Protein AF-A0A3D5HCH1-F1 (afdb_monomer)

Mean predicted aligned error: 22.31 Å

Structure (mmCIF, N/CA/C/O backbone):
data_AF-A0A3D5HCH1-F1
#
_entry.id   AF-A0A3D5HCH1-F1
#
loop_
_atom_site.group_PDB
_atom_site.id
_atom_site.type_symbol
_atom_site.label_atom_id
_atom_site.label_alt_id
_atom_site.label_comp_id
_atom_site.label_asym_id
_atom_site.label_entity_id
_atom_site.label_seq_id
_atom_site.pdbx_PDB_ins_code
_atom_site.Cartn_x
_atom_site.Cartn_y
_atom_site.Cartn_z
_atom_site.occupancy
_atom_site.B_iso_or_equiv
_atom_site.auth_seq_id
_atom_site.auth_comp_id
_atom_site.auth_asym_id
_atom_site.auth_atom_id
_atom_site.pdbx_PDB_model_num
ATOM 1 N N . MET A 1 1 ? -1.938 2.591 -3.530 1.00 42.62 1 MET A N 1
ATOM 2 C CA . MET A 1 1 ? -1.662 1.210 -3.977 1.00 42.62 1 MET A CA 1
ATOM 3 C C . MET A 1 1 ? -1.208 1.195 -5.444 1.00 42.62 1 MET A C 1
ATOM 5 O O . MET A 1 1 ? -2.037 0.962 -6.312 1.00 42.62 1 MET A O 1
ATOM 9 N N . PRO A 1 2 ? 0.068 1.498 -5.747 1.00 55.00 2 PRO A N 1
ATOM 10 C CA . PRO A 1 2 ? 0.652 1.337 -7.086 1.00 55.00 2 PRO A CA 1
ATOM 11 C C . PRO A 1 2 ? 1.410 0.005 -7.302 1.00 55.00 2 PRO A C 1
ATOM 13 O O . PRO A 1 2 ? 1.845 -0.263 -8.416 1.00 55.00 2 PRO A O 1
ATOM 16 N N . GLU A 1 3 ? 1.549 -0.851 -6.283 1.00 53.69 3 GLU A N 1
ATOM 17 C CA . GLU A 1 3 ? 2.357 -2.089 -6.360 1.00 53.69 3 GLU A CA 1
ATOM 18 C C . GLU A 1 3 ? 1.729 -3.208 -7.214 1.00 53.69 3 GLU A C 1
ATOM 20 O O . GLU A 1 3 ? 2.442 -4.032 -7.782 1.00 53.69 3 GLU A O 1
ATOM 25 N N . LEU A 1 4 ? 0.402 -3.214 -7.399 1.00 49.59 4 LEU A N 1
ATOM 26 C CA . LEU A 1 4 ? -0.282 -4.211 -8.241 1.00 49.59 4 LEU A CA 1
ATOM 27 C C . LEU A 1 4 ? 0.013 -4.050 -9.748 1.00 49.59 4 LEU A C 1
ATOM 29 O O . LEU A 1 4 ? -0.206 -4.984 -10.516 1.00 49.59 4 LEU A O 1
ATOM 33 N N . ASP A 1 5 ? 0.557 -2.908 -10.175 1.00 74.06 5 ASP A N 1
ATOM 34 C CA . ASP A 1 5 ? 0.894 -2.638 -11.581 1.00 74.06 5 ASP A CA 1
ATOM 35 C C . ASP A 1 5 ? 2.325 -3.091 -11.944 1.00 74.06 5 ASP A C 1
ATOM 37 O O . ASP A 1 5 ? 2.695 -3.186 -13.116 1.00 74.06 5 ASP A O 1
ATOM 41 N N . GLU A 1 6 ? 3.152 -3.425 -10.947 1.00 81.88 6 GLU A N 1
ATOM 42 C CA . GLU A 1 6 ? 4.547 -3.811 -11.174 1.00 81.88 6 GLU A CA 1
ATOM 43 C C . GLU A 1 6 ? 4.664 -5.219 -11.770 1.00 81.88 6 GLU A C 1
ATOM 45 O O . GLU A 1 6 ? 5.440 -5.433 -12.703 1.00 81.88 6 GLU A O 1
ATOM 50 N N . ALA A 1 7 ? 3.815 -6.151 -11.326 1.00 87.12 7 ALA A N 1
ATOM 51 C CA . ALA A 1 7 ? 3.733 -7.500 -11.885 1.00 87.12 7 ALA A CA 1
ATOM 52 C C . ALA A 1 7 ? 3.273 -7.483 -13.355 1.00 87.12 7 ALA A C 1
ATOM 54 O O . ALA A 1 7 ? 3.883 -8.134 -14.206 1.00 87.12 7 ALA A O 1
ATOM 55 N N . ALA A 1 8 ? 2.259 -6.672 -13.679 1.00 88.25 8 ALA A N 1
ATOM 56 C CA . ALA A 1 8 ? 1.768 -6.504 -15.046 1.00 88.25 8 ALA A CA 1
ATOM 57 C C . ALA A 1 8 ? 2.825 -5.853 -15.958 1.00 88.25 8 ALA A C 1
ATOM 59 O O . ALA A 1 8 ? 3.037 -6.299 -17.089 1.00 88.25 8 ALA A O 1
ATOM 60 N N . ARG A 1 9 ? 3.558 -4.845 -15.462 1.00 86.81 9 ARG A N 1
ATOM 61 C CA . ARG A 1 9 ? 4.705 -4.259 -16.181 1.00 86.81 9 ARG A CA 1
ATOM 62 C C . ARG A 1 9 ? 5.833 -5.264 -16.382 1.00 86.81 9 ARG A C 1
ATOM 64 O O . ARG A 1 9 ? 6.455 -5.281 -17.443 1.00 86.81 9 ARG A O 1
ATOM 71 N N . GLN A 1 10 ? 6.099 -6.114 -15.395 1.00 93.00 10 GLN A N 1
ATOM 72 C CA . GLN A 1 10 ? 7.130 -7.140 -15.500 1.00 93.00 10 GLN A CA 1
ATOM 73 C C . GLN A 1 10 ? 6.753 -8.214 -16.530 1.00 93.00 10 GLN A C 1
ATOM 75 O O . GLN A 1 10 ? 7.615 -8.663 -17.287 1.00 93.00 10 GLN A O 1
ATOM 80 N N . GLU A 1 11 ? 5.476 -8.585 -16.625 1.00 93.94 11 GLU A N 1
ATOM 81 C CA . GLU A 1 11 ? 4.980 -9.511 -17.647 1.00 93.94 11 GLU A CA 1
ATOM 82 C C . GLU A 1 11 ? 5.046 -8.902 -19.058 1.00 93.94 11 GLU A C 1
ATOM 84 O O . GLU A 1 11 ? 5.513 -9.552 -19.996 1.00 93.94 11 GLU A O 1
ATOM 89 N N . ARG A 1 12 ? 4.680 -7.623 -19.204 1.00 94.12 12 ARG A N 1
ATOM 90 C CA . ARG A 1 12 ? 4.823 -6.864 -20.459 1.00 94.12 12 ARG A CA 1
ATOM 91 C C . ARG A 1 12 ? 6.277 -6.778 -20.925 1.00 94.12 12 ARG A C 1
ATOM 93 O O . ARG A 1 12 ? 6.565 -7.058 -22.087 1.00 94.12 12 ARG A O 1
ATOM 100 N N . ARG A 1 13 ? 7.212 -6.514 -20.006 1.00 94.94 13 ARG A N 1
ATOM 101 C CA . ARG A 1 13 ? 8.660 -6.528 -20.281 1.00 94.94 13 ARG A CA 1
ATOM 102 C C . ARG A 1 13 ? 9.161 -7.898 -20.732 1.00 94.94 13 ARG A C 1
ATOM 104 O O . ARG A 1 13 ? 9.978 -7.973 -21.649 1.00 94.94 13 ARG A O 1
ATOM 111 N N . LYS A 1 14 ? 8.670 -8.983 -20.120 1.00 96.31 14 LYS A N 1
ATOM 112 C CA . LYS A 1 14 ? 9.011 -10.356 -20.534 1.00 96.31 14 LYS A CA 1
ATOM 113 C C . LYS A 1 14 ? 8.524 -10.641 -21.957 1.00 96.31 14 LYS A C 1
ATOM 115 O O . LYS A 1 14 ? 9.333 -11.063 -22.779 1.00 96.31 14 LYS A O 1
ATOM 120 N N . LYS A 1 15 ? 7.262 -10.319 -22.270 1.00 96.38 15 LYS A N 1
ATOM 121 C CA . LYS A 1 15 ? 6.689 -10.474 -23.622 1.00 96.38 15 LYS A CA 1
ATOM 122 C C . LYS A 1 15 ? 7.448 -9.649 -24.666 1.00 96.38 15 LYS A C 1
ATOM 124 O O . LYS A 1 15 ? 7.838 -10.183 -25.700 1.00 96.38 15 LYS A O 1
ATOM 129 N N . ALA A 1 16 ? 7.754 -8.384 -24.369 1.00 96.56 16 ALA A N 1
ATOM 130 C CA . ALA A 1 16 ? 8.579 -7.546 -25.241 1.00 96.56 16 ALA A CA 1
ATOM 131 C C . ALA A 1 16 ? 9.975 -8.157 -25.478 1.00 96.56 16 ALA A C 1
ATOM 133 O O . ALA A 1 16 ? 10.476 -8.163 -26.602 1.00 96.56 16 ALA A O 1
ATOM 134 N N . GLY A 1 17 ? 10.592 -8.733 -24.441 1.00 95.44 17 GLY A N 1
ATOM 135 C CA . GLY A 1 17 ? 11.878 -9.423 -24.549 1.00 95.44 17 GLY A CA 1
ATOM 136 C C . GLY A 1 17 ? 11.848 -10.669 -25.445 1.00 95.44 17 GLY A C 1
ATOM 137 O O . GLY A 1 17 ? 12.819 -10.931 -26.156 1.00 95.44 17 GLY A O 1
ATOM 138 N N . GLU A 1 18 ? 10.753 -11.429 -25.450 1.00 97.25 18 GLU A N 1
ATOM 139 C CA . GLU A 1 18 ? 10.583 -12.591 -26.333 1.00 97.25 18 GLU A CA 1
ATOM 140 C C . GLU A 1 18 ? 10.466 -12.180 -27.802 1.00 97.25 18 GLU A C 1
ATOM 142 O O . GLU A 1 18 ? 11.170 -12.736 -28.651 1.00 97.25 18 GLU A O 1
ATOM 147 N N . TYR A 1 19 ? 9.669 -11.149 -28.094 1.00 97.75 19 TYR A N 1
ATOM 148 C CA . TYR A 1 19 ? 9.550 -10.605 -29.447 1.00 97.75 19 TYR A CA 1
ATOM 149 C C . TYR A 1 19 ? 10.892 -10.096 -29.989 1.00 97.75 19 TYR A C 1
ATOM 151 O O . TYR A 1 19 ? 11.221 -10.365 -31.144 1.00 97.75 19 TYR A O 1
ATOM 159 N N . LEU A 1 20 ? 11.725 -9.457 -29.159 1.00 97.31 20 LEU A N 1
ATOM 160 C CA . LEU A 1 20 ? 13.062 -9.012 -29.574 1.00 97.31 20 LEU A CA 1
ATOM 161 C C . LEU A 1 20 ? 14.029 -10.170 -29.858 1.00 97.31 20 LEU A C 1
ATOM 163 O O . LEU A 1 20 ? 14.828 -10.080 -30.789 1.00 97.31 20 LEU A O 1
ATOM 167 N N . LYS A 1 21 ? 13.945 -11.282 -29.116 1.00 97.69 21 LYS A N 1
ATOM 168 C CA . LYS A 1 21 ? 14.738 -12.491 -29.416 1.00 97.69 21 LYS A CA 1
ATOM 169 C C . LYS A 1 21 ? 14.328 -13.113 -30.751 1.00 97.69 21 LYS A C 1
ATOM 171 O O . LYS A 1 21 ? 15.188 -13.534 -31.524 1.00 97.69 21 LYS A O 1
ATOM 176 N N . MET A 1 22 ? 13.025 -13.159 -31.035 1.00 96.25 22 MET A N 1
ATOM 177 C CA . MET A 1 22 ? 12.523 -13.629 -32.329 1.00 96.25 22 MET A CA 1
ATOM 178 C C . MET A 1 22 ? 12.926 -12.677 -33.463 1.00 96.25 22 MET A C 1
ATOM 180 O O . MET A 1 22 ? 13.333 -13.142 -34.526 1.00 96.25 22 MET A O 1
ATOM 184 N N . ALA A 1 23 ? 12.890 -11.363 -33.225 1.00 96.94 23 ALA A N 1
ATOM 185 C CA . ALA A 1 23 ? 13.337 -10.360 -34.186 1.00 96.94 23 ALA A CA 1
ATOM 186 C C . ALA A 1 23 ? 14.833 -10.492 -34.516 1.00 96.94 23 ALA A C 1
ATOM 188 O O . ALA A 1 23 ? 15.191 -10.446 -35.688 1.00 96.94 23 ALA A O 1
ATOM 189 N N . ASP A 1 24 ? 15.703 -10.728 -33.525 1.00 97.12 24 ASP A N 1
ATOM 190 C CA . ASP A 1 24 ? 17.133 -11.010 -33.749 1.00 97.12 24 ASP A CA 1
ATOM 191 C C . ASP A 1 24 ? 17.333 -12.281 -34.588 1.00 97.12 24 ASP A C 1
ATOM 193 O O . ASP A 1 24 ? 18.155 -12.307 -35.505 1.00 97.12 24 ASP A O 1
ATOM 197 N N . LYS A 1 25 ? 16.534 -13.330 -34.340 1.00 97.12 25 LYS A N 1
ATOM 198 C CA . LYS A 1 25 ? 16.565 -14.554 -35.153 1.00 97.12 25 LYS A CA 1
ATOM 199 C C . LYS A 1 25 ? 16.196 -14.263 -36.613 1.00 97.12 25 LYS A C 1
ATOM 201 O O . LYS A 1 25 ? 16.935 -14.678 -37.501 1.00 97.12 25 LYS A O 1
ATOM 206 N N . MET A 1 26 ? 15.117 -13.516 -36.863 1.00 95.44 26 MET A N 1
ATOM 207 C CA . MET A 1 26 ? 14.707 -13.129 -38.223 1.00 95.44 26 MET A CA 1
ATOM 208 C C . MET A 1 26 ? 15.733 -12.211 -38.901 1.00 95.44 26 MET A C 1
ATOM 210 O O . MET A 1 26 ? 16.077 -12.414 -40.065 1.00 95.44 26 MET A O 1
ATOM 214 N N . PHE A 1 27 ? 16.308 -11.270 -38.150 1.00 96.38 27 PHE A N 1
ATOM 215 C CA . PHE A 1 27 ? 17.349 -10.364 -38.633 1.00 96.38 27 PHE A CA 1
ATOM 216 C C . PHE A 1 27 ? 18.607 -11.119 -39.084 1.00 96.38 27 PHE A C 1
ATOM 218 O O . PHE A 1 27 ? 19.173 -10.804 -40.127 1.00 96.38 27 PHE A O 1
ATOM 225 N N . ARG A 1 28 ? 19.028 -12.158 -38.346 1.00 95.69 28 ARG A N 1
ATOM 226 C CA . ARG A 1 28 ? 20.172 -13.012 -38.726 1.00 95.69 28 ARG A CA 1
ATOM 227 C C . ARG A 1 28 ? 19.913 -13.855 -39.970 1.00 95.69 28 ARG A C 1
ATOM 229 O O . ARG A 1 28 ? 20.854 -14.139 -40.702 1.00 95.69 28 ARG A O 1
ATOM 236 N N . VAL A 1 29 ? 18.663 -14.253 -40.200 1.00 92.31 29 VAL A N 1
ATOM 237 C CA . VAL A 1 29 ? 18.246 -15.009 -41.395 1.00 92.31 29 VAL A CA 1
ATOM 238 C C . VAL A 1 29 ? 18.102 -14.089 -42.623 1.00 92.31 29 VAL A C 1
ATOM 240 O O . VAL A 1 29 ? 17.985 -14.572 -43.744 1.00 92.31 29 VAL A O 1
ATOM 243 N N . GLY A 1 30 ? 18.175 -12.764 -42.441 1.00 93.81 30 GLY A N 1
ATOM 244 C CA . GLY A 1 30 ? 18.028 -11.772 -43.513 1.00 93.81 30 GLY A CA 1
ATOM 245 C C . GLY A 1 30 ? 16.573 -11.411 -43.832 1.00 93.81 30 GLY A C 1
ATOM 246 O O . GLY A 1 30 ? 16.322 -10.654 -44.773 1.00 93.81 30 GLY A O 1
ATOM 247 N N . ASP A 1 31 ? 15.612 -11.908 -43.043 1.00 96.00 31 ASP A N 1
ATOM 248 C CA . ASP A 1 31 ? 14.209 -11.493 -43.111 1.00 96.00 31 ASP A CA 1
ATOM 249 C C . ASP A 1 31 ? 14.001 -10.218 -42.282 1.00 96.00 31 ASP A C 1
ATOM 251 O O . ASP A 1 31 ? 13.497 -10.222 -41.153 1.00 96.00 31 ASP A O 1
ATOM 255 N N . PHE A 1 32 ? 14.452 -9.099 -42.845 1.00 96.31 32 PHE A N 1
ATOM 256 C CA . PHE A 1 32 ? 14.368 -7.797 -42.191 1.00 96.31 32 PHE A CA 1
ATOM 257 C C . PHE A 1 32 ? 12.917 -7.315 -42.017 1.00 96.31 32 PHE A C 1
ATOM 259 O O . PHE A 1 32 ? 12.621 -6.627 -41.043 1.00 96.31 32 PHE A O 1
ATOM 266 N N . GLU A 1 33 ? 11.988 -7.731 -42.884 1.00 94.38 33 GLU A N 1
ATOM 267 C CA . GLU A 1 33 ? 10.562 -7.397 -42.762 1.00 94.38 33 GLU A CA 1
ATOM 268 C C . GLU A 1 33 ? 9.889 -8.171 -41.620 1.00 94.38 33 GLU A C 1
ATOM 270 O O . GLU A 1 33 ? 9.135 -7.597 -40.826 1.00 94.38 33 GLU A O 1
ATOM 275 N N . GLY A 1 34 ? 10.187 -9.469 -41.495 1.00 94.88 34 GLY A N 1
ATOM 276 C CA . GLY A 1 34 ? 9.781 -10.286 -40.351 1.00 94.88 34 GLY A CA 1
ATOM 277 C C . GLY A 1 34 ? 10.330 -9.741 -39.033 1.00 94.88 34 GLY A C 1
ATOM 278 O O . GLY A 1 34 ? 9.578 -9.596 -38.065 1.00 94.88 34 GLY A O 1
ATOM 279 N N . ALA A 1 35 ? 11.608 -9.351 -39.014 1.00 96.56 35 ALA A N 1
ATOM 280 C CA . ALA A 1 35 ? 12.227 -8.705 -37.860 1.00 96.56 35 ALA A CA 1
ATOM 281 C C . ALA A 1 35 ? 11.538 -7.374 -37.503 1.00 96.56 35 ALA A C 1
ATOM 283 O O . ALA A 1 35 ? 11.227 -7.151 -36.335 1.00 96.56 35 ALA A O 1
ATOM 284 N N . ALA A 1 36 ? 11.224 -6.524 -38.488 1.00 96.62 36 ALA A N 1
ATOM 285 C CA . ALA A 1 36 ? 10.563 -5.236 -38.261 1.00 96.62 36 ALA A CA 1
ATOM 286 C C . ALA A 1 36 ? 9.165 -5.389 -37.634 1.00 96.62 36 ALA A C 1
ATOM 288 O O . ALA A 1 36 ? 8.810 -4.634 -36.726 1.00 96.62 36 ALA A O 1
ATOM 289 N N . ARG A 1 37 ? 8.375 -6.384 -38.068 1.00 97.44 37 ARG A N 1
ATOM 290 C CA . ARG A 1 37 ? 7.052 -6.680 -37.479 1.00 97.44 37 ARG A CA 1
ATOM 291 C C . ARG A 1 37 ? 7.153 -7.098 -36.012 1.00 97.44 37 ARG A C 1
ATOM 293 O O . ARG A 1 37 ? 6.384 -6.617 -35.185 1.00 97.44 37 ARG A O 1
ATOM 300 N N . LEU A 1 38 ? 8.120 -7.954 -35.683 1.00 96.94 38 LEU A N 1
ATOM 301 C CA . LEU A 1 38 ? 8.340 -8.425 -34.313 1.00 96.94 38 LEU A CA 1
ATOM 302 C C . LEU A 1 38 ? 8.853 -7.312 -33.389 1.00 96.94 38 LEU A C 1
ATOM 304 O O . LEU A 1 38 ? 8.449 -7.251 -32.231 1.00 96.94 38 LEU A O 1
ATOM 308 N N . VAL A 1 39 ? 9.679 -6.390 -33.894 1.00 97.00 39 VAL A N 1
ATOM 309 C CA . VAL A 1 39 ? 10.101 -5.208 -33.124 1.00 97.00 39 VAL A CA 1
ATOM 310 C C . VAL A 1 39 ? 8.913 -4.294 -32.805 1.00 97.00 39 VAL A C 1
ATOM 312 O O . VAL A 1 39 ? 8.806 -3.833 -31.671 1.00 97.00 39 VAL A O 1
ATOM 315 N N . ARG A 1 40 ? 7.969 -4.095 -33.737 1.00 96.69 40 ARG A N 1
ATOM 316 C CA . ARG A 1 40 ? 6.739 -3.329 -33.454 1.00 96.69 40 ARG A CA 1
ATOM 317 C C . ARG A 1 40 ? 5.871 -3.993 -32.386 1.00 96.69 40 ARG A C 1
ATOM 319 O O . ARG A 1 40 ? 5.457 -3.312 -31.458 1.00 96.69 40 ARG A O 1
ATOM 326 N N . LEU A 1 41 ? 5.683 -5.314 -32.447 1.00 96.81 41 LEU A N 1
ATOM 327 C CA . LEU A 1 41 ? 4.972 -6.064 -31.398 1.00 96.81 41 LEU A CA 1
ATOM 328 C C . LEU A 1 41 ? 5.664 -5.947 -30.027 1.00 96.81 41 LEU A C 1
ATOM 330 O O . LEU A 1 41 ? 4.999 -5.870 -28.994 1.00 96.81 41 LEU A O 1
ATOM 334 N N . ALA A 1 42 ? 7.000 -5.883 -30.001 1.00 97.06 42 ALA A N 1
ATOM 335 C CA . ALA A 1 42 ? 7.748 -5.622 -28.772 1.00 97.06 42 ALA A CA 1
ATOM 336 C C . ALA A 1 42 ? 7.488 -4.212 -28.210 1.00 97.06 42 ALA A C 1
ATOM 338 O O . ALA A 1 42 ? 7.375 -4.062 -26.994 1.00 97.06 42 ALA A O 1
ATOM 339 N N . MET A 1 43 ? 7.369 -3.201 -29.077 1.00 95.81 43 MET A N 1
ATOM 340 C CA . MET A 1 43 ? 7.036 -1.821 -28.693 1.00 95.81 43 MET A CA 1
ATOM 341 C C . MET A 1 43 ? 5.568 -1.662 -28.281 1.00 95.81 43 MET A C 1
ATOM 343 O O . MET A 1 43 ? 5.275 -0.875 -27.392 1.00 95.81 43 MET A O 1
ATOM 347 N N . GLU A 1 44 ? 4.640 -2.422 -28.864 1.00 96.12 44 GLU A N 1
ATOM 348 C CA . GLU A 1 44 ? 3.241 -2.459 -28.409 1.00 96.12 44 GLU A CA 1
ATOM 349 C C . GLU A 1 44 ? 3.123 -3.075 -27.007 1.00 96.12 44 GLU A C 1
ATOM 351 O O . GLU A 1 44 ? 2.347 -2.601 -26.177 1.00 96.12 44 GLU A O 1
ATOM 356 N N . ALA A 1 45 ? 3.925 -4.106 -26.714 1.00 95.44 45 ALA A N 1
ATOM 357 C CA . ALA A 1 45 ? 3.963 -4.736 -25.397 1.00 95.44 45 ALA A CA 1
ATOM 358 C C . ALA A 1 45 ? 4.606 -3.836 -24.322 1.00 95.44 45 ALA A C 1
ATOM 360 O O . ALA A 1 45 ? 4.090 -3.762 -23.205 1.00 95.44 45 ALA A O 1
ATOM 361 N N . ASP A 1 46 ? 5.712 -3.153 -24.642 1.00 95.81 46 ASP A N 1
ATOM 362 C CA . ASP A 1 46 ? 6.351 -2.157 -23.772 1.00 95.81 46 ASP A CA 1
ATOM 363 C C . ASP A 1 46 ? 6.885 -0.962 -24.594 1.00 95.81 46 ASP A C 1
ATOM 365 O O . ASP A 1 46 ? 8.019 -1.008 -25.089 1.00 95.81 46 ASP A O 1
ATOM 369 N N . PRO A 1 47 ? 6.104 0.133 -24.709 1.00 95.25 47 PRO A N 1
ATOM 370 C CA . PRO A 1 47 ? 6.457 1.296 -25.532 1.00 95.25 47 PRO A CA 1
ATOM 371 C C . PRO A 1 47 ? 7.741 2.004 -25.105 1.00 95.25 47 PRO A C 1
ATOM 373 O O . PRO A 1 47 ? 8.361 2.703 -25.902 1.00 95.25 47 PRO A O 1
ATOM 376 N N . HIS A 1 48 ? 8.147 1.829 -23.846 1.00 93.81 48 HIS A N 1
ATOM 377 C CA . HIS A 1 48 ? 9.322 2.481 -23.275 1.00 93.81 48 HIS A CA 1
ATOM 378 C C . HIS A 1 48 ? 10.540 1.552 -23.231 1.00 93.81 48 HIS A C 1
ATOM 380 O O . HIS A 1 48 ? 11.535 1.882 -22.585 1.00 93.81 48 HIS A O 1
ATOM 386 N N . ASN A 1 49 ? 10.491 0.394 -23.897 1.00 95.75 49 ASN A N 1
ATOM 387 C CA . ASN A 1 49 ? 11.611 -0.533 -23.931 1.00 95.75 49 ASN A CA 1
ATOM 388 C C . ASN A 1 49 ? 12.755 0.021 -24.812 1.00 95.75 49 ASN A C 1
ATOM 390 O O . ASN A 1 49 ? 12.636 0.026 -26.043 1.00 95.75 49 ASN A O 1
ATOM 394 N N . PRO A 1 50 ? 13.903 0.426 -24.229 1.00 93.75 50 PRO A N 1
ATOM 395 C CA . PRO A 1 50 ? 14.996 1.040 -24.984 1.00 93.75 50 PRO A CA 1
ATOM 396 C C . PRO A 1 50 ? 15.631 0.073 -25.993 1.00 93.75 50 PRO A C 1
ATOM 398 O O . PRO A 1 50 ? 16.204 0.505 -26.993 1.00 93.75 50 PRO A O 1
ATOM 401 N N . TYR A 1 51 ? 15.516 -1.239 -25.762 1.00 95.56 51 TYR A N 1
ATOM 402 C CA .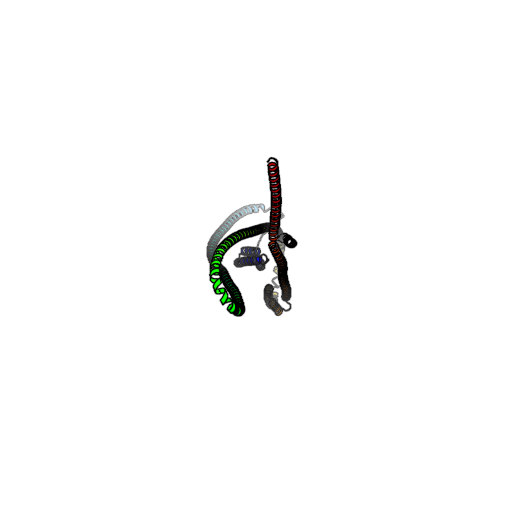 TYR A 1 51 ? 16.056 -2.252 -26.664 1.00 95.56 51 TYR A CA 1
ATOM 403 C C . TYR A 1 51 ? 15.231 -2.393 -27.937 1.00 95.56 51 TYR A C 1
ATOM 405 O O . TYR A 1 51 ? 15.807 -2.659 -28.988 1.00 95.56 51 TYR A O 1
ATOM 413 N N . ALA A 1 52 ? 13.913 -2.200 -27.858 1.00 97.06 52 ALA A N 1
ATOM 414 C CA . ALA A 1 52 ? 13.044 -2.282 -29.024 1.00 97.06 52 ALA A CA 1
ATOM 415 C C . ALA A 1 52 ? 13.282 -1.107 -29.978 1.00 97.06 52 ALA A C 1
ATOM 417 O O . ALA A 1 52 ? 13.475 -1.327 -31.170 1.00 97.06 52 ALA A O 1
ATOM 418 N N . ILE A 1 53 ? 13.414 0.105 -29.430 1.00 96.38 53 ILE A N 1
ATOM 419 C CA . ILE A 1 53 ? 13.745 1.323 -30.188 1.00 96.38 53 ILE A CA 1
ATOM 420 C C . ILE A 1 53 ? 15.099 1.165 -30.901 1.00 96.38 53 ILE A C 1
ATOM 422 O O . ILE A 1 53 ? 15.205 1.378 -32.106 1.00 96.38 53 ILE A O 1
ATOM 426 N N . ALA A 1 54 ? 16.132 0.703 -30.187 1.00 96.06 54 ALA A N 1
ATOM 427 C CA . ALA A 1 54 ? 17.451 0.480 -30.783 1.00 96.06 54 ALA A CA 1
ATOM 428 C C . ALA A 1 54 ? 17.448 -0.630 -31.857 1.00 96.06 54 ALA A C 1
ATOM 430 O O . ALA A 1 54 ? 18.197 -0.560 -32.835 1.00 96.06 54 ALA A O 1
ATOM 431 N N . TYR A 1 55 ? 16.625 -1.672 -31.687 1.00 95.81 55 TYR A N 1
ATOM 432 C CA . TYR A 1 55 ? 16.474 -2.725 -32.694 1.00 95.81 55 TYR A CA 1
ATOM 433 C C . TYR A 1 55 ? 15.748 -2.232 -33.942 1.00 95.81 55 TYR A C 1
ATOM 435 O O . TYR A 1 55 ? 16.112 -2.638 -35.043 1.00 95.81 55 TYR A O 1
ATOM 443 N N . GLU A 1 56 ? 14.762 -1.350 -33.789 1.00 97.19 56 GLU A N 1
ATOM 444 C CA . GLU A 1 56 ? 14.032 -0.766 -34.911 1.00 97.19 56 GLU A CA 1
ATOM 445 C C . GLU A 1 56 ? 14.980 -0.009 -35.847 1.00 97.19 56 GLU A C 1
ATOM 447 O O . GLU A 1 56 ? 14.976 -0.249 -37.055 1.00 97.19 56 GLU A O 1
ATOM 452 N N . GLU A 1 57 ? 15.860 0.829 -35.292 1.00 94.94 57 GLU A N 1
ATOM 453 C CA . GLU A 1 57 ? 16.879 1.558 -36.058 1.00 94.94 57 GLU A CA 1
ATOM 454 C C . GLU A 1 57 ? 17.835 0.608 -36.790 1.00 94.94 57 GLU A C 1
ATOM 456 O O . GLU A 1 57 ? 18.174 0.825 -37.955 1.00 94.94 57 GLU A O 1
ATOM 461 N N . ARG A 1 58 ? 18.235 -0.491 -36.139 1.00 96.19 58 ARG A N 1
ATOM 462 C CA . ARG A 1 58 ? 19.138 -1.489 -36.728 1.00 96.19 58 ARG A CA 1
ATOM 463 C C . ARG A 1 58 ? 18.491 -2.257 -37.882 1.00 96.19 58 ARG A C 1
ATOM 465 O O . ARG A 1 58 ? 19.154 -2.499 -38.891 1.00 96.19 58 ARG A O 1
ATOM 472 N N . VAL A 1 59 ? 17.222 -2.643 -37.735 1.00 96.06 59 VAL A N 1
ATOM 473 C CA . VAL A 1 59 ? 16.443 -3.310 -38.791 1.00 96.06 59 VAL A CA 1
ATOM 474 C C . VAL A 1 59 ? 16.212 -2.352 -39.958 1.00 96.06 59 VAL A C 1
ATOM 476 O O . VAL A 1 59 ? 16.462 -2.728 -41.101 1.00 96.06 59 VAL A O 1
ATOM 479 N N . ARG A 1 60 ? 15.838 -1.098 -39.674 1.00 96.06 60 ARG A N 1
ATOM 480 C CA . ARG A 1 60 ? 15.631 -0.047 -40.679 1.00 96.06 60 ARG A CA 1
ATOM 481 C C . ARG A 1 60 ? 16.898 0.215 -41.497 1.00 96.06 60 ARG A C 1
ATOM 483 O O . ARG A 1 60 ? 16.842 0.190 -42.721 1.00 96.06 60 ARG A O 1
ATOM 490 N N . TYR A 1 61 ? 18.049 0.346 -40.838 1.00 95.00 61 TYR A N 1
ATOM 491 C CA . TYR A 1 61 ? 19.339 0.521 -41.511 1.00 95.00 61 TYR A CA 1
ATOM 492 C C . TYR A 1 61 ? 19.729 -0.682 -42.384 1.00 95.00 61 TYR A C 1
ATOM 494 O O . TYR A 1 61 ? 20.306 -0.517 -43.457 1.00 95.00 61 TYR A O 1
ATOM 502 N N . ALA A 1 62 ? 19.423 -1.911 -41.952 1.00 93.00 62 ALA A N 1
ATOM 503 C CA . ALA A 1 62 ? 19.703 -3.106 -42.749 1.00 93.00 62 ALA A CA 1
ATOM 504 C C . ALA A 1 62 ? 18.798 -3.220 -43.987 1.00 93.00 62 ALA A C 1
ATOM 506 O O . ALA A 1 62 ? 19.274 -3.657 -45.035 1.00 93.00 62 ALA A O 1
ATOM 507 N N . MET A 1 63 ? 17.533 -2.794 -43.887 1.00 92.06 63 MET A N 1
ATOM 508 C CA . MET A 1 63 ? 16.634 -2.673 -45.042 1.00 92.06 63 MET A CA 1
ATOM 509 C C . MET A 1 63 ? 17.164 -1.634 -46.035 1.00 92.06 63 MET A C 1
ATOM 511 O O . MET A 1 63 ? 17.353 -1.950 -47.204 1.00 92.06 63 MET A O 1
ATOM 515 N N . GLU A 1 64 ? 17.543 -0.452 -45.548 1.00 89.12 64 GLU A N 1
ATOM 516 C CA . GLU A 1 64 ? 18.103 0.621 -46.379 1.00 89.12 64 GLU A CA 1
ATOM 517 C C . GLU A 1 64 ? 19.418 0.199 -47.063 1.00 89.12 64 GLU A C 1
ATOM 519 O O . GLU A 1 64 ? 19.632 0.464 -48.247 1.00 89.12 64 GLU A O 1
ATOM 524 N N . LYS A 1 65 ? 20.283 -0.555 -46.369 1.00 87.00 65 LYS A N 1
ATOM 525 C CA . LYS A 1 65 ? 21.500 -1.137 -46.964 1.00 87.00 65 LYS A CA 1
ATOM 526 C C . LYS A 1 65 ? 21.224 -2.219 -48.002 1.00 87.00 65 LYS A C 1
ATOM 528 O O . LYS A 1 65 ? 22.006 -2.371 -48.936 1.00 87.00 65 LYS A O 1
ATOM 533 N N . ARG A 1 66 ? 20.153 -2.996 -47.838 1.00 84.06 66 ARG A N 1
ATOM 534 C CA . ARG A 1 66 ? 19.749 -4.016 -48.814 1.00 84.06 66 ARG A CA 1
ATOM 535 C C . ARG A 1 66 ? 19.226 -3.366 -50.093 1.00 84.06 66 ARG A C 1
ATOM 537 O O . ARG A 1 66 ? 19.562 -3.836 -51.178 1.00 84.06 66 ARG A O 1
ATOM 544 N N . ASP A 1 67 ? 18.465 -2.287 -49.957 1.00 73.69 67 ASP A N 1
ATOM 545 C CA . ASP A 1 67 ? 17.881 -1.575 -51.094 1.00 73.69 67 ASP A CA 1
ATOM 546 C C . ASP A 1 67 ? 18.936 -0.747 -51.846 1.00 73.69 67 ASP A C 1
ATOM 548 O O . ASP A 1 67 ? 18.938 -0.711 -53.074 1.00 73.69 67 ASP A O 1
ATOM 552 N N . THR A 1 68 ? 19.917 -0.185 -51.132 1.00 66.88 68 THR A N 1
ATOM 553 C CA . THR A 1 68 ? 21.059 0.535 -51.736 1.00 66.88 68 THR A CA 1
ATOM 554 C C . THR A 1 68 ? 22.165 -0.393 -52.262 1.00 66.88 68 THR A C 1
ATOM 556 O O . THR A 1 68 ? 22.827 -0.069 -53.244 1.00 66.88 68 THR A O 1
ATOM 559 N N . GLY A 1 69 ? 22.339 -1.585 -51.679 1.00 51.88 69 GLY A N 1
ATOM 560 C CA . GLY A 1 69 ? 23.314 -2.600 -52.107 1.00 51.88 69 GLY A CA 1
ATOM 561 C C . GLY A 1 69 ? 22.940 -3.380 -53.375 1.00 51.88 69 GLY A C 1
ATOM 562 O O . GLY A 1 69 ? 23.754 -4.157 -53.870 1.00 51.88 69 GLY A O 1
ATOM 563 N N . LYS A 1 70 ? 21.734 -3.178 -53.920 1.00 44.31 70 LYS A N 1
ATOM 564 C CA . LYS A 1 70 ? 21.293 -3.749 -55.206 1.00 44.31 70 LYS A CA 1
ATOM 565 C C . LYS A 1 70 ? 21.546 -2.829 -56.406 1.00 44.31 70 LYS A C 1
ATOM 567 O O . LYS A 1 70 ? 21.167 -3.172 -57.523 1.00 44.31 70 LYS A O 1
ATOM 572 N N . ALA A 1 71 ? 22.218 -1.701 -56.184 1.00 42.94 71 ALA A N 1
ATOM 573 C CA . ALA A 1 71 ? 22.700 -0.805 -57.223 1.00 42.94 71 ALA A CA 1
ATOM 574 C C . ALA A 1 71 ? 24.227 -0.676 -57.132 1.00 42.94 71 ALA A C 1
ATOM 576 O O . ALA A 1 71 ? 24.771 0.225 -56.495 1.00 42.94 71 ALA A O 1
ATOM 577 N N . SER A 1 72 ? 24.942 -1.596 -57.775 1.00 36.66 72 SER A N 1
ATOM 578 C CA . SER A 1 72 ? 26.311 -1.339 -58.217 1.00 36.66 72 SER A CA 1
ATOM 579 C C . SER A 1 72 ? 26.657 -2.146 -59.468 1.00 36.66 72 SER A C 1
ATOM 581 O O . SER A 1 72 ? 26.004 -3.150 -59.745 1.00 36.66 72 SER A O 1
ATOM 583 N N . PRO A 1 73 ? 27.600 -1.631 -60.268 1.00 44.41 73 PRO A N 1
ATOM 584 C CA . PRO A 1 73 ? 27.539 -1.666 -61.720 1.00 44.41 73 PRO A CA 1
ATOM 585 C C . PRO A 1 73 ? 28.467 -2.738 -62.299 1.00 44.41 73 PRO A C 1
ATOM 587 O O . PRO A 1 73 ? 29.632 -2.822 -61.916 1.00 44.41 73 PRO A O 1
ATOM 590 N N . GLU A 1 74 ? 27.975 -3.512 -63.265 1.00 32.78 74 GLU A N 1
ATOM 591 C CA . GLU A 1 74 ? 28.829 -4.305 -64.155 1.00 32.78 74 GLU A CA 1
ATOM 592 C C . GLU A 1 74 ? 29.082 -3.494 -65.438 1.00 32.78 74 GLU A C 1
ATOM 594 O O . GLU A 1 74 ? 28.148 -3.107 -66.132 1.00 32.78 74 GLU A O 1
ATOM 599 N N . THR A 1 75 ? 30.283 -2.933 -65.600 1.00 33.91 75 THR A N 1
ATOM 600 C CA . THR A 1 75 ? 31.422 -3.501 -66.352 1.00 33.91 75 THR A CA 1
ATOM 601 C C . THR A 1 75 ? 31.268 -3.339 -67.868 1.00 33.91 75 THR A C 1
ATOM 603 O O . THR A 1 75 ? 30.821 -4.230 -68.580 1.00 33.91 75 THR A O 1
ATOM 606 N N . GLU A 1 76 ? 31.705 -2.180 -68.360 1.00 32.53 76 GLU A N 1
ATOM 607 C CA . GLU A 1 76 ? 31.925 -1.895 -69.776 1.00 32.53 76 GLU A CA 1
ATOM 608 C C . GLU A 1 76 ? 33.399 -2.196 -70.104 1.00 32.53 76 GLU A C 1
ATOM 610 O O . GLU A 1 76 ? 34.308 -1.660 -69.465 1.00 32.53 76 GLU A O 1
ATOM 615 N N . SER A 1 77 ? 33.653 -3.084 -71.071 1.00 30.94 77 SER A N 1
ATOM 616 C CA . SER A 1 77 ? 34.999 -3.410 -71.555 1.00 30.94 77 SER A CA 1
ATOM 617 C C . SER A 1 77 ? 35.024 -3.543 -73.086 1.00 30.94 77 SER A C 1
ATOM 619 O O . SER A 1 77 ? 34.327 -4.381 -73.644 1.00 30.94 77 SER A O 1
ATOM 621 N N . LEU A 1 78 ? 35.876 -2.705 -73.700 1.00 29.48 78 LEU A N 1
ATOM 622 C CA . LEU A 1 78 ? 36.660 -2.889 -74.941 1.00 29.48 78 LEU A CA 1
ATOM 623 C C . LEU A 1 78 ? 35.951 -2.912 -76.328 1.00 29.48 78 LEU A C 1
ATOM 625 O O . LEU A 1 78 ? 35.416 -3.932 -76.734 1.00 29.48 78 LEU A O 1
ATOM 629 N N . GLN A 1 79 ? 36.039 -1.764 -77.043 1.00 33.19 79 GLN A N 1
ATOM 630 C CA . GLN A 1 79 ? 36.615 -1.464 -78.400 1.00 33.19 79 GLN A CA 1
ATOM 631 C C . GLN A 1 79 ? 36.645 -2.541 -79.534 1.00 33.19 79 GLN A C 1
ATOM 633 O O . GLN A 1 79 ? 36.592 -3.722 -79.218 1.00 33.19 79 GLN A O 1
ATOM 638 N N . PRO A 1 80 ? 36.988 -2.242 -80.829 1.00 46.62 80 PRO A N 1
ATOM 639 C CA . PRO A 1 80 ? 36.953 -1.025 -81.697 1.00 46.62 80 PRO A CA 1
ATOM 640 C C . PRO A 1 80 ? 36.382 -1.289 -83.146 1.00 46.62 80 PRO A C 1
ATOM 642 O O . PRO A 1 80 ? 35.897 -2.381 -83.416 1.00 46.62 80 PRO A O 1
ATOM 645 N N . VAL A 1 81 ? 36.540 -0.328 -84.096 1.00 28.62 81 VAL A N 1
ATOM 646 C CA . VAL A 1 81 ? 36.940 -0.491 -85.543 1.00 28.62 81 VAL A CA 1
ATOM 647 C C . VAL A 1 81 ? 36.054 0.184 -86.647 1.00 28.62 81 VAL A C 1
ATOM 649 O O . VAL A 1 81 ? 34.962 -0.266 -86.956 1.00 28.62 81 VAL A O 1
ATOM 652 N N . GLN A 1 82 ? 36.657 1.208 -87.293 1.00 30.33 82 GLN A N 1
ATOM 653 C CA . GLN A 1 82 ? 36.685 1.634 -88.726 1.00 30.33 82 GLN A CA 1
ATOM 654 C C . GLN A 1 82 ? 35.492 2.260 -89.506 1.00 30.33 82 GLN A C 1
ATOM 656 O O . GLN A 1 82 ? 34.419 1.699 -89.678 1.00 30.33 82 GLN A O 1
ATOM 661 N N . SER A 1 83 ? 35.818 3.413 -90.108 1.00 30.39 83 SER A N 1
ATOM 662 C CA . SER A 1 83 ? 35.265 4.148 -91.272 1.00 30.39 83 SER A CA 1
ATOM 663 C C . SER A 1 83 ? 35.914 3.671 -92.609 1.00 30.39 83 SER A C 1
ATOM 665 O O . SER A 1 83 ? 36.823 2.842 -92.517 1.00 30.39 83 SER A O 1
ATOM 667 N N . PRO A 1 84 ? 35.704 4.268 -93.825 1.00 54.34 84 PRO A N 1
ATOM 668 C CA . PRO A 1 84 ? 34.601 5.017 -94.507 1.00 54.34 84 PRO A CA 1
ATOM 669 C C . PRO A 1 84 ? 34.474 4.520 -96.006 1.00 54.34 84 PRO A C 1
ATOM 671 O O . PRO A 1 84 ? 34.701 3.325 -96.186 1.00 54.34 84 PRO A O 1
ATOM 674 N N . PRO A 1 85 ? 34.287 5.292 -97.128 1.00 52.31 85 PRO A N 1
ATOM 675 C CA . PRO A 1 85 ? 33.682 6.614 -97.468 1.00 52.31 85 PRO A CA 1
ATOM 676 C C . PRO A 1 85 ? 32.758 6.597 -98.745 1.00 52.31 85 PRO A C 1
ATOM 678 O O . PRO A 1 85 ? 32.508 5.541 -99.313 1.00 52.31 85 PRO A O 1
ATOM 681 N N . VAL A 1 86 ? 32.311 7.777 -99.234 1.00 29.38 86 VAL A N 1
ATOM 682 C CA . VAL A 1 86 ? 32.359 8.280 -100.652 1.00 29.38 86 VAL A CA 1
ATOM 683 C C . VAL A 1 86 ? 31.133 9.158 -101.044 1.00 29.38 86 VAL A C 1
ATOM 685 O O . VAL A 1 86 ? 29.987 8.728 -100.982 1.00 29.38 86 VAL A O 1
ATOM 688 N N . ALA A 1 87 ? 31.408 10.410 -101.452 1.00 33.19 87 ALA A N 1
ATOM 689 C CA . ALA A 1 87 ? 30.517 11.426 -102.075 1.00 33.19 87 ALA A CA 1
ATOM 690 C C . ALA A 1 87 ? 30.540 11.310 -103.634 1.00 33.19 87 ALA A C 1
ATOM 692 O O . ALA A 1 87 ? 31.181 10.365 -104.088 1.00 33.19 87 ALA A O 1
ATOM 693 N N . PRO A 1 88 ? 30.034 12.226 -104.516 1.00 53.34 88 PRO A N 1
ATOM 694 C CA . PRO A 1 88 ? 29.217 13.465 -104.424 1.00 53.34 88 PRO A CA 1
ATOM 695 C C . PRO A 1 88 ? 28.060 13.497 -105.491 1.00 53.34 88 PRO A C 1
ATOM 697 O O . PRO A 1 88 ? 27.688 12.437 -105.990 1.00 53.34 88 PRO A O 1
ATOM 700 N N . PRO A 1 89 ? 27.471 14.658 -105.892 1.00 39.47 89 PRO A N 1
ATOM 701 C CA . PRO A 1 89 ? 27.781 15.141 -107.256 1.00 39.47 89 PRO A CA 1
ATOM 702 C C . PRO A 1 89 ? 27.788 16.676 -107.470 1.00 39.47 89 PRO A C 1
ATOM 704 O O . PRO A 1 89 ? 27.199 17.455 -106.723 1.00 39.47 89 PRO A O 1
ATOM 707 N N . GLN A 1 90 ? 28.475 17.085 -108.544 1.00 35.69 90 GLN A N 1
ATOM 708 C CA . GLN A 1 90 ? 28.671 18.458 -109.036 1.00 35.69 90 GLN A CA 1
ATOM 709 C C . GLN A 1 90 ? 27.652 18.848 -110.129 1.00 35.69 90 GLN A C 1
ATOM 711 O O . GLN A 1 90 ? 27.096 17.982 -110.802 1.00 35.69 90 GLN A O 1
ATOM 716 N N . VAL A 1 91 ? 27.482 20.157 -110.368 1.00 30.89 91 VAL A N 1
ATOM 717 C CA . VAL A 1 91 ? 26.739 20.733 -111.509 1.00 30.89 91 VAL A CA 1
ATOM 718 C C . VAL A 1 91 ? 27.687 21.578 -112.385 1.00 30.89 91 VAL A C 1
ATOM 720 O O . VAL A 1 91 ? 28.515 22.321 -111.867 1.00 30.89 91 VAL A O 1
ATOM 723 N N . ALA A 1 92 ? 27.544 21.394 -113.705 1.00 33.28 92 ALA A N 1
ATOM 724 C CA . ALA A 1 92 ? 28.283 21.894 -114.888 1.00 33.28 92 ALA A CA 1
ATOM 725 C C . ALA A 1 92 ? 28.105 23.433 -115.156 1.00 33.28 92 ALA A C 1
ATOM 727 O O . ALA A 1 92 ? 27.598 24.079 -114.238 1.00 33.28 92 ALA A O 1
ATOM 728 N N . PRO A 1 93 ? 28.368 24.072 -116.350 1.00 53.19 93 P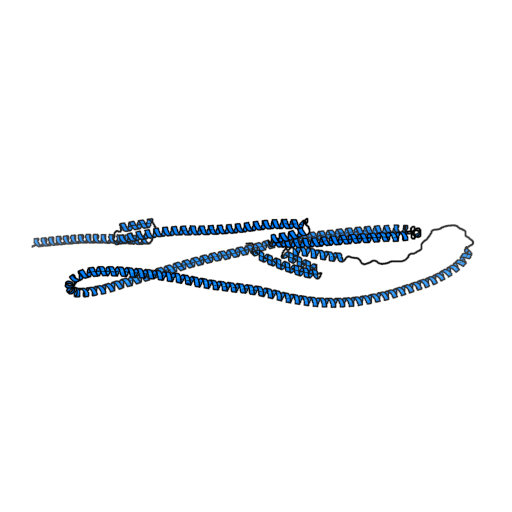RO A N 1
ATOM 729 C CA . PRO A 1 93 ? 28.723 23.550 -117.701 1.00 53.19 93 PRO A CA 1
ATOM 730 C C . PRO A 1 93 ? 29.585 24.449 -118.668 1.00 53.19 93 PRO A C 1
ATOM 732 O O . PRO A 1 93 ? 29.973 25.565 -118.338 1.00 53.19 93 PRO A O 1
ATOM 735 N N . ARG A 1 94 ? 29.700 23.969 -119.933 1.00 31.42 94 ARG A N 1
ATOM 736 C CA . ARG A 1 94 ? 29.950 24.650 -121.250 1.00 31.42 94 ARG A CA 1
ATOM 737 C C . ARG A 1 94 ? 31.426 24.842 -121.658 1.00 31.42 94 ARG A C 1
ATOM 739 O O . ARG A 1 94 ? 32.252 25.102 -120.802 1.00 31.42 94 ARG A O 1
ATOM 746 N N . THR A 1 95 ? 31.856 24.677 -122.915 1.00 37.16 95 THR A N 1
ATOM 747 C CA . THR A 1 95 ? 31.278 24.985 -124.250 1.00 37.16 95 THR A CA 1
ATOM 748 C C . THR A 1 95 ? 31.824 24.018 -125.336 1.00 37.16 95 THR A C 1
ATOM 750 O O . THR A 1 95 ? 32.944 23.533 -125.237 1.00 37.16 95 THR A O 1
ATOM 753 N N . GLU A 1 96 ? 30.974 23.511 -126.238 1.00 35.00 96 GLU A N 1
ATOM 754 C CA . GLU A 1 96 ? 30.875 23.838 -127.687 1.00 35.00 96 GLU A CA 1
ATOM 755 C C . GLU A 1 96 ? 32.098 23.522 -128.573 1.00 35.00 96 GLU A C 1
ATOM 757 O O . GLU A 1 96 ? 33.019 24.321 -128.682 1.00 35.00 96 GLU A O 1
ATOM 762 N N . ALA A 1 97 ? 32.031 22.401 -129.304 1.00 38.28 97 ALA A N 1
ATOM 763 C CA . ALA A 1 97 ? 32.508 22.292 -130.691 1.00 38.28 97 ALA A CA 1
ATOM 764 C C . ALA A 1 97 ? 31.966 20.994 -131.325 1.00 38.28 97 ALA A C 1
ATOM 766 O O . ALA A 1 97 ? 32.642 19.968 -131.413 1.00 38.28 97 ALA A O 1
ATOM 767 N N . ALA A 1 98 ? 30.696 21.049 -131.736 1.00 39.06 98 ALA A N 1
ATOM 768 C CA . ALA A 1 98 ? 30.140 20.216 -132.801 1.00 39.06 98 ALA A CA 1
ATOM 769 C C . ALA A 1 98 ? 31.023 20.390 -134.059 1.00 39.06 98 ALA A C 1
ATOM 771 O O . ALA A 1 98 ? 31.613 21.441 -134.257 1.00 39.06 98 ALA A O 1
ATOM 772 N N . GLU A 1 99 ? 31.234 19.442 -134.965 1.00 50.56 99 GLU A N 1
ATOM 773 C CA . GLU A 1 99 ? 30.184 18.821 -135.775 1.00 50.56 99 GLU A CA 1
ATOM 774 C C . GLU A 1 99 ? 30.811 17.752 -136.707 1.00 50.56 99 GLU A C 1
ATOM 776 O O . GLU A 1 99 ? 30.383 17.548 -137.835 1.00 50.56 99 GLU A O 1
ATOM 781 N N . LYS A 1 100 ? 31.885 17.075 -136.266 1.00 52.91 100 LYS A N 1
ATOM 782 C CA . LYS A 1 100 ? 32.541 15.976 -137.021 1.00 52.91 100 LYS A CA 1
ATOM 783 C C . LYS A 1 100 ? 32.567 14.634 -136.278 1.00 52.91 100 LYS A C 1
ATOM 785 O O . LYS A 1 100 ? 33.209 13.686 -136.708 1.00 52.91 100 LYS A O 1
ATOM 790 N N . LEU A 1 101 ? 31.843 14.557 -135.161 1.00 47.66 101 LEU A N 1
ATOM 791 C CA . LEU A 1 101 ? 31.839 13.439 -134.212 1.00 47.66 101 LEU A CA 1
ATOM 792 C C . LEU A 1 101 ? 30.542 12.604 -134.276 1.00 47.66 101 LEU A C 1
ATOM 794 O O . LEU A 1 101 ? 30.390 11.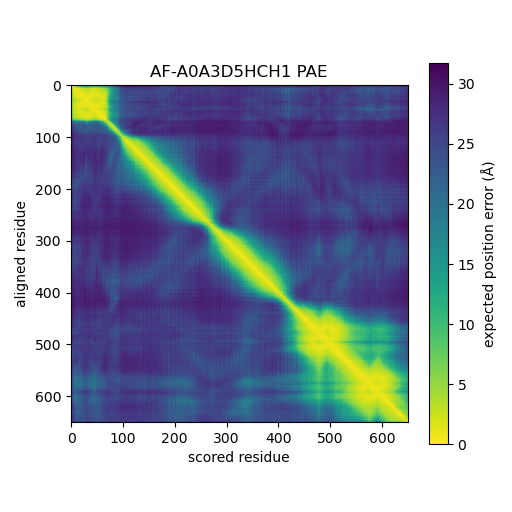663 -133.512 1.00 47.66 101 LEU A O 1
ATOM 798 N N . GLN A 1 102 ? 29.586 12.940 -135.149 1.00 50.84 102 GLN A N 1
ATOM 799 C CA . GLN A 1 102 ? 28.281 12.261 -135.192 1.00 50.84 102 GLN A CA 1
ATOM 800 C C . GLN A 1 102 ? 28.268 10.957 -136.005 1.00 50.84 102 GLN A C 1
ATOM 802 O O . GLN A 1 102 ? 27.458 10.087 -135.703 1.00 50.84 102 GLN A O 1
ATOM 807 N N . GLU A 1 103 ? 29.195 10.749 -136.943 1.00 54.00 103 GLU A N 1
ATOM 808 C CA . GLU A 1 103 ? 29.286 9.469 -137.670 1.00 54.00 103 GLU A CA 1
ATOM 809 C C . GLU A 1 103 ? 30.117 8.406 -136.932 1.00 54.00 103 GLU A C 1
ATOM 811 O O . GLU A 1 103 ? 29.741 7.237 -136.934 1.00 54.00 103 GLU A O 1
ATOM 816 N N . LEU A 1 104 ? 31.171 8.798 -136.204 1.00 57.56 104 LEU A N 1
ATOM 817 C CA . LEU A 1 104 ? 31.926 7.884 -135.328 1.00 57.56 104 LEU A CA 1
ATOM 818 C C . LEU A 1 104 ? 31.135 7.508 -134.065 1.00 57.56 104 LEU A C 1
ATOM 820 O O . LEU A 1 104 ? 31.116 6.341 -133.675 1.00 57.56 104 LEU A O 1
ATOM 824 N N . LYS A 1 105 ? 30.373 8.452 -133.491 1.00 56.41 105 LYS A N 1
ATOM 825 C CA . LYS A 1 105 ? 29.524 8.177 -132.323 1.00 56.41 105 LYS A CA 1
ATOM 826 C C . LYS A 1 105 ? 28.418 7.170 -132.593 1.00 56.41 105 LYS A C 1
ATOM 828 O O . LYS A 1 105 ? 28.035 6.478 -131.666 1.00 56.41 105 LYS A O 1
ATOM 833 N N . ALA A 1 106 ? 27.902 7.050 -133.816 1.00 59.38 106 ALA A N 1
ATOM 834 C CA . ALA A 1 106 ? 26.846 6.079 -134.111 1.00 59.38 106 ALA A CA 1
ATOM 835 C C . ALA A 1 106 ? 27.356 4.624 -134.135 1.00 59.38 106 ALA A C 1
ATOM 837 O O . ALA A 1 106 ? 26.596 3.700 -133.836 1.00 59.38 106 ALA A O 1
ATOM 838 N N . GLN A 1 107 ? 28.631 4.410 -134.476 1.00 60.22 107 GLN A N 1
ATOM 839 C CA . GLN A 1 107 ? 29.269 3.092 -134.404 1.00 60.22 107 GLN A CA 1
ATOM 840 C C . GLN A 1 107 ? 29.767 2.790 -132.986 1.00 60.22 107 GLN A C 1
ATOM 842 O O . GLN A 1 107 ? 29.526 1.690 -132.492 1.00 60.22 107 GLN A O 1
ATOM 847 N N . GLU A 1 108 ? 30.333 3.781 -132.293 1.00 65.75 108 GLU A N 1
ATOM 848 C CA . GLU A 1 108 ? 30.706 3.651 -130.880 1.00 65.75 108 GLU A CA 1
ATOM 849 C C . GLU A 1 108 ? 29.487 3.444 -129.968 1.00 65.75 108 GLU A C 1
ATOM 851 O O . GLU A 1 108 ? 29.583 2.645 -129.042 1.00 65.75 108 GLU A O 1
ATOM 856 N N . LEU A 1 109 ? 28.322 4.057 -130.243 1.00 66.56 109 LEU A N 1
ATOM 857 C CA . LEU A 1 109 ? 27.114 3.848 -129.429 1.00 66.56 109 LEU A CA 1
ATOM 858 C C . LEU A 1 109 ? 26.634 2.400 -129.491 1.00 66.56 109 LEU A C 1
ATOM 860 O O . LEU A 1 109 ? 26.293 1.829 -128.468 1.00 66.56 109 LEU A O 1
ATOM 864 N N . LYS A 1 110 ? 26.633 1.782 -130.678 1.00 71.94 110 LYS A N 1
ATOM 865 C CA . LYS A 1 110 ? 26.192 0.386 -130.826 1.00 71.94 110 LYS A CA 1
ATOM 866 C C . LYS A 1 110 ? 27.151 -0.597 -130.161 1.00 71.94 110 LYS A C 1
ATOM 868 O O . LYS A 1 110 ? 26.726 -1.659 -129.707 1.00 71.94 110 LYS A O 1
ATOM 873 N N . GLU A 1 111 ? 28.439 -0.269 -130.115 1.00 71.75 111 GLU A N 1
ATOM 874 C CA . GLU A 1 111 ? 29.429 -1.077 -129.405 1.00 71.75 111 GLU A CA 1
ATOM 875 C C . GLU A 1 111 ? 29.372 -0.840 -127.887 1.00 71.75 111 GLU A C 1
ATOM 877 O O . GLU A 1 111 ? 29.476 -1.794 -127.118 1.00 71.75 111 GLU A O 1
ATOM 882 N N . GLN A 1 112 ? 29.123 0.397 -127.448 1.00 69.88 112 GLN A N 1
ATOM 883 C CA . GLN A 1 112 ? 28.879 0.734 -126.045 1.00 69.88 112 GLN A CA 1
ATOM 884 C C . GLN A 1 112 ? 27.586 0.111 -125.526 1.00 69.88 112 GLN A C 1
ATOM 886 O O . GLN A 1 112 ? 27.596 -0.441 -124.439 1.00 69.88 112 GLN A O 1
ATOM 891 N N . GLU A 1 113 ? 26.502 0.100 -126.300 1.00 74.12 113 GLU A N 1
ATOM 892 C CA . GLU A 1 113 ? 25.245 -0.553 -125.916 1.00 74.12 113 GLU A CA 1
ATOM 893 C C . GLU A 1 113 ? 25.420 -2.067 -125.745 1.00 74.12 113 GLU A C 1
ATOM 895 O O . GLU A 1 113 ? 24.833 -2.655 -124.840 1.00 74.12 113 GLU A O 1
ATOM 900 N N . ARG A 1 114 ? 26.268 -2.710 -126.562 1.00 74.19 114 ARG A N 1
ATOM 901 C CA . ARG A 1 114 ? 26.619 -4.126 -126.369 1.00 74.19 114 ARG A CA 1
ATOM 902 C C . ARG A 1 114 ? 27.468 -4.354 -125.124 1.00 74.19 114 ARG A C 1
ATOM 904 O O . ARG A 1 114 ? 27.203 -5.313 -124.410 1.00 74.19 114 ARG A O 1
ATOM 911 N N . LYS A 1 115 ? 28.443 -3.481 -124.852 1.00 74.00 115 LYS A N 1
ATOM 912 C CA . LYS A 1 115 ? 29.280 -3.567 -123.644 1.00 74.00 115 LYS A CA 1
ATOM 913 C C . LYS A 1 115 ? 28.468 -3.309 -122.376 1.00 74.00 115 LYS A C 1
ATOM 915 O O . LYS A 1 115 ? 28.576 -4.088 -121.446 1.00 74.00 115 LYS A O 1
ATOM 920 N N . ILE A 1 116 ? 27.579 -2.317 -122.382 1.00 74.62 116 ILE A N 1
ATOM 921 C CA . ILE A 1 116 ? 26.665 -2.026 -121.270 1.00 74.62 116 ILE A CA 1
ATOM 922 C C . ILE A 1 116 ? 25.705 -3.200 -121.048 1.00 74.62 116 ILE A C 1
ATOM 924 O O . ILE A 1 116 ? 25.522 -3.626 -119.919 1.00 74.62 116 ILE A O 1
ATOM 928 N N . ALA A 1 117 ? 25.150 -3.796 -122.109 1.00 77.00 117 ALA A N 1
ATOM 929 C CA . ALA A 1 117 ? 24.278 -4.963 -121.961 1.00 77.00 117 ALA A CA 1
ATOM 930 C C . ALA A 1 117 ? 25.015 -6.210 -121.427 1.00 77.00 117 ALA A C 1
ATOM 932 O O . ALA A 1 117 ? 24.406 -7.048 -120.759 1.00 77.00 117 ALA A O 1
ATOM 933 N N . GLU A 1 118 ? 26.306 -6.360 -121.729 1.00 76.12 118 GLU A N 1
ATOM 934 C CA . GLU A 1 118 ? 27.142 -7.447 -121.212 1.00 76.12 118 GLU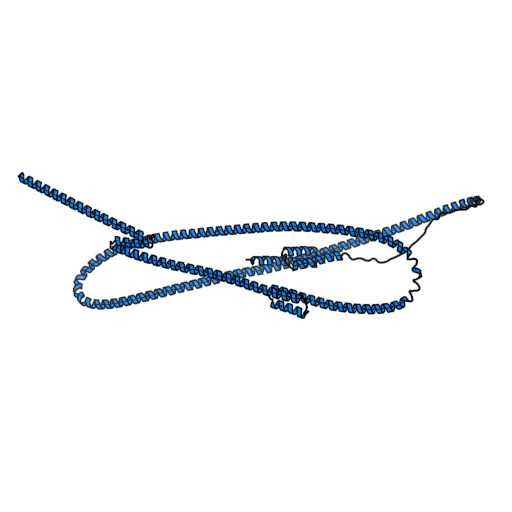 A CA 1
ATOM 935 C C . GLU A 1 118 ? 27.578 -7.192 -119.759 1.00 76.12 118 GLU A C 1
ATOM 937 O O . GLU A 1 118 ? 27.485 -8.096 -118.927 1.00 76.12 118 GLU A O 1
ATOM 942 N N . GLU A 1 119 ? 27.950 -5.954 -119.427 1.00 76.00 119 GLU A N 1
ATOM 943 C CA . GLU A 1 119 ? 28.250 -5.506 -118.064 1.00 76.00 119 GLU A CA 1
ATOM 944 C C . GLU A 1 119 ? 27.019 -5.594 -117.156 1.00 76.00 119 GLU A C 1
ATOM 946 O O . GLU A 1 119 ? 27.127 -6.108 -116.048 1.00 76.00 119 GLU A O 1
ATOM 951 N N . ASP A 1 120 ? 25.831 -5.221 -117.635 1.00 77.75 120 ASP A N 1
ATOM 952 C CA . ASP A 1 120 ? 24.576 -5.372 -116.894 1.00 77.75 120 ASP A CA 1
ATOM 953 C C . ASP A 1 120 ? 24.245 -6.848 -116.638 1.00 77.75 120 ASP A C 1
ATOM 955 O O . ASP A 1 120 ? 23.684 -7.196 -115.593 1.00 77.75 120 ASP A O 1
ATOM 959 N N . ARG A 1 121 ? 24.606 -7.747 -117.565 1.00 78.50 121 ARG A N 1
ATOM 960 C CA . ARG A 1 121 ? 24.409 -9.189 -117.370 1.00 78.50 121 ARG A CA 1
ATOM 961 C C . ARG A 1 121 ? 25.361 -9.739 -116.313 1.00 78.50 121 ARG A C 1
ATOM 963 O O . ARG A 1 121 ? 24.912 -10.459 -115.425 1.00 78.50 121 ARG A O 1
ATOM 970 N N . LEU A 1 122 ? 26.637 -9.360 -116.372 1.00 78.12 122 LEU A N 1
ATOM 971 C CA . LEU A 1 122 ? 27.640 -9.751 -115.379 1.00 78.12 122 LEU A CA 1
ATOM 972 C C . LEU A 1 122 ? 27.335 -9.157 -114.001 1.00 78.12 122 LEU A C 1
ATOM 974 O O . LEU A 1 122 ? 27.406 -9.864 -113.000 1.00 78.12 122 LEU A O 1
ATOM 978 N N . HIS A 1 123 ? 26.908 -7.897 -113.940 1.00 77.12 123 HIS A N 1
ATOM 979 C CA . HIS A 1 123 ? 26.563 -7.240 -112.686 1.00 77.12 123 HIS A CA 1
ATOM 980 C C . HIS A 1 123 ? 25.307 -7.848 -112.050 1.00 77.12 123 HIS A C 1
ATOM 982 O O . HIS A 1 123 ? 25.235 -8.021 -110.834 1.00 77.12 123 HIS A O 1
ATOM 988 N N . LYS A 1 124 ? 24.330 -8.261 -112.865 1.00 79.56 124 LYS A N 1
ATOM 989 C CA . LYS A 1 124 ? 23.159 -8.998 -112.378 1.00 79.56 124 LYS A CA 1
ATOM 990 C C . LYS A 1 124 ? 23.529 -10.384 -111.843 1.00 79.56 124 LYS A C 1
ATOM 992 O O . LYS A 1 124 ? 23.029 -10.773 -110.791 1.00 79.56 124 LYS A O 1
ATOM 997 N N . GLU A 1 125 ? 24.423 -11.103 -112.521 1.00 79.25 125 GLU A N 1
ATOM 998 C CA . GLU A 1 125 ? 24.947 -12.391 -112.048 1.00 79.25 125 GLU A CA 1
ATOM 999 C C . GLU A 1 125 ? 25.746 -12.235 -110.736 1.00 79.25 125 GLU A C 1
ATOM 1001 O O . GLU A 1 125 ? 25.610 -13.059 -109.829 1.00 79.25 125 GLU A O 1
ATOM 1006 N N . GLU A 1 126 ? 26.506 -11.147 -110.580 1.00 78.38 126 GLU A N 1
ATOM 1007 C CA . GLU A 1 126 ? 27.255 -10.832 -109.358 1.00 78.38 126 GLU A CA 1
ATOM 1008 C C . GLU A 1 126 ? 26.336 -10.459 -108.183 1.00 78.38 126 GLU A C 1
ATOM 1010 O O . GLU A 1 126 ? 26.529 -10.945 -107.067 1.00 78.38 126 GLU A O 1
ATOM 1015 N N . LEU A 1 127 ? 25.286 -9.668 -108.422 1.00 79.56 127 LEU A N 1
ATOM 1016 C CA . LEU A 1 127 ? 24.286 -9.337 -107.401 1.00 79.56 127 LEU A CA 1
ATOM 1017 C C . LEU A 1 127 ? 23.490 -10.570 -106.955 1.00 79.56 127 LEU A C 1
ATOM 1019 O O . LEU A 1 127 ? 23.209 -10.725 -105.764 1.00 79.56 127 LEU A O 1
ATOM 1023 N N . ASP A 1 128 ? 23.161 -11.473 -107.880 1.00 79.50 128 ASP A N 1
ATOM 1024 C CA . ASP A 1 128 ? 22.500 -12.735 -107.545 1.00 79.50 128 ASP A CA 1
ATOM 1025 C C . ASP A 1 128 ? 23.441 -13.685 -106.778 1.00 79.50 128 ASP A C 1
ATOM 1027 O O . ASP A 1 128 ? 22.992 -14.402 -105.878 1.00 79.50 128 ASP A O 1
ATOM 1031 N N . ALA A 1 129 ? 24.750 -13.658 -107.055 1.00 77.56 129 ALA A N 1
ATOM 1032 C CA . ALA A 1 129 ? 25.752 -14.388 -106.278 1.00 77.56 129 ALA A CA 1
ATOM 1033 C C . ALA A 1 129 ? 25.929 -13.806 -104.862 1.00 77.56 129 ALA A C 1
ATOM 1035 O O . ALA A 1 129 ? 25.937 -14.560 -103.885 1.00 77.56 129 ALA A O 1
ATOM 1036 N N . GLN A 1 130 ? 25.987 -12.477 -104.722 1.00 76.62 130 GLN A N 1
ATOM 1037 C CA . GLN A 1 130 ? 26.062 -11.808 -103.418 1.00 76.62 130 GLN A CA 1
ATOM 1038 C C . GLN A 1 130 ? 24.806 -12.047 -102.574 1.00 76.62 130 GLN A C 1
ATOM 1040 O O . GLN A 1 130 ? 24.907 -12.299 -101.372 1.00 76.62 130 GLN A O 1
ATOM 1045 N N . ARG A 1 131 ? 23.617 -12.041 -103.191 1.00 79.19 131 ARG A N 1
ATOM 1046 C CA . ARG A 1 131 ? 22.363 -12.372 -102.497 1.00 79.19 131 ARG A CA 1
ATOM 1047 C C . ARG A 1 131 ? 22.359 -13.800 -101.967 1.00 79.19 131 ARG A C 1
ATOM 1049 O O . ARG A 1 131 ? 21.972 -14.003 -100.821 1.00 79.19 131 ARG A O 1
ATOM 1056 N N . LYS A 1 132 ? 22.836 -14.771 -102.751 1.00 80.38 132 LYS A N 1
ATOM 1057 C CA . LYS A 1 132 ? 22.949 -16.166 -102.295 1.00 80.38 132 LYS A CA 1
ATOM 1058 C C . LYS A 1 132 ? 23.951 -16.323 -101.149 1.00 80.38 132 LYS A C 1
ATOM 1060 O O . LYS A 1 132 ? 23.644 -17.015 -100.185 1.00 80.38 132 LYS A O 1
ATOM 1065 N N . ALA A 1 133 ? 25.092 -15.635 -101.203 1.00 77.12 133 ALA A N 1
ATOM 1066 C CA . ALA A 1 133 ? 26.084 -15.669 -100.126 1.00 77.12 133 ALA A CA 1
ATOM 1067 C C . ALA A 1 133 ? 25.544 -15.075 -98.810 1.00 77.12 133 ALA A C 1
ATOM 1069 O O . ALA A 1 133 ? 25.753 -15.643 -97.737 1.00 77.12 133 ALA A O 1
ATOM 1070 N N . LEU A 1 134 ? 24.800 -13.966 -98.884 1.00 78.12 134 LEU A N 1
ATOM 1071 C CA . LEU A 1 134 ? 24.145 -13.370 -97.715 1.00 78.12 134 LEU A CA 1
ATOM 1072 C C . LEU A 1 134 ? 23.020 -14.257 -97.166 1.00 78.12 134 LEU A C 1
ATOM 1074 O O . LEU A 1 134 ? 22.870 -14.374 -95.950 1.00 78.12 134 LEU A O 1
ATOM 1078 N N . GLU A 1 135 ? 22.255 -14.919 -98.037 1.00 78.06 135 GLU A N 1
ATOM 1079 C CA . GLU A 1 135 ? 21.211 -15.855 -97.613 1.00 78.06 135 GLU A CA 1
ATOM 1080 C C . GLU A 1 135 ? 21.804 -17.090 -96.908 1.00 78.06 135 GLU A C 1
ATOM 1082 O O . GLU A 1 135 ? 21.274 -17.533 -95.887 1.00 78.06 135 GLU A O 1
ATOM 1087 N N . GLU A 1 136 ? 22.935 -17.619 -97.382 1.00 75.44 136 GLU A N 1
ATOM 1088 C CA . GLU A 1 136 ? 23.642 -18.720 -96.714 1.00 75.44 136 GLU A CA 1
ATOM 1089 C C . GLU A 1 136 ? 24.229 -18.304 -95.357 1.00 75.44 136 GLU A C 1
ATOM 1091 O O . GLU A 1 136 ? 24.091 -19.044 -94.378 1.00 75.44 136 GLU A O 1
ATOM 1096 N N . GLN A 1 137 ? 24.802 -17.101 -95.244 1.00 75.62 137 GLN A N 1
ATOM 1097 C CA . GLN A 1 137 ? 25.261 -16.571 -93.954 1.00 75.62 137 GLN A CA 1
ATOM 1098 C C . GLN A 1 137 ? 24.103 -16.379 -92.964 1.00 75.62 137 GLN A C 1
ATOM 1100 O O . GLN A 1 137 ? 24.226 -16.751 -91.794 1.00 75.62 137 GLN A O 1
ATOM 1105 N N . ALA A 1 138 ? 22.953 -15.883 -93.428 1.00 77.38 138 ALA A N 1
ATOM 1106 C CA . ALA A 1 138 ? 21.759 -15.741 -92.597 1.00 77.38 138 ALA A CA 1
ATOM 1107 C C . ALA A 1 138 ? 21.233 -17.101 -92.103 1.00 77.38 138 ALA A C 1
ATOM 1109 O O . ALA A 1 138 ? 20.852 -17.233 -90.938 1.00 77.38 138 ALA A O 1
ATOM 1110 N N . ARG A 1 139 ? 21.271 -18.144 -92.945 1.00 78.19 139 ARG A N 1
ATOM 1111 C CA . ARG A 1 139 ? 20.897 -19.511 -92.540 1.00 78.19 139 ARG A CA 1
ATOM 1112 C C . ARG A 1 139 ? 21.857 -20.087 -91.500 1.00 78.19 139 ARG A C 1
ATOM 1114 O O . ARG A 1 139 ? 21.401 -20.716 -90.546 1.00 78.19 139 ARG A O 1
ATOM 1121 N N . HIS A 1 140 ? 23.161 -19.846 -91.631 1.00 74.94 140 HIS A N 1
ATOM 1122 C CA . HIS A 1 140 ? 24.140 -20.296 -90.639 1.00 74.94 140 HIS A CA 1
ATOM 1123 C C . HIS A 1 140 ? 23.966 -19.609 -89.280 1.00 74.94 140 HIS A C 1
ATOM 1125 O O . HIS A 1 140 ? 24.021 -20.285 -88.251 1.00 74.94 140 HIS A O 1
ATOM 1131 N N . LEU A 1 141 ? 23.694 -18.301 -89.266 1.00 77.00 141 LEU A N 1
ATOM 1132 C CA . LEU A 1 141 ? 23.430 -17.563 -88.029 1.00 77.00 141 LEU A CA 1
ATOM 1133 C C . LEU A 1 141 ? 22.130 -18.021 -87.356 1.00 77.00 141 LEU A C 1
ATOM 1135 O O . LEU A 1 141 ? 22.127 -18.257 -86.151 1.00 77.00 141 LEU A O 1
ATOM 1139 N N . ALA A 1 142 ? 21.06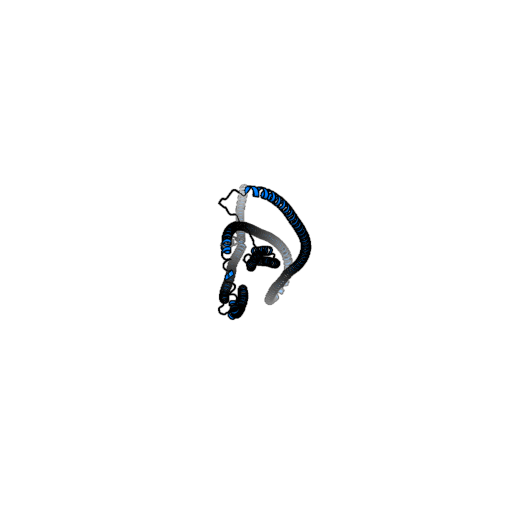4 -18.259 -88.126 1.00 76.44 142 ALA A N 1
ATOM 1140 C CA . ALA A 1 142 ? 19.803 -18.765 -87.584 1.00 76.44 142 ALA A CA 1
ATOM 1141 C C . ALA A 1 142 ? 19.948 -20.165 -86.953 1.00 76.44 142 ALA A C 1
ATOM 1143 O O . ALA A 1 142 ? 19.362 -20.441 -85.906 1.00 76.44 142 ALA A O 1
ATOM 1144 N N . VAL A 1 143 ? 20.758 -21.048 -87.551 1.00 80.25 143 VAL A N 1
ATOM 1145 C CA . VAL A 1 143 ? 21.044 -22.380 -86.986 1.00 80.25 143 VAL A CA 1
ATOM 1146 C C . VAL A 1 143 ? 21.906 -22.282 -85.721 1.00 80.25 143 VAL A C 1
ATOM 1148 O O . VAL A 1 143 ? 21.657 -23.009 -84.758 1.00 80.25 143 VAL A O 1
ATOM 1151 N N . ALA A 1 144 ? 22.890 -21.380 -85.688 1.00 76.81 144 ALA A N 1
ATOM 1152 C CA . ALA A 1 144 ? 23.723 -21.156 -84.506 1.00 76.81 144 ALA A CA 1
ATOM 1153 C C . ALA A 1 144 ? 22.914 -20.577 -83.331 1.00 76.81 144 ALA A C 1
ATOM 1155 O O . ALA A 1 144 ? 23.036 -21.057 -82.203 1.00 76.81 144 ALA A O 1
ATOM 1156 N N . GLU A 1 145 ? 22.033 -19.613 -83.602 1.00 76.19 145 GLU A N 1
ATOM 1157 C CA . GLU A 1 145 ? 21.164 -19.008 -82.592 1.00 76.19 145 GLU A CA 1
ATOM 1158 C C . GLU A 1 145 ? 20.124 -20.010 -82.062 1.00 76.19 145 GLU A C 1
ATOM 1160 O O . GLU A 1 145 ? 19.899 -20.102 -80.854 1.00 76.19 145 GLU A O 1
ATOM 1165 N N . ALA A 1 146 ? 19.538 -20.837 -82.938 1.00 77.81 146 ALA A N 1
ATOM 1166 C CA . ALA A 1 146 ? 18.632 -21.908 -82.523 1.00 77.81 146 ALA A CA 1
ATOM 1167 C C . ALA A 1 146 ? 19.329 -22.942 -81.620 1.00 77.81 146 ALA A C 1
ATOM 1169 O O . ALA A 1 146 ? 18.737 -23.415 -80.646 1.00 77.81 146 ALA A O 1
ATOM 1170 N N . LYS A 1 147 ? 20.601 -23.258 -81.899 1.00 81.50 147 LYS A N 1
ATOM 1171 C CA . LYS A 1 147 ? 21.396 -24.163 -81.065 1.00 81.50 147 LYS A CA 1
ATOM 1172 C C . LYS A 1 147 ? 21.687 -23.557 -79.688 1.00 81.50 147 LYS A C 1
ATOM 1174 O O . LYS A 1 147 ? 21.440 -24.234 -78.691 1.00 81.50 147 LYS A O 1
ATOM 1179 N N . GLN A 1 148 ? 22.100 -22.289 -79.618 1.00 75.94 148 GLN A N 1
ATOM 1180 C CA . GLN A 1 148 ? 22.312 -21.591 -78.341 1.00 75.94 148 GLN A CA 1
ATOM 1181 C C . GLN A 1 148 ? 21.046 -21.546 -77.484 1.00 75.94 148 GLN A C 1
ATOM 1183 O O . GLN A 1 148 ? 21.089 -21.915 -76.313 1.00 75.94 148 GLN A O 1
ATOM 1188 N N . ARG A 1 149 ? 19.892 -21.207 -78.073 1.00 77.19 149 ARG A N 1
ATOM 1189 C CA . ARG A 1 149 ? 18.618 -21.189 -77.335 1.00 77.19 149 ARG A CA 1
ATOM 1190 C C . ARG A 1 149 ? 18.263 -22.559 -76.751 1.00 77.19 149 ARG A C 1
ATOM 1192 O O . ARG A 1 149 ? 17.774 -22.630 -75.628 1.00 77.19 149 ARG A O 1
ATOM 1199 N N . SER A 1 150 ? 18.545 -23.646 -77.474 1.00 76.88 150 SER A N 1
ATOM 1200 C CA . SER A 1 150 ? 18.297 -25.005 -76.973 1.00 76.88 150 SER A CA 1
ATOM 1201 C C . SER A 1 150 ? 19.238 -25.412 -75.828 1.00 76.88 150 SER A C 1
ATOM 1203 O O . SER A 1 150 ? 18.811 -26.099 -74.898 1.00 76.88 150 SER A O 1
ATOM 1205 N N . GLU A 1 151 ? 20.494 -24.956 -75.854 1.00 74.88 151 GLU A N 1
ATOM 1206 C CA . GLU A 1 151 ? 21.482 -25.222 -74.801 1.00 74.88 151 GLU A CA 1
ATOM 1207 C C . GLU A 1 151 ? 21.184 -24.407 -73.531 1.00 74.88 151 GLU A C 1
ATOM 1209 O O . GLU A 1 151 ? 21.236 -24.945 -72.421 1.00 74.88 151 GLU A O 1
ATOM 1214 N N . ASP A 1 152 ? 20.780 -23.144 -73.679 1.00 76.12 152 ASP A N 1
ATOM 1215 C CA . ASP A 1 152 ? 20.396 -22.283 -72.557 1.00 76.12 152 ASP A CA 1
ATOM 1216 C C . ASP A 1 152 ? 19.107 -22.761 -71.877 1.00 76.12 152 ASP A C 1
ATOM 1218 O O . ASP A 1 152 ? 19.007 -22.753 -70.646 1.00 76.12 152 ASP A O 1
ATOM 1222 N N . GLU A 1 153 ? 18.135 -23.262 -72.643 1.00 79.25 153 GLU A N 1
ATOM 1223 C CA . GLU A 1 153 ? 16.907 -23.823 -72.078 1.00 79.25 153 GLU A CA 1
ATOM 1224 C C . GLU A 1 153 ? 17.177 -25.122 -71.294 1.00 79.25 153 GLU A C 1
ATOM 1226 O O . GLU A 1 153 ? 16.574 -25.354 -70.242 1.00 79.25 153 GLU A O 1
ATOM 1231 N N . GLN A 1 154 ? 18.126 -25.952 -71.745 1.00 75.69 154 GLN A N 1
ATOM 1232 C CA . GLN A 1 154 ? 18.561 -27.136 -70.995 1.00 75.69 154 GLN A CA 1
ATOM 1233 C C . GLN A 1 154 ? 19.306 -26.765 -69.709 1.00 75.69 154 GLN A C 1
ATOM 1235 O O . GLN A 1 154 ? 19.032 -27.351 -68.658 1.00 75.69 154 GLN A O 1
ATOM 1240 N N . ARG A 1 155 ? 20.192 -25.763 -69.752 1.00 79.62 155 ARG A N 1
ATOM 1241 C CA . ARG A 1 155 ? 20.878 -25.255 -68.552 1.00 79.62 155 ARG A CA 1
ATOM 1242 C C . ARG A 1 155 ? 19.899 -24.666 -67.546 1.00 79.62 155 ARG A C 1
ATOM 1244 O O . ARG A 1 155 ? 20.028 -24.928 -66.352 1.00 79.62 155 ARG A O 1
ATOM 1251 N N . ARG A 1 156 ? 18.885 -23.938 -68.015 1.00 79.31 156 ARG A N 1
ATOM 1252 C CA . ARG A 1 156 ? 17.840 -23.376 -67.157 1.00 79.31 156 ARG A CA 1
ATOM 1253 C C . ARG A 1 156 ? 17.019 -24.464 -66.466 1.00 79.31 156 ARG A C 1
ATOM 1255 O O . ARG A 1 156 ? 16.823 -24.381 -65.259 1.00 79.31 156 ARG A O 1
ATOM 1262 N N . LYS A 1 157 ? 16.617 -25.517 -67.184 1.00 81.19 157 LYS A N 1
ATOM 1263 C CA . LYS A 1 157 ? 15.886 -26.653 -66.589 1.00 81.19 157 LYS A CA 1
ATOM 1264 C C . LYS A 1 157 ? 16.726 -27.400 -65.549 1.00 81.19 157 LYS A C 1
ATOM 1266 O O . LYS A 1 157 ? 16.223 -27.718 -64.476 1.00 81.19 157 LYS A O 1
ATOM 1271 N N . GLN A 1 158 ? 18.016 -27.617 -65.818 1.00 75.56 158 GLN A N 1
ATOM 1272 C CA . GLN A 1 158 ? 18.928 -28.235 -64.846 1.00 75.56 158 GLN A CA 1
ATOM 1273 C C . GLN A 1 158 ? 19.153 -27.350 -63.609 1.00 75.56 158 GLN A C 1
ATOM 1275 O O . GLN A 1 158 ? 19.199 -27.863 -62.490 1.00 75.56 158 GLN A O 1
ATOM 1280 N N . ALA A 1 159 ? 19.246 -26.029 -63.786 1.00 75.50 159 ALA A N 1
ATOM 1281 C CA . ALA A 1 159 ? 19.375 -25.080 -62.683 1.00 75.50 159 ALA A CA 1
ATOM 1282 C C . ALA A 1 159 ? 18.095 -24.997 -61.831 1.00 75.50 159 ALA A C 1
ATOM 1284 O O . ALA A 1 159 ? 18.183 -25.001 -60.605 1.00 75.50 159 ALA A O 1
ATOM 1285 N N . GLU A 1 160 ? 16.913 -24.984 -62.454 1.00 80.06 160 GLU A N 1
ATOM 1286 C CA . GLU A 1 160 ? 15.622 -24.972 -61.751 1.00 80.06 160 GLU A CA 1
ATOM 1287 C C . GLU A 1 160 ? 15.390 -26.276 -60.961 1.00 80.06 160 GLU A C 1
ATOM 1289 O O . GLU A 1 160 ? 14.956 -26.227 -59.808 1.00 80.06 160 GLU A O 1
ATOM 1294 N N . GLU A 1 161 ? 15.754 -27.444 -61.504 1.00 76.62 161 GLU A N 1
ATOM 1295 C CA . GLU A 1 161 ? 15.683 -28.713 -60.761 1.00 76.62 161 GLU A CA 1
ATOM 1296 C C . GLU A 1 161 ? 16.687 -28.791 -59.600 1.00 76.62 161 GLU A C 1
ATOM 1298 O O . GLU A 1 161 ? 16.354 -29.311 -58.530 1.00 76.62 161 GLU A O 1
ATOM 1303 N N . ALA A 1 162 ? 17.905 -28.269 -59.778 1.00 76.69 162 ALA A N 1
ATOM 1304 C CA . ALA A 1 162 ? 18.893 -28.191 -58.704 1.00 76.69 162 ALA A CA 1
ATOM 1305 C C . ALA A 1 162 ? 18.434 -27.243 -57.584 1.00 76.69 162 ALA A C 1
ATOM 1307 O O . ALA A 1 162 ? 18.568 -27.572 -56.403 1.00 76.69 162 ALA A O 1
ATOM 1308 N N . PHE A 1 163 ? 17.828 -26.108 -57.947 1.00 75.38 163 PHE A N 1
ATOM 1309 C CA . PHE A 1 163 ? 17.285 -25.149 -56.991 1.00 75.38 163 PHE A CA 1
ATOM 1310 C C . PHE A 1 163 ? 16.120 -25.744 -56.195 1.00 75.38 163 PHE A C 1
ATOM 1312 O O . PHE A 1 163 ? 16.106 -25.656 -54.970 1.00 75.38 163 PHE A O 1
ATOM 1319 N N . ARG A 1 164 ? 15.199 -26.449 -56.862 1.00 80.06 164 ARG A N 1
ATOM 1320 C CA . ARG A 1 164 ? 14.059 -27.099 -56.202 1.00 80.06 164 ARG A CA 1
ATOM 1321 C C . ARG A 1 164 ? 14.491 -28.178 -55.203 1.00 80.06 164 ARG A C 1
ATOM 1323 O O . ARG A 1 164 ? 13.936 -28.262 -54.111 1.00 80.06 164 ARG A O 1
ATOM 1330 N N . LYS A 1 165 ? 15.519 -28.972 -55.530 1.00 79.69 165 LYS A N 1
ATOM 1331 C CA . LYS A 1 165 ? 16.088 -29.964 -54.596 1.00 79.69 165 LYS A CA 1
ATOM 1332 C C . LYS A 1 165 ? 16.773 -29.304 -53.395 1.00 79.69 165 LYS A C 1
ATOM 1334 O O . LYS A 1 165 ? 16.613 -29.783 -52.274 1.00 79.69 165 LYS A O 1
ATOM 1339 N N . ALA A 1 166 ? 17.494 -28.203 -53.610 1.00 75.00 166 ALA A N 1
ATOM 1340 C CA . ALA A 1 166 ? 18.115 -27.445 -52.525 1.00 75.00 166 ALA A CA 1
ATOM 1341 C C . ALA A 1 166 ? 17.064 -26.796 -51.606 1.00 75.00 166 ALA A C 1
ATOM 1343 O O . ALA A 1 166 ? 17.204 -26.836 -50.384 1.00 75.00 166 ALA A O 1
ATOM 1344 N N . GLU A 1 167 ? 15.982 -26.261 -52.171 1.00 77.94 167 GLU A N 1
ATOM 1345 C CA . GLU A 1 167 ? 14.875 -25.666 -51.419 1.00 77.94 167 GLU A CA 1
ATOM 1346 C C . GLU A 1 167 ? 14.139 -26.710 -50.562 1.00 77.94 167 GLU A C 1
ATOM 1348 O O . GLU A 1 167 ? 13.876 -26.470 -49.382 1.00 77.94 167 GLU A O 1
ATOM 1353 N N . GLU A 1 168 ? 13.878 -27.906 -51.100 1.00 81.31 168 GLU A N 1
ATOM 1354 C CA . GLU A 1 168 ? 13.261 -29.004 -50.345 1.00 81.31 168 GLU A CA 1
ATOM 1355 C C . GLU A 1 168 ? 14.161 -29.530 -49.211 1.00 81.31 168 GLU A C 1
ATOM 1357 O O . GLU A 1 168 ? 13.659 -29.858 -48.131 1.00 81.31 168 GLU A O 1
ATOM 1362 N N . GLU A 1 169 ? 15.485 -29.579 -49.398 1.00 78.69 169 GLU A N 1
ATOM 1363 C CA . GLU A 1 169 ? 16.419 -29.925 -48.316 1.00 78.69 169 GLU A CA 1
ATOM 1364 C C . GLU A 1 169 ? 16.495 -28.848 -47.231 1.00 78.69 169 GLU A C 1
ATOM 1366 O O . GLU A 1 169 ? 16.526 -29.176 -46.041 1.00 78.69 169 GLU A O 1
ATOM 1371 N N . VAL A 1 170 ? 16.511 -27.568 -47.614 1.00 77.94 170 VAL A N 1
ATOM 1372 C CA . VAL A 1 170 ? 16.496 -26.454 -46.657 1.00 77.94 170 VAL A CA 1
ATOM 1373 C C . VAL A 1 170 ? 15.190 -26.459 -45.871 1.00 77.94 170 VAL A C 1
ATOM 1375 O O . VAL A 1 170 ? 15.222 -26.321 -44.649 1.00 77.94 170 VAL A O 1
ATOM 1378 N N . LYS A 1 171 ? 14.056 -26.716 -46.531 1.00 83.44 171 LYS A N 1
ATOM 1379 C CA . LYS A 1 171 ? 12.750 -26.827 -45.878 1.00 83.44 171 LYS A CA 1
ATOM 1380 C C . LYS A 1 171 ? 12.704 -27.983 -44.878 1.00 83.44 171 LYS A C 1
ATOM 1382 O O . LYS A 1 171 ? 12.311 -27.771 -43.737 1.00 83.44 171 LYS A O 1
ATOM 1387 N N . LYS A 1 172 ? 13.208 -29.171 -45.237 1.00 81.00 172 LYS A N 1
ATOM 1388 C CA . LYS A 1 172 ? 13.305 -30.308 -44.299 1.00 81.00 172 LYS A CA 1
ATOM 1389 C C . LYS A 1 172 ? 14.188 -29.999 -43.087 1.00 81.00 172 LYS A C 1
ATOM 1391 O O . LYS A 1 172 ? 13.809 -30.322 -41.965 1.00 81.00 172 LYS A O 1
ATOM 1396 N N . LYS A 1 173 ? 15.340 -29.349 -43.290 1.00 82.44 173 LYS A N 1
ATOM 1397 C CA . LYS A 1 173 ? 16.233 -28.944 -42.188 1.00 82.44 173 LYS A CA 1
ATOM 1398 C C . LYS A 1 173 ? 15.603 -27.865 -41.305 1.00 82.44 173 LYS A C 1
ATOM 1400 O O . LYS A 1 173 ? 15.815 -27.877 -40.095 1.00 82.44 173 LYS A O 1
ATOM 1405 N N . LEU A 1 174 ? 14.816 -26.960 -41.888 1.00 74.81 174 LEU A N 1
ATOM 1406 C CA . LEU A 1 174 ? 14.080 -25.931 -41.157 1.00 74.81 174 LEU A CA 1
ATOM 1407 C C . LEU A 1 174 ? 12.956 -26.541 -40.308 1.00 74.81 174 LEU A C 1
ATOM 1409 O O . LEU A 1 174 ? 12.830 -26.196 -39.136 1.00 74.81 174 LEU A O 1
ATOM 1413 N N . ASP A 1 175 ? 12.198 -27.486 -40.863 1.00 76.44 175 ASP A N 1
ATOM 1414 C CA . ASP A 1 175 ? 11.128 -28.188 -40.148 1.00 76.44 175 ASP A CA 1
ATOM 1415 C C . ASP A 1 175 ? 11.690 -29.051 -39.003 1.00 76.44 175 ASP A C 1
ATOM 1417 O O . ASP A 1 175 ? 11.150 -29.046 -37.896 1.00 76.44 175 ASP A O 1
ATOM 1421 N N . GLU A 1 176 ? 12.826 -29.726 -39.211 1.00 80.94 176 GLU A N 1
ATOM 1422 C CA . GLU A 1 176 ? 13.507 -30.484 -38.153 1.00 80.94 176 GLU A CA 1
ATOM 1423 C C . GLU A 1 176 ? 14.080 -29.567 -37.054 1.00 80.94 176 GLU A C 1
ATOM 1425 O O . GLU A 1 176 ? 13.993 -29.885 -35.865 1.00 80.94 176 GLU A O 1
ATOM 1430 N N . ALA A 1 177 ? 14.629 -28.405 -37.426 1.00 78.12 177 ALA A N 1
ATOM 1431 C CA . ALA A 1 177 ? 15.113 -27.411 -36.470 1.00 78.12 177 ALA A CA 1
ATOM 1432 C C . ALA A 1 177 ? 13.969 -26.783 -35.659 1.00 78.12 177 ALA A C 1
ATOM 1434 O O . ALA A 1 177 ? 14.112 -26.584 -34.453 1.00 78.12 177 ALA A O 1
ATOM 1435 N N . ASN A 1 178 ? 12.825 -26.509 -36.291 1.00 75.00 178 ASN A N 1
ATOM 1436 C CA . ASN A 1 178 ? 11.637 -25.999 -35.610 1.00 75.00 178 ASN A CA 1
ATOM 1437 C C . ASN A 1 178 ? 11.051 -27.039 -34.651 1.00 75.00 178 ASN A C 1
ATOM 1439 O O . ASN A 1 178 ? 10.740 -26.696 -33.515 1.00 75.00 178 ASN A O 1
ATOM 1443 N N . ARG A 1 179 ? 11.003 -28.317 -35.050 1.00 83.81 179 ARG A N 1
ATOM 1444 C CA . ARG A 1 179 ? 10.564 -29.407 -34.170 1.00 83.81 179 ARG A CA 1
ATOM 1445 C C . ARG A 1 179 ? 11.451 -29.547 -32.927 1.00 83.81 179 ARG A C 1
ATOM 1447 O O . ARG A 1 179 ? 10.929 -29.661 -31.825 1.00 83.81 179 ARG A O 1
ATOM 1454 N N . LYS A 1 180 ? 12.779 -29.470 -33.077 1.00 83.44 180 LYS A N 1
ATOM 1455 C CA . LYS A 1 180 ? 13.717 -29.496 -31.934 1.00 83.44 180 LYS A CA 1
ATOM 1456 C C . LYS A 1 180 ? 13.556 -28.279 -31.020 1.00 83.44 180 LYS A C 1
ATOM 1458 O O . LYS A 1 180 ? 13.582 -28.425 -29.803 1.00 83.44 180 LYS A O 1
ATOM 1463 N N . LEU A 1 181 ? 13.347 -27.094 -31.596 1.00 75.56 181 LEU A N 1
ATOM 1464 C CA . LEU A 1 181 ? 13.105 -25.866 -30.832 1.00 75.56 181 LEU A CA 1
ATOM 1465 C C . LEU A 1 181 ? 11.796 -25.943 -30.029 1.00 75.56 181 LEU A C 1
ATOM 1467 O O . LEU A 1 181 ? 11.727 -25.458 -28.903 1.00 75.56 181 LEU A O 1
ATOM 1471 N N . GLU A 1 182 ? 10.760 -26.552 -30.601 1.00 79.81 182 GLU A N 1
ATOM 1472 C CA . GLU A 1 182 ? 9.466 -26.735 -29.946 1.00 79.81 182 GLU A CA 1
ATOM 1473 C C . GLU A 1 182 ? 9.531 -27.781 -28.825 1.00 79.81 182 GLU A C 1
ATOM 1475 O O . GLU A 1 182 ? 9.004 -27.545 -27.740 1.00 79.81 182 GLU A O 1
ATOM 1480 N N . GLU A 1 183 ? 10.269 -28.877 -29.021 1.00 81.00 183 GLU A N 1
ATOM 1481 C CA . GLU A 1 183 ? 10.549 -29.859 -27.964 1.00 81.00 183 GLU A CA 1
ATOM 1482 C C . GLU A 1 183 ? 11.366 -29.247 -26.803 1.00 81.00 183 GLU A C 1
ATOM 1484 O O . GLU A 1 183 ? 11.078 -29.513 -25.635 1.00 81.00 183 GLU A O 1
ATOM 1489 N N . GLU A 1 184 ? 12.350 -28.381 -27.078 1.00 76.25 184 GLU A N 1
ATOM 1490 C CA . GLU A 1 184 ? 13.080 -27.642 -26.032 1.00 76.25 184 GLU A CA 1
ATOM 1491 C C . GLU A 1 184 ? 12.200 -26.613 -25.316 1.00 76.25 184 GLU A C 1
ATOM 1493 O O . GLU A 1 184 ? 12.282 -26.473 -24.092 1.00 76.25 184 GLU A O 1
ATOM 1498 N N . ARG A 1 185 ? 11.317 -25.930 -26.053 1.00 75.50 185 ARG A N 1
ATOM 1499 C CA . ARG A 1 185 ? 10.342 -25.000 -25.478 1.00 75.50 185 ARG A CA 1
ATOM 1500 C C . ARG A 1 185 ? 9.391 -25.723 -24.530 1.00 75.50 185 ARG A C 1
ATOM 1502 O O . ARG A 1 185 ? 9.194 -25.245 -23.419 1.00 75.50 185 ARG A O 1
ATOM 1509 N N . GLN A 1 186 ? 8.872 -26.884 -24.924 1.00 79.38 186 GLN A N 1
ATOM 1510 C CA . GLN A 1 186 ? 8.003 -27.697 -24.073 1.00 79.38 186 GLN A CA 1
ATOM 1511 C C . GLN A 1 186 ? 8.728 -28.179 -22.814 1.00 79.38 186 GLN A C 1
ATOM 1513 O O . GLN A 1 186 ? 8.171 -28.086 -21.725 1.00 79.38 186 GLN A O 1
ATOM 1518 N N . ARG A 1 187 ? 9.993 -28.607 -2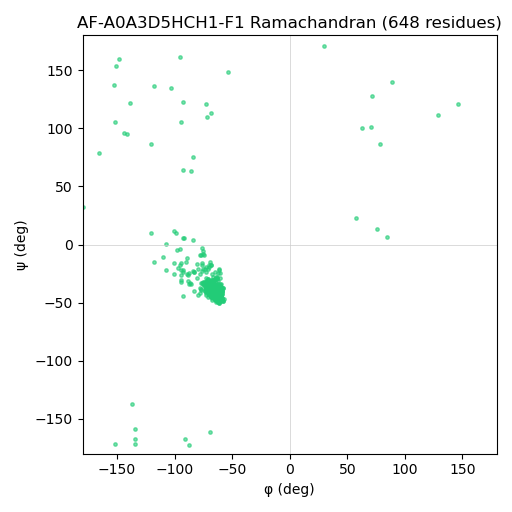2.917 1.00 82.12 187 ARG A N 1
ATOM 1519 C CA . ARG A 1 187 ? 10.794 -28.991 -21.739 1.00 82.12 187 ARG A CA 1
ATOM 1520 C C . ARG A 1 187 ? 11.032 -27.821 -20.789 1.00 82.12 187 ARG A C 1
ATOM 1522 O O . ARG A 1 187 ? 10.946 -28.001 -19.577 1.00 82.12 187 ARG A O 1
ATOM 1529 N N . HIS A 1 188 ? 11.327 -26.635 -21.317 1.00 73.00 188 HIS A N 1
ATOM 1530 C CA . HIS A 1 188 ? 11.527 -25.444 -20.495 1.00 73.00 188 HIS A CA 1
ATOM 1531 C C . HIS A 1 188 ? 10.215 -24.987 -19.846 1.00 73.00 188 HIS A C 1
ATOM 1533 O O . HIS A 1 188 ? 10.194 -24.667 -18.661 1.00 73.00 188 HIS A O 1
ATOM 1539 N N . GLU A 1 189 ? 9.111 -24.994 -20.594 1.00 75.94 189 GLU A N 1
ATOM 1540 C CA . GLU A 1 189 ? 7.779 -24.667 -20.085 1.00 75.94 189 GLU A CA 1
ATOM 1541 C C . GLU A 1 189 ? 7.351 -25.651 -18.986 1.00 75.94 189 GLU A C 1
ATOM 1543 O O . GLU A 1 189 ? 6.929 -25.232 -17.906 1.00 75.94 189 GLU A O 1
ATOM 1548 N N . GLU A 1 190 ? 7.580 -26.948 -19.188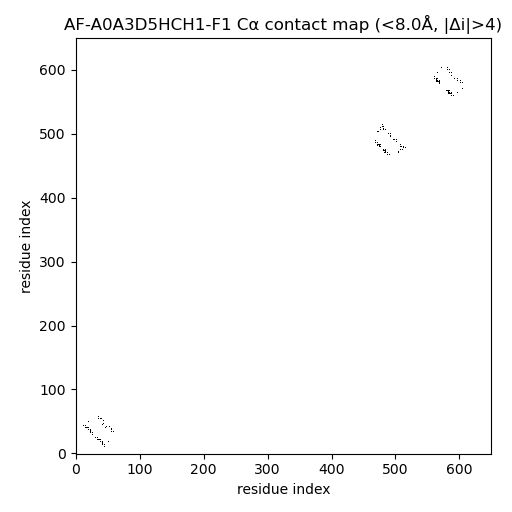 1.00 83.31 190 GLU A N 1
ATOM 1549 C CA . GLU A 1 190 ? 7.321 -27.986 -18.192 1.00 83.31 190 GLU A CA 1
ATOM 1550 C C . GLU A 1 190 ? 8.209 -27.830 -16.946 1.00 83.31 190 GLU A C 1
ATOM 1552 O O . GLU A 1 190 ? 7.712 -27.939 -15.827 1.00 83.31 190 GLU A O 1
ATOM 1557 N N . GLN A 1 191 ? 9.495 -27.494 -17.098 1.00 77.81 191 GLN A N 1
ATOM 1558 C CA . GLN A 1 191 ? 10.377 -27.185 -15.964 1.00 77.81 191 GLN A CA 1
ATOM 1559 C C . GLN A 1 191 ? 9.912 -25.948 -15.189 1.00 77.81 191 GLN A C 1
ATOM 1561 O O . GLN A 1 191 ? 9.893 -25.967 -13.958 1.00 77.81 191 GLN A O 1
ATOM 1566 N N . THR A 1 192 ? 9.494 -24.885 -15.881 1.00 77.06 192 THR A N 1
ATOM 1567 C CA . THR A 1 192 ? 8.957 -23.690 -15.216 1.00 77.06 192 THR A CA 1
ATOM 1568 C C . THR A 1 192 ? 7.637 -23.970 -14.512 1.00 77.06 192 THR A C 1
ATOM 1570 O O . THR A 1 192 ? 7.424 -23.481 -13.404 1.00 77.06 192 THR A O 1
ATOM 1573 N N . ARG A 1 193 ? 6.780 -24.809 -15.103 1.00 83.06 193 ARG A N 1
ATOM 1574 C CA . ARG A 1 193 ? 5.527 -25.240 -14.490 1.00 83.06 193 ARG A CA 1
ATOM 1575 C C . ARG A 1 193 ? 5.786 -26.069 -13.234 1.00 83.06 193 ARG A C 1
ATOM 1577 O O . ARG A 1 193 ? 5.209 -25.750 -12.203 1.00 83.06 193 ARG A O 1
ATOM 1584 N N . ARG A 1 194 ? 6.710 -27.037 -13.281 1.00 82.75 194 ARG A N 1
ATOM 1585 C CA . ARG A 1 194 ? 7.115 -27.838 -12.111 1.00 82.75 194 ARG A CA 1
ATOM 1586 C C . ARG A 1 194 ? 7.704 -26.977 -10.992 1.00 82.75 194 ARG A C 1
ATOM 1588 O O . ARG A 1 194 ? 7.341 -27.165 -9.843 1.00 82.75 194 ARG A O 1
ATOM 1595 N N . MET A 1 195 ? 8.541 -25.989 -11.315 1.00 78.00 195 MET A N 1
ATOM 1596 C CA . MET A 1 195 ? 9.093 -25.051 -10.324 1.00 78.00 195 MET A CA 1
ATOM 1597 C C . MET A 1 195 ? 8.012 -24.188 -9.656 1.00 78.00 195 MET A C 1
ATOM 1599 O O . MET A 1 195 ? 8.075 -23.936 -8.454 1.00 78.00 195 MET A O 1
ATOM 1603 N N . LEU A 1 196 ? 7.026 -23.714 -10.424 1.00 75.81 196 LEU A N 1
ATOM 1604 C CA . LEU A 1 196 ? 5.912 -22.925 -9.889 1.00 75.81 196 LEU A CA 1
ATOM 1605 C C . LEU A 1 196 ? 4.957 -23.782 -9.053 1.00 75.81 196 LEU A C 1
ATOM 1607 O O . LEU A 1 196 ? 4.481 -23.325 -8.017 1.00 75.81 196 LEU A O 1
ATOM 1611 N N . GLU A 1 197 ? 4.705 -25.015 -9.484 1.00 81.19 197 GLU A N 1
ATOM 1612 C CA . GLU A 1 197 ? 3.891 -25.991 -8.761 1.00 81.19 197 GLU A CA 1
ATOM 1613 C C . GLU A 1 197 ? 4.565 -26.399 -7.444 1.00 81.19 197 GLU A C 1
ATOM 1615 O O . GLU A 1 197 ? 3.937 -26.304 -6.396 1.00 81.19 197 GLU A O 1
ATOM 1620 N N . GLU A 1 198 ? 5.871 -26.677 -7.452 1.00 83.88 198 GLU A N 1
ATOM 1621 C CA . GLU A 1 198 ? 6.657 -26.968 -6.245 1.00 83.88 198 GLU A CA 1
ATOM 1622 C C . GLU A 1 198 ? 6.714 -25.764 -5.286 1.00 83.88 198 GLU A C 1
ATOM 1624 O O . GLU A 1 198 ? 6.621 -25.920 -4.069 1.00 83.88 198 GLU A O 1
ATOM 1629 N N . GLN A 1 199 ? 6.818 -24.531 -5.799 1.00 74.81 199 GLN A N 1
ATOM 1630 C CA . GLN A 1 199 ? 6.715 -23.332 -4.957 1.00 74.81 199 GLN A CA 1
ATOM 1631 C C . GLN A 1 199 ? 5.313 -23.144 -4.368 1.00 74.81 199 GLN A C 1
ATOM 1633 O O . GLN A 1 199 ? 5.188 -22.671 -3.237 1.00 74.81 199 GLN A O 1
ATOM 1638 N N . ALA A 1 200 ? 4.262 -23.485 -5.114 1.00 78.94 200 ALA A N 1
ATOM 1639 C CA . ALA A 1 200 ? 2.891 -23.425 -4.623 1.00 78.94 200 ALA A CA 1
ATOM 1640 C C . ALA A 1 200 ? 2.626 -24.506 -3.564 1.00 78.94 200 ALA A C 1
ATOM 1642 O O . ALA A 1 200 ? 1.999 -24.210 -2.548 1.00 78.94 200 ALA A O 1
ATOM 1643 N N . GLU A 1 201 ? 3.148 -25.719 -3.751 1.00 83.69 201 GLU A N 1
ATOM 1644 C CA . GLU A 1 201 ? 3.084 -26.795 -2.758 1.00 83.69 201 GLU A CA 1
ATOM 1645 C C . GLU A 1 201 ? 3.857 -26.437 -1.493 1.00 83.69 201 GLU A C 1
ATOM 1647 O O . GLU A 1 201 ? 3.282 -26.503 -0.413 1.00 83.69 201 GLU A O 1
ATOM 1652 N N . ARG A 1 202 ? 5.086 -25.917 -1.600 1.00 81.44 202 ARG A N 1
ATOM 1653 C CA . ARG A 1 202 ? 5.851 -25.446 -0.431 1.00 81.44 202 ARG A CA 1
ATOM 1654 C C . ARG A 1 202 ? 5.122 -24.359 0.355 1.00 81.44 202 ARG A C 1
ATOM 1656 O O . ARG A 1 202 ? 5.174 -24.361 1.580 1.00 81.44 202 ARG A O 1
ATOM 1663 N N . LYS A 1 203 ? 4.420 -23.444 -0.323 1.00 79.62 203 LYS A N 1
ATOM 1664 C CA . LYS A 1 203 ? 3.594 -22.425 0.348 1.00 79.62 203 LYS A CA 1
ATOM 1665 C C . LYS A 1 203 ? 2.393 -23.040 1.061 1.00 79.62 203 LYS A C 1
ATOM 1667 O O . LYS A 1 203 ? 2.115 -22.650 2.189 1.00 79.62 203 LYS A O 1
ATOM 1672 N N . ARG A 1 204 ? 1.717 -24.015 0.443 1.00 76.75 204 ARG A N 1
ATOM 1673 C CA . ARG A 1 204 ? 0.610 -24.752 1.076 1.00 76.75 204 ARG A CA 1
ATOM 1674 C C . ARG A 1 204 ? 1.094 -25.576 2.271 1.00 76.75 204 ARG A C 1
ATOM 1676 O O . ARG A 1 204 ? 0.443 -25.566 3.307 1.00 76.75 204 ARG A O 1
ATOM 1683 N N . GLU A 1 205 ? 2.241 -26.240 2.164 1.00 82.25 205 GLU A N 1
ATOM 1684 C CA . GLU A 1 205 ? 2.861 -26.983 3.267 1.00 82.25 205 GLU A CA 1
ATOM 1685 C C . GLU A 1 205 ? 3.296 -26.059 4.411 1.00 82.25 205 GLU A C 1
ATOM 1687 O O . GLU A 1 205 ? 3.062 -26.376 5.576 1.00 82.25 205 GLU A O 1
ATOM 1692 N N . GLU A 1 206 ? 3.888 -24.897 4.110 1.00 81.81 206 GLU A N 1
ATOM 1693 C CA . GLU A 1 206 ? 4.244 -23.901 5.126 1.00 81.81 206 GLU A CA 1
ATOM 1694 C C . GLU A 1 206 ? 2.996 -23.331 5.813 1.00 81.81 206 GLU A C 1
ATOM 1696 O O . GLU A 1 206 ? 2.994 -23.150 7.028 1.00 81.81 206 GLU A O 1
ATOM 1701 N N . GLU A 1 207 ? 1.916 -23.096 5.068 1.00 78.75 207 GLU A N 1
ATOM 1702 C CA . GLU A 1 207 ? 0.645 -22.618 5.611 1.00 78.75 207 GLU A CA 1
ATOM 1703 C C . GLU A 1 207 ? -0.026 -23.668 6.507 1.00 78.75 207 GLU A C 1
ATOM 1705 O O . GLU A 1 207 ? -0.437 -23.344 7.620 1.00 78.75 207 GLU A O 1
ATOM 1710 N N . VAL A 1 208 ? -0.034 -24.942 6.100 1.00 83.88 208 VAL A N 1
ATOM 1711 C CA . VAL A 1 208 ? -0.491 -26.057 6.950 1.00 83.88 208 VAL A CA 1
ATOM 1712 C C . VAL A 1 208 ? 0.377 -26.174 8.203 1.00 83.88 208 VAL A C 1
ATOM 1714 O O . VAL A 1 208 ? -0.144 -26.354 9.302 1.00 83.88 208 VAL A O 1
ATOM 1717 N N . ARG A 1 209 ? 1.699 -26.010 8.081 1.00 85.44 209 ARG A N 1
ATOM 1718 C CA . ARG A 1 209 ? 2.617 -26.036 9.227 1.00 85.44 209 ARG A CA 1
ATOM 1719 C C . ARG A 1 209 ? 2.403 -24.849 10.168 1.00 85.44 209 ARG A C 1
ATOM 1721 O O . ARG A 1 209 ? 2.506 -25.019 11.380 1.00 85.44 209 ARG A O 1
ATOM 1728 N N . ARG A 1 210 ? 2.072 -23.665 9.639 1.00 82.94 210 ARG A N 1
ATOM 1729 C CA . ARG A 1 210 ? 1.676 -22.495 10.439 1.00 82.94 210 ARG A CA 1
ATOM 1730 C C . ARG A 1 210 ? 0.358 -22.735 11.159 1.00 82.94 210 ARG A C 1
ATOM 1732 O O . ARG A 1 210 ? 0.297 -22.467 12.350 1.00 82.94 210 ARG A O 1
ATOM 1739 N N . GLN A 1 211 ? -0.645 -23.291 10.484 1.00 79.69 211 GLN A N 1
ATOM 1740 C CA . GLN A 1 211 ? -1.920 -23.641 11.114 1.00 79.69 211 GLN A CA 1
ATOM 1741 C C . GLN A 1 211 ? -1.727 -24.679 12.225 1.00 79.69 211 GLN A C 1
ATOM 1743 O O . GLN A 1 211 ? -2.269 -24.504 13.307 1.00 79.69 211 GLN A O 1
ATOM 1748 N N . GLN A 1 212 ? -0.890 -25.700 12.011 1.00 80.31 212 GLN A N 1
ATOM 1749 C CA . GLN A 1 212 ? -0.547 -26.685 13.045 1.00 80.31 212 GLN A CA 1
ATOM 1750 C C . GLN A 1 212 ? 0.214 -26.068 14.229 1.00 80.31 212 GLN A C 1
ATOM 1752 O O . GLN A 1 212 ? -0.043 -26.417 15.380 1.00 80.31 212 GLN A O 1
ATOM 1757 N N . ALA A 1 213 ? 1.141 -25.141 13.971 1.00 77.88 213 ALA A N 1
ATOM 1758 C CA . ALA A 1 213 ? 1.844 -24.417 15.028 1.00 77.88 213 ALA A CA 1
ATOM 1759 C C . ALA A 1 213 ? 0.900 -23.480 15.800 1.00 77.88 213 ALA A C 1
ATOM 1761 O O . ALA A 1 213 ? 1.008 -23.367 17.016 1.00 77.88 213 ALA A O 1
ATOM 1762 N N . GLU A 1 214 ? -0.054 -22.848 15.117 1.00 81.88 214 GLU A N 1
ATOM 1763 C CA . GLU A 1 214 ? -1.069 -21.997 15.734 1.00 81.88 214 GLU A CA 1
ATOM 1764 C C . GLU A 1 214 ? -2.054 -22.815 16.576 1.00 81.88 214 GLU A C 1
ATOM 1766 O O . GLU A 1 214 ? -2.383 -22.403 17.685 1.00 81.88 214 GLU A O 1
ATOM 1771 N N . THR A 1 215 ? -2.477 -23.999 16.118 1.00 79.69 215 THR A N 1
ATOM 1772 C CA . THR A 1 215 ? -3.311 -24.896 16.932 1.00 79.69 215 THR A CA 1
ATOM 1773 C C . THR A 1 215 ? -2.557 -25.395 18.160 1.00 79.69 215 THR A C 1
ATOM 1775 O O . THR A 1 215 ? -3.124 -25.382 19.244 1.00 79.69 215 THR A O 1
ATOM 1778 N N . GLN A 1 216 ? -1.269 -25.739 18.036 1.00 80.06 216 GLN A N 1
ATOM 1779 C CA . GLN A 1 216 ? -0.438 -26.116 19.189 1.00 80.06 216 GLN A CA 1
ATOM 1780 C C . GLN A 1 216 ? -0.236 -24.952 20.164 1.00 80.06 216 GLN A C 1
ATOM 1782 O O . GLN A 1 216 ? -0.247 -25.152 21.378 1.00 80.06 216 GLN A O 1
ATOM 1787 N N . LEU A 1 217 ? -0.078 -23.729 19.651 1.00 85.56 217 LEU A N 1
ATOM 1788 C CA . LEU A 1 217 ? 0.015 -22.542 20.491 1.00 85.56 217 LEU A CA 1
ATOM 1789 C C . LEU A 1 217 ? -1.304 -22.304 21.235 1.00 85.56 217 LEU A C 1
ATOM 1791 O O . LEU A 1 217 ? -1.262 -22.150 22.450 1.00 85.56 217 LEU A O 1
ATOM 1795 N N . ARG A 1 218 ? -2.455 -22.372 20.551 1.00 79.75 218 ARG A N 1
ATOM 1796 C CA . ARG A 1 218 ? -3.781 -22.245 21.179 1.00 79.75 218 ARG A CA 1
ATOM 1797 C C . ARG A 1 218 ? -4.028 -23.335 22.219 1.00 79.75 218 ARG A C 1
ATOM 1799 O O . ARG A 1 218 ? -4.444 -23.019 23.322 1.00 79.75 218 ARG A O 1
ATOM 1806 N N . GLU A 1 219 ? -3.691 -24.588 21.920 1.00 82.69 219 GLU A N 1
ATOM 1807 C CA . GLU A 1 219 ? -3.805 -25.695 22.878 1.00 82.69 219 GLU A CA 1
ATOM 1808 C C . GLU A 1 219 ? -2.899 -25.491 24.101 1.00 82.69 219 GLU A C 1
ATOM 1810 O O . GLU A 1 219 ? -3.326 -25.740 25.228 1.00 82.69 219 GLU A O 1
ATOM 1815 N N . SER A 1 220 ? -1.662 -25.013 23.918 1.00 81.69 220 SER A N 1
ATOM 1816 C CA . SER A 1 220 ? -0.774 -24.715 25.051 1.00 81.69 220 SER A CA 1
ATOM 1817 C C . SER A 1 220 ? -1.227 -23.491 25.855 1.00 81.69 220 SER A C 1
ATOM 1819 O O . SER A 1 220 ? -1.123 -23.494 27.081 1.00 81.69 220 SER A O 1
ATOM 1821 N N . GLU A 1 221 ? -1.781 -22.472 25.197 1.00 82.56 221 GLU A N 1
ATOM 1822 C CA . GLU A 1 221 ? -2.345 -21.291 25.846 1.00 82.56 221 GLU A CA 1
ATOM 1823 C C . GLU A 1 221 ? -3.597 -21.652 26.651 1.00 82.56 221 GLU A C 1
ATOM 1825 O O . GLU A 1 221 ? -3.711 -21.256 27.811 1.00 82.56 221 GLU A O 1
ATOM 1830 N N . ASP A 1 222 ? -4.488 -22.470 26.092 1.00 80.50 222 ASP A N 1
ATOM 1831 C CA . ASP A 1 222 ? -5.667 -22.984 26.784 1.00 80.50 222 ASP A CA 1
ATOM 1832 C C . ASP A 1 222 ? -5.269 -23.868 27.971 1.00 80.50 222 ASP A C 1
ATOM 1834 O O . ASP A 1 222 ? -5.831 -23.709 29.052 1.00 80.50 222 ASP A O 1
ATOM 1838 N N . GLN A 1 223 ? -4.234 -24.709 27.834 1.00 83.31 223 GLN A N 1
ATOM 1839 C CA . GLN A 1 223 ? -3.680 -25.486 28.951 1.00 83.31 223 GLN A CA 1
ATOM 1840 C C . GLN A 1 223 ? -3.135 -24.592 30.074 1.00 83.31 223 GLN A C 1
ATOM 1842 O O . GLN A 1 223 ? -3.372 -24.872 31.253 1.00 83.31 223 GLN A O 1
ATOM 1847 N N . ILE A 1 224 ? -2.429 -23.509 29.734 1.00 81.69 224 ILE A N 1
ATOM 1848 C CA . ILE A 1 224 ? -1.937 -22.526 30.709 1.00 81.69 224 ILE A CA 1
ATOM 1849 C C . ILE A 1 224 ? -3.114 -21.807 31.375 1.00 81.69 224 ILE A C 1
ATOM 1851 O O . ILE A 1 224 ? -3.126 -21.675 32.597 1.00 81.69 224 ILE A O 1
ATOM 1855 N N . ARG A 1 225 ? -4.137 -21.408 30.610 1.00 79.62 225 ARG A N 1
ATOM 1856 C CA . ARG A 1 225 ? -5.356 -20.786 31.146 1.00 79.62 225 ARG A CA 1
ATOM 1857 C C . ARG A 1 225 ? -6.084 -21.722 32.107 1.00 79.62 225 ARG A C 1
ATOM 1859 O O . ARG A 1 225 ? -6.432 -21.285 33.200 1.00 79.62 225 ARG A O 1
ATOM 1866 N N . THR A 1 226 ? -6.248 -23.004 31.770 1.00 81.94 226 THR A N 1
ATOM 1867 C CA . THR A 1 226 ? -6.829 -23.990 32.697 1.00 81.94 226 THR A CA 1
ATOM 1868 C C . THR A 1 226 ? -5.983 -24.174 33.948 1.00 81.94 226 THR A C 1
ATOM 1870 O O . THR A 1 226 ? -6.548 -24.175 35.032 1.00 81.94 226 THR A O 1
ATOM 1873 N N . ARG A 1 227 ? -4.647 -24.230 33.845 1.00 84.12 227 ARG A N 1
ATOM 1874 C CA . ARG A 1 227 ? -3.775 -24.331 35.029 1.00 84.12 227 ARG A CA 1
ATOM 1875 C C . ARG A 1 227 ? -3.866 -23.102 35.924 1.00 84.12 227 ARG A C 1
ATOM 1877 O O . ARG A 1 227 ? -3.921 -23.261 37.132 1.00 84.12 227 ARG A O 1
ATOM 1884 N N . ILE A 1 228 ? -3.935 -21.899 35.356 1.00 80.44 228 ILE A N 1
ATOM 1885 C CA . ILE A 1 228 ? -4.104 -20.661 36.131 1.00 80.44 228 ILE A CA 1
ATOM 1886 C C . ILE A 1 228 ? -5.470 -20.646 36.829 1.00 80.44 228 ILE A C 1
ATOM 1888 O O . ILE A 1 228 ? -5.554 -20.270 37.994 1.00 80.44 228 ILE A O 1
ATOM 1892 N N . VAL A 1 229 ? -6.538 -21.072 36.146 1.00 82.19 229 VAL A N 1
ATOM 1893 C CA . VAL A 1 229 ? -7.881 -21.159 36.742 1.00 82.19 229 VAL A CA 1
ATOM 1894 C C . VAL A 1 229 ? -7.936 -22.230 37.834 1.00 82.19 229 VAL A C 1
ATOM 1896 O O . VAL A 1 229 ? -8.476 -21.963 38.904 1.00 82.19 229 VAL A O 1
ATOM 1899 N N . GLU A 1 230 ? -7.350 -23.407 37.611 1.00 82.38 230 GLU A N 1
ATOM 1900 C CA . GLU A 1 230 ? -7.258 -24.479 38.609 1.00 82.38 230 GLU A CA 1
ATOM 1901 C C . GLU A 1 230 ? -6.385 -24.075 39.803 1.00 82.38 230 GLU A C 1
ATOM 1903 O O . GLU A 1 230 ? -6.766 -24.315 40.944 1.00 82.38 230 GLU A O 1
ATOM 1908 N N . GLU A 1 231 ? -5.243 -23.418 39.586 1.00 82.38 231 GLU A N 1
ATOM 1909 C CA . GLU A 1 231 ? -4.400 -22.885 40.662 1.00 82.38 231 GLU A CA 1
ATOM 1910 C C . GLU A 1 231 ? -5.126 -21.795 41.455 1.00 82.38 231 GLU A C 1
ATOM 1912 O O . GLU A 1 231 ? -5.095 -21.826 42.684 1.00 82.38 231 GLU A O 1
ATOM 1917 N N . ALA A 1 232 ? -5.843 -20.886 40.788 1.00 79.75 232 ALA A N 1
ATOM 1918 C CA . ALA A 1 232 ? -6.653 -19.868 41.452 1.00 79.75 232 ALA A CA 1
ATOM 1919 C C . ALA A 1 232 ? -7.811 -20.488 42.252 1.00 79.75 232 ALA A C 1
ATOM 1921 O O . ALA A 1 232 ? -8.064 -20.076 43.383 1.00 79.75 232 ALA A O 1
ATOM 1922 N N . GLN A 1 233 ? -8.489 -21.508 41.716 1.00 78.56 233 GLN A N 1
ATOM 1923 C CA . GLN A 1 233 ? -9.542 -22.238 42.429 1.00 78.56 233 GLN A CA 1
ATOM 1924 C C . GLN A 1 233 ? -8.987 -23.021 43.619 1.00 78.56 233 GLN A C 1
ATOM 1926 O O . GLN A 1 233 ? -9.581 -22.978 44.693 1.00 78.56 233 GLN A O 1
ATOM 1931 N N . ASN A 1 234 ? -7.832 -23.669 43.470 1.00 83.06 234 ASN A N 1
ATOM 1932 C CA . ASN A 1 234 ? -7.162 -24.378 44.557 1.00 83.06 234 ASN A CA 1
ATOM 1933 C C . ASN A 1 234 ? -6.684 -23.415 45.649 1.00 83.06 234 ASN A C 1
ATOM 1935 O O . ASN A 1 234 ? -6.820 -23.729 46.827 1.00 83.06 234 ASN A O 1
ATOM 1939 N N . GLN A 1 235 ? -6.177 -22.231 45.293 1.00 79.75 235 GLN A N 1
ATOM 1940 C CA . GLN A 1 235 ? -5.832 -21.188 46.264 1.00 79.75 235 GLN A CA 1
ATOM 1941 C C . GLN A 1 235 ? -7.076 -20.668 46.989 1.00 79.75 235 GLN A C 1
ATOM 1943 O O . GLN A 1 235 ? -7.078 -20.602 48.216 1.00 79.75 235 GLN A O 1
ATOM 1948 N N . LEU A 1 236 ? -8.162 -20.394 46.261 1.00 79.75 236 LEU A N 1
ATOM 1949 C CA . LEU A 1 236 ? -9.433 -19.962 46.844 1.00 79.75 236 LEU A CA 1
ATOM 1950 C C . LEU A 1 236 ? -10.030 -21.038 47.764 1.00 79.75 236 LEU A C 1
ATOM 1952 O O . LEU A 1 236 ? -10.608 -20.733 48.807 1.00 79.75 236 LEU A O 1
ATOM 1956 N N . GLN A 1 237 ? -9.891 -22.309 47.389 1.00 79.00 237 GLN A N 1
ATOM 1957 C CA . GLN A 1 237 ? -10.344 -23.442 48.183 1.00 79.00 237 GLN A CA 1
ATOM 1958 C C . GLN A 1 237 ? -9.464 -23.648 49.418 1.00 79.00 237 GLN A C 1
ATOM 1960 O O . GLN A 1 237 ? -10.004 -23.844 50.499 1.00 79.00 237 GLN A O 1
ATOM 1965 N N . GLN A 1 238 ? -8.141 -23.507 49.306 1.00 81.94 238 GLN A N 1
ATOM 1966 C CA . GLN A 1 238 ? -7.229 -23.528 50.452 1.00 81.94 238 GLN A CA 1
ATOM 1967 C C . GLN A 1 238 ? -7.472 -22.357 51.409 1.00 81.94 238 GLN A C 1
ATOM 1969 O O . GLN A 1 238 ? -7.404 -22.542 52.621 1.00 81.94 238 GLN A O 1
ATOM 1974 N N . GLU A 1 239 ? -7.775 -21.159 50.906 1.00 81.69 239 GLU A N 1
ATOM 1975 C CA . GLU A 1 239 ? -8.162 -20.022 51.748 1.00 81.69 239 GLU A CA 1
ATOM 1976 C C . GLU A 1 239 ? -9.513 -20.250 52.416 1.00 81.69 239 GLU A C 1
ATOM 1978 O O . GLU A 1 239 ? -9.643 -20.004 53.613 1.00 81.69 239 GLU A O 1
ATOM 1983 N N . ARG A 1 240 ? -10.499 -20.795 51.696 1.00 78.69 240 ARG A N 1
ATOM 1984 C CA . ARG A 1 240 ? -11.769 -21.225 52.295 1.00 78.69 240 ARG A CA 1
ATOM 1985 C C . ARG A 1 240 ? -11.549 -22.276 53.372 1.00 78.69 240 ARG A C 1
ATOM 1987 O O . ARG A 1 240 ? -12.099 -22.133 54.454 1.00 78.69 240 ARG A O 1
ATOM 1994 N N . GLU A 1 241 ? -10.729 -23.288 53.121 1.00 81.19 241 GLU A N 1
ATOM 1995 C CA . GLU A 1 241 ? -10.408 -24.331 54.093 1.00 81.19 241 GLU A CA 1
ATOM 1996 C C . GLU A 1 241 ? -9.680 -23.751 55.309 1.00 81.19 241 GLU A C 1
ATOM 1998 O O . GLU A 1 241 ? -10.079 -24.027 56.436 1.00 81.19 241 GLU A O 1
ATOM 2003 N N . ARG A 1 242 ? -8.700 -22.861 55.116 1.00 85.38 242 ARG A N 1
ATOM 2004 C CA . ARG A 1 242 ? -8.031 -22.140 56.211 1.00 85.38 242 ARG A CA 1
ATOM 2005 C C . ARG A 1 242 ? -9.002 -21.290 57.019 1.00 85.38 242 ARG A C 1
ATOM 2007 O O . ARG A 1 242 ? -8.987 -21.380 58.240 1.00 85.38 242 ARG A O 1
ATOM 2014 N N . LEU A 1 243 ? -9.871 -20.524 56.364 1.00 79.62 243 LEU A N 1
ATOM 2015 C CA . LEU A 1 243 ? -10.884 -19.709 57.032 1.00 79.62 243 LEU A CA 1
ATOM 2016 C C . LEU A 1 243 ? -11.900 -20.583 57.767 1.00 79.62 243 LEU A C 1
ATOM 2018 O O . LEU A 1 243 ? -12.266 -20.267 58.891 1.00 79.62 243 LEU A O 1
ATOM 2022 N N . THR A 1 244 ? -12.320 -21.711 57.190 1.00 76.88 244 THR A N 1
ATOM 2023 C CA . THR A 1 244 ? -13.211 -22.659 57.876 1.00 76.88 244 THR A CA 1
ATOM 2024 C C . THR A 1 244 ? -12.524 -23.354 59.046 1.00 76.88 244 THR A C 1
ATOM 2026 O O . THR A 1 244 ? -13.169 -23.546 60.067 1.00 76.88 244 THR A O 1
ATOM 2029 N N . GLN A 1 245 ? -11.231 -23.675 58.959 1.00 78.38 245 GLN A N 1
ATOM 2030 C CA . GLN A 1 245 ? -10.452 -24.231 60.069 1.00 78.38 245 GLN A CA 1
ATOM 2031 C C . GLN A 1 245 ? -10.197 -23.192 61.163 1.00 78.38 245 GLN A C 1
ATOM 2033 O O . GLN A 1 245 ? -10.242 -23.528 62.343 1.00 78.38 245 GLN A O 1
ATOM 2038 N N . GLU A 1 246 ? -9.958 -21.933 60.799 1.00 79.88 246 GLU A N 1
ATOM 2039 C CA . GLU A 1 246 ? -9.782 -20.832 61.746 1.00 79.88 246 GLU A CA 1
ATOM 2040 C C . GLU A 1 246 ? -11.106 -20.488 62.438 1.00 79.88 246 GLU A C 1
ATOM 2042 O O . GLU A 1 246 ? -11.140 -20.349 63.658 1.00 79.88 246 GLU A O 1
ATOM 2047 N N . LEU A 1 247 ? -12.214 -20.445 61.693 1.00 75.94 247 LEU A N 1
ATOM 2048 C CA . LEU A 1 247 ? -13.558 -20.308 62.252 1.00 75.94 247 LEU A CA 1
ATOM 2049 C C . LEU A 1 247 ? -13.923 -21.515 63.119 1.00 75.94 247 LEU A C 1
ATOM 2051 O O . LEU A 1 247 ? -14.451 -21.325 64.206 1.00 75.94 247 LEU A O 1
ATOM 2055 N N . ALA A 1 248 ? -13.600 -22.740 62.699 1.00 76.06 248 ALA A N 1
ATOM 2056 C CA . ALA A 1 248 ? -13.825 -23.938 63.501 1.00 76.06 248 ALA A CA 1
ATOM 2057 C C . ALA A 1 248 ? -12.996 -23.923 64.790 1.00 76.06 248 ALA A C 1
ATOM 2059 O O . ALA A 1 248 ? -13.535 -24.258 65.837 1.00 76.06 248 ALA A O 1
ATOM 2060 N N . ARG A 1 249 ? -11.736 -23.466 64.752 1.00 78.44 249 ARG A N 1
ATOM 2061 C CA . ARG A 1 249 ? -10.913 -23.266 65.953 1.00 78.44 249 ARG A CA 1
ATOM 2062 C C . ARG A 1 249 ? -11.481 -22.198 66.873 1.00 78.44 249 ARG A C 1
ATOM 2064 O O . ARG A 1 249 ? -11.579 -22.450 68.063 1.00 78.44 249 ARG A O 1
ATOM 2071 N N . ARG A 1 250 ? -11.901 -21.046 66.343 1.00 76.88 250 ARG A N 1
ATOM 2072 C CA . ARG A 1 250 ? -12.537 -19.991 67.148 1.00 76.88 250 ARG A CA 1
ATOM 2073 C C . ARG A 1 250 ? -13.845 -20.473 67.764 1.00 76.88 250 ARG A C 1
ATOM 2075 O O . ARG A 1 250 ? -14.091 -20.215 68.931 1.00 76.88 250 ARG A O 1
ATOM 2082 N N . VAL A 1 251 ? -14.637 -21.244 67.019 1.00 73.56 251 VAL A N 1
ATOM 2083 C CA . VAL A 1 251 ? -15.864 -21.870 67.524 1.00 73.56 251 VAL A CA 1
ATOM 2084 C C . VAL A 1 251 ? -15.556 -22.981 68.529 1.00 73.56 251 VAL A C 1
ATOM 2086 O O . VAL A 1 251 ? -16.314 -23.136 69.473 1.00 73.56 251 VAL A O 1
ATOM 2089 N N . GLU A 1 252 ? -14.479 -23.758 68.388 1.00 73.06 252 GLU A N 1
ATOM 2090 C CA . GLU A 1 252 ? -14.053 -24.745 69.395 1.00 73.06 252 GLU A CA 1
ATOM 2091 C C . GLU A 1 252 ? -13.484 -24.090 70.657 1.00 73.06 252 GLU A C 1
ATOM 2093 O O . GLU A 1 252 ? -13.714 -24.588 71.754 1.00 73.06 252 GLU A O 1
ATOM 2098 N N . GLU A 1 253 ? -12.775 -22.971 70.528 1.00 76.56 253 GLU A N 1
ATOM 2099 C CA . GLU A 1 253 ? -12.268 -22.173 71.647 1.00 76.56 253 GLU A CA 1
ATOM 2100 C C . GLU A 1 253 ? -13.414 -21.466 72.380 1.00 76.56 253 GLU A C 1
ATOM 2102 O O . GLU A 1 253 ? -13.476 -21.523 73.607 1.00 76.56 253 GLU A O 1
ATOM 2107 N N . GLU A 1 254 ? -14.380 -20.902 71.650 1.00 71.50 254 GLU A N 1
ATOM 2108 C CA . GLU A 1 254 ? -15.621 -20.370 72.219 1.00 71.50 254 GLU A CA 1
ATOM 2109 C C . GLU A 1 254 ? -16.479 -21.483 72.822 1.00 71.50 254 GLU A C 1
ATOM 2111 O O . GLU A 1 254 ? -16.996 -21.315 73.920 1.00 71.50 254 GLU A O 1
ATOM 2116 N N . LYS A 1 255 ? -16.589 -22.651 72.177 1.00 66.62 255 LYS A N 1
ATOM 2117 C CA . LYS A 1 255 ? -17.283 -23.812 72.751 1.00 66.62 255 LYS A CA 1
ATOM 2118 C C . LYS A 1 255 ? -16.586 -24.331 73.995 1.00 66.62 255 LYS A C 1
ATOM 2120 O O . LYS A 1 255 ? -17.294 -24.672 74.923 1.00 66.62 255 LYS A O 1
ATOM 2125 N N . ARG A 1 256 ? -15.252 -24.346 74.072 1.00 69.44 256 ARG A N 1
ATOM 2126 C CA . ARG A 1 256 ? -14.521 -24.695 75.302 1.00 69.44 256 ARG A CA 1
ATOM 2127 C C . ARG A 1 256 ? -14.715 -23.653 76.398 1.00 69.44 256 ARG A C 1
ATOM 2129 O O . ARG A 1 256 ? -14.920 -24.038 77.541 1.00 69.44 256 ARG A O 1
ATOM 2136 N N . ALA A 1 257 ? -14.716 -22.364 76.064 1.00 66.81 257 ALA A N 1
ATOM 2137 C CA . ALA A 1 257 ? -14.988 -21.293 77.023 1.00 66.81 257 ALA A CA 1
ATOM 2138 C C . ALA A 1 257 ? -16.432 -21.358 77.554 1.00 66.81 257 ALA A C 1
ATOM 2140 O O . ALA A 1 257 ? -16.666 -21.237 78.756 1.00 66.81 257 ALA A O 1
ATOM 2141 N N . ILE A 1 258 ? -17.393 -21.629 76.668 1.00 64.38 258 ILE A N 1
ATOM 2142 C CA . ILE A 1 258 ? -18.808 -21.802 77.003 1.00 64.38 258 ILE A CA 1
ATOM 2143 C C . ILE A 1 258 ? -19.038 -23.136 77.722 1.00 64.38 258 ILE A C 1
ATOM 2145 O O . ILE A 1 258 ? -19.832 -23.166 78.648 1.00 64.38 258 ILE A O 1
ATOM 2149 N N . GLU A 1 259 ? -18.354 -24.228 77.371 1.00 61.56 259 GLU A N 1
ATOM 2150 C CA . GLU A 1 259 ? -18.432 -25.519 78.071 1.00 61.56 259 GLU A CA 1
ATOM 2151 C C . GLU A 1 259 ? -17.793 -25.453 79.458 1.00 61.56 259 GLU A C 1
ATOM 2153 O O . GLU A 1 259 ? -18.334 -26.054 80.377 1.00 61.56 259 GLU A O 1
ATOM 2158 N N . GLU A 1 260 ? -16.715 -24.696 79.670 1.00 63.69 260 GLU A N 1
ATOM 2159 C CA . GLU A 1 260 ? -16.161 -24.451 81.009 1.00 63.69 260 GLU A CA 1
ATOM 2160 C C . GLU A 1 260 ? -17.072 -23.544 81.859 1.00 63.69 260 GLU A C 1
ATOM 2162 O O . GLU A 1 260 ? -17.205 -23.761 83.069 1.00 63.69 260 GLU A O 1
ATOM 2167 N N . GLU A 1 261 ? -17.760 -22.571 81.248 1.00 59.59 261 GLU A N 1
ATOM 2168 C CA . GLU A 1 261 ? -18.755 -21.727 81.927 1.00 59.59 261 GLU A CA 1
ATOM 2169 C C . GLU A 1 261 ? -20.059 -22.496 82.221 1.00 59.59 261 GLU A C 1
ATOM 2171 O O . GLU A 1 261 ? -20.630 -22.395 83.311 1.00 59.59 261 GLU A O 1
ATOM 2176 N N . MET A 1 262 ? -20.504 -23.327 81.279 1.00 49.91 262 MET A N 1
ATOM 2177 C CA . MET A 1 262 ? -21.693 -24.170 81.384 1.00 49.91 262 MET A CA 1
ATOM 2178 C C . MET A 1 262 ? -21.450 -25.378 82.283 1.00 49.91 262 MET A C 1
ATOM 2180 O O . MET A 1 262 ? -22.363 -25.743 83.005 1.00 49.91 262 MET A O 1
ATOM 2184 N N . ALA A 1 263 ? -20.252 -25.968 82.335 1.00 54.91 263 ALA A N 1
ATOM 2185 C CA . ALA A 1 263 ? -19.923 -27.057 83.260 1.00 54.91 263 ALA A CA 1
ATOM 2186 C C . ALA A 1 263 ? -19.937 -26.594 84.723 1.00 54.91 263 ALA A C 1
ATOM 2188 O O . ALA A 1 263 ? -20.320 -27.373 85.591 1.00 54.91 263 ALA A O 1
ATOM 2189 N N . ARG A 1 264 ? -19.617 -25.319 84.997 1.00 56.47 264 ARG A N 1
ATOM 2190 C CA . ARG A 1 264 ? -19.789 -24.710 86.329 1.00 56.47 264 ARG A CA 1
ATOM 2191 C C . ARG A 1 264 ? -21.257 -24.477 86.701 1.00 56.47 264 ARG A C 1
ATOM 2193 O O . ARG A 1 264 ? -21.584 -24.539 87.878 1.00 56.47 264 ARG A O 1
ATOM 2200 N N . ARG A 1 265 ? -22.142 -24.238 85.723 1.00 50.41 265 ARG A N 1
ATOM 2201 C CA . ARG A 1 265 ? -23.594 -24.053 85.948 1.00 50.41 265 ARG A CA 1
ATOM 2202 C C . ARG A 1 265 ? -24.388 -25.372 85.912 1.00 50.41 265 ARG A C 1
ATOM 2204 O O . ARG A 1 265 ? -25.358 -25.535 86.645 1.00 50.41 265 ARG A O 1
ATOM 2211 N N . LEU A 1 266 ? -23.950 -26.354 85.123 1.00 47.31 266 LEU A N 1
ATOM 2212 C CA . LEU A 1 266 ? -24.597 -27.661 84.947 1.00 47.31 266 LEU A CA 1
ATOM 2213 C C . LEU A 1 266 ? -24.368 -28.617 86.116 1.00 47.31 266 LEU A C 1
ATOM 2215 O O . LEU A 1 266 ? -25.190 -29.510 86.298 1.00 47.31 266 LEU A O 1
ATOM 2219 N N . THR A 1 267 ? -23.316 -28.456 86.923 1.00 52.38 267 THR A N 1
ATOM 2220 C CA . THR A 1 267 ? -23.157 -29.247 88.157 1.00 52.38 267 THR A CA 1
ATOM 2221 C C . THR A 1 267 ? -24.167 -28.863 89.239 1.00 52.38 267 THR A C 1
ATOM 2223 O O . THR A 1 267 ? -24.427 -29.670 90.122 1.00 52.38 267 THR A O 1
ATOM 2226 N N . GLU A 1 268 ? -24.780 -27.677 89.152 1.00 53.59 268 GLU A N 1
ATOM 2227 C CA . GLU A 1 268 ? -25.750 -27.176 90.137 1.00 53.59 268 GLU A CA 1
ATOM 2228 C C . GLU A 1 268 ? -27.217 -27.335 89.681 1.00 53.59 268 GLU A C 1
ATOM 2230 O O . GLU A 1 268 ? -28.106 -27.489 90.521 1.00 53.59 268 GLU A O 1
ATOM 2235 N N . GLU A 1 269 ? -27.493 -27.387 88.368 1.00 45.31 269 GLU A N 1
ATOM 2236 C CA . GLU A 1 269 ? -28.853 -27.599 87.831 1.00 45.31 269 GLU A CA 1
ATOM 2237 C C . GLU A 1 269 ? -29.190 -29.052 87.436 1.00 45.31 269 GLU A C 1
ATOM 2239 O O . GLU A 1 269 ? -30.375 -29.407 87.380 1.00 45.31 269 GLU A O 1
ATOM 2244 N N . ARG A 1 270 ? -28.199 -29.934 87.206 1.00 44.19 270 ARG A N 1
ATOM 2245 C CA . ARG A 1 270 ? -28.459 -31.326 86.769 1.00 44.19 270 ARG A CA 1
ATOM 2246 C C . ARG A 1 270 ? -29.203 -32.183 87.788 1.00 44.19 270 ARG A C 1
ATOM 2248 O O . ARG A 1 270 ? -29.965 -33.048 87.375 1.00 44.19 270 ARG A O 1
ATOM 2255 N N . GLU A 1 271 ? -29.052 -31.935 89.086 1.00 53.25 271 GLU A N 1
ATOM 2256 C CA . GLU A 1 271 ? -29.730 -32.749 90.107 1.00 53.25 271 GLU A CA 1
ATOM 2257 C C . GLU A 1 271 ? -31.227 -32.426 90.251 1.00 53.25 271 GLU A C 1
ATOM 2259 O O . GLU A 1 271 ? -31.975 -33.230 90.804 1.00 53.25 271 GLU A O 1
ATOM 2264 N N . LYS A 1 272 ? -31.702 -31.283 89.731 1.00 53.09 272 LYS A N 1
ATOM 2265 C CA . LYS A 1 272 ? -33.106 -30.854 89.891 1.00 53.09 272 LYS A CA 1
ATOM 2266 C C . LYS A 1 272 ? -33.955 -30.974 88.622 1.00 53.09 272 LYS A C 1
ATOM 2268 O O . LYS A 1 272 ? -35.173 -31.086 88.729 1.00 53.09 272 LYS A O 1
ATOM 2273 N N . LEU A 1 273 ? -33.347 -31.005 87.434 1.00 45.72 273 LEU A N 1
ATOM 2274 C CA . LEU A 1 273 ? -34.070 -31.065 86.152 1.00 45.72 273 LEU A CA 1
ATOM 2275 C C . LEU A 1 273 ? -34.249 -32.481 85.583 1.00 45.72 273 LEU A C 1
ATOM 2277 O O . LEU A 1 273 ? -35.131 -32.699 84.750 1.00 45.72 273 LEU A O 1
ATOM 2281 N N . GLU A 1 274 ? -33.481 -33.470 86.047 1.00 51.16 274 GLU A N 1
ATOM 2282 C CA . GLU A 1 274 ? -33.498 -34.824 85.469 1.00 51.16 274 GLU A CA 1
ATOM 2283 C C . GLU A 1 274 ? -34.813 -35.596 85.704 1.00 51.16 274 GLU A C 1
ATOM 2285 O O . GLU A 1 274 ? -35.121 -36.540 84.974 1.00 51.16 274 GLU A O 1
ATOM 2290 N N . GLN A 1 275 ? -35.632 -35.159 86.669 1.00 53.41 275 GLN A N 1
ATOM 2291 C CA . GLN A 1 275 ? -36.934 -35.765 86.970 1.00 53.41 275 GLN A CA 1
ATOM 2292 C C . GLN A 1 275 ? -38.100 -35.171 86.161 1.00 53.41 275 GLN A C 1
ATOM 2294 O O . GLN A 1 275 ? -39.079 -35.871 85.915 1.00 53.41 275 GLN A O 1
ATOM 2299 N N . VAL A 1 276 ? -37.989 -33.923 85.690 1.00 53.06 276 VAL A N 1
ATOM 2300 C CA . VAL A 1 276 ? -39.046 -33.240 84.913 1.00 53.06 276 VAL A CA 1
ATOM 2301 C C . VAL A 1 276 ? -38.825 -33.399 83.400 1.00 53.06 276 VAL A C 1
ATOM 2303 O O . VAL A 1 276 ? -39.775 -33.500 82.624 1.00 53.06 276 VAL A O 1
ATOM 2306 N N . ASN A 1 277 ? -37.569 -33.516 82.960 1.00 48.59 277 ASN A N 1
ATOM 2307 C CA . ASN A 1 277 ? -37.214 -33.465 81.539 1.00 48.59 277 ASN A CA 1
ATOM 2308 C C . ASN A 1 277 ? -37.544 -34.748 80.745 1.00 48.59 277 ASN A C 1
ATOM 2310 O O . ASN A 1 277 ? -37.636 -34.718 79.520 1.00 48.59 277 ASN A O 1
ATOM 2314 N N . ARG A 1 278 ? -37.776 -35.886 81.418 1.00 54.69 278 ARG A N 1
ATOM 2315 C CA . ARG A 1 278 ? -38.152 -37.141 80.734 1.00 54.69 278 ARG A CA 1
ATOM 2316 C C . ARG A 1 278 ? -39.593 -37.154 80.218 1.00 54.69 278 ARG A C 1
ATOM 2318 O O . ARG A 1 278 ? -39.882 -37.926 79.314 1.00 54.69 278 ARG A O 1
ATOM 2325 N N . GLN A 1 279 ? -40.476 -36.310 80.755 1.00 52.50 279 GLN A N 1
ATOM 2326 C CA . GLN A 1 279 ? -41.863 -36.200 80.281 1.00 52.50 279 GLN A CA 1
ATOM 2327 C C . GLN A 1 279 ? -42.033 -35.075 79.243 1.00 52.50 279 GLN A C 1
ATOM 2329 O O . GLN A 1 279 ? -42.779 -35.251 78.287 1.00 52.50 279 GLN A O 1
ATOM 2334 N N . ALA A 1 280 ? -41.266 -33.981 79.345 1.00 53.38 280 ALA A N 1
ATOM 2335 C CA . ALA A 1 280 ? -41.314 -32.866 78.390 1.00 53.38 280 ALA A CA 1
ATOM 2336 C C . ALA A 1 280 ? -40.637 -33.165 77.033 1.00 53.38 280 ALA A C 1
ATOM 2338 O O . ALA A 1 280 ? -41.086 -32.675 75.997 1.00 53.38 280 ALA A O 1
ATOM 2339 N N . MET A 1 281 ? -39.579 -33.987 77.013 1.00 56.12 281 MET A N 1
ATOM 2340 C CA . MET A 1 281 ? -38.854 -34.310 75.773 1.00 56.12 281 MET A CA 1
ATOM 2341 C C . MET A 1 281 ? -39.690 -35.149 74.795 1.00 56.12 281 MET A C 1
ATOM 2343 O O . MET A 1 281 ? -39.582 -34.941 73.592 1.00 56.12 281 MET A O 1
ATOM 2347 N N . ALA A 1 282 ? -40.582 -36.014 75.292 1.00 57.97 282 ALA A N 1
ATOM 2348 C CA . ALA A 1 282 ? -41.444 -36.841 74.444 1.00 57.97 282 ALA A CA 1
ATOM 2349 C C . ALA A 1 282 ? -42.556 -36.030 73.740 1.00 57.97 282 ALA A C 1
ATOM 2351 O O . ALA A 1 282 ? -42.864 -36.284 72.576 1.00 57.97 282 ALA A O 1
ATOM 2352 N N . GLU A 1 283 ? -43.130 -35.017 74.401 1.00 56.31 283 GLU A N 1
ATOM 2353 C CA . GLU A 1 283 ? -44.126 -34.122 73.785 1.00 56.31 283 GLU A CA 1
ATOM 2354 C C . GLU A 1 283 ? -43.479 -33.097 72.835 1.00 56.31 283 GLU A C 1
ATOM 2356 O O . GLU A 1 283 ? -44.046 -32.761 71.792 1.00 56.31 283 GLU A O 1
ATOM 2361 N N . ALA A 1 284 ? -42.258 -32.640 73.135 1.00 59.66 284 ALA A N 1
ATOM 2362 C CA . ALA A 1 284 ? -41.509 -31.725 72.274 1.00 59.66 284 ALA A CA 1
ATOM 2363 C C . ALA A 1 284 ? -41.019 -32.387 70.970 1.00 59.66 284 ALA A C 1
ATOM 2365 O O . ALA A 1 284 ? -40.997 -31.728 69.927 1.00 59.66 284 ALA A O 1
ATOM 2366 N N . GLU A 1 285 ? -40.669 -33.678 70.996 1.00 60.28 285 GLU A N 1
ATOM 2367 C CA . GLU A 1 285 ? -40.288 -34.448 69.799 1.00 60.28 285 GLU A CA 1
ATOM 2368 C C . GLU A 1 285 ? -41.476 -34.672 68.849 1.00 60.28 285 GLU A C 1
ATOM 2370 O O . GLU A 1 285 ? -41.330 -34.550 67.631 1.00 60.28 285 GLU A O 1
ATOM 2375 N N . ALA A 1 286 ? -42.680 -34.896 69.387 1.00 59.12 286 ALA A N 1
ATOM 2376 C CA . ALA A 1 286 ? -43.901 -35.028 68.588 1.00 59.12 286 ALA A CA 1
ATOM 2377 C C . ALA A 1 286 ? -44.317 -33.701 67.918 1.00 59.12 286 ALA A C 1
ATOM 2379 O O . ALA A 1 286 ? -44.762 -33.683 66.771 1.00 59.12 286 ALA A O 1
ATOM 2380 N N . ILE A 1 287 ? -44.122 -32.565 68.597 1.00 62.69 287 ILE A N 1
ATOM 2381 C CA . ILE A 1 287 ? -44.403 -31.235 68.029 1.00 62.69 287 ILE A CA 1
ATOM 2382 C C . ILE A 1 287 ? -43.317 -30.810 67.025 1.00 62.69 287 ILE A C 1
ATOM 2384 O O . ILE A 1 287 ? -43.627 -30.121 66.051 1.00 62.69 287 ILE A O 1
ATOM 2388 N N . ARG A 1 288 ? -42.053 -31.211 67.224 1.00 63.06 288 ARG A N 1
ATOM 2389 C CA . ARG A 1 288 ? -40.963 -30.954 66.264 1.00 63.06 288 ARG A CA 1
ATOM 2390 C C . ARG A 1 288 ? -41.144 -31.723 64.967 1.00 63.06 288 ARG A C 1
ATOM 2392 O O . ARG A 1 288 ? -41.070 -31.109 63.912 1.00 63.06 288 ARG A O 1
ATOM 2399 N N . THR A 1 289 ? -41.446 -33.014 65.042 1.00 65.31 289 THR A N 1
ATOM 2400 C CA . THR A 1 289 ? -41.637 -33.850 63.846 1.00 65.31 289 THR A CA 1
ATOM 2401 C C . THR A 1 289 ? -42.825 -33.379 62.999 1.00 65.31 289 THR A C 1
ATOM 2403 O O . THR A 1 289 ? -42.692 -33.270 61.784 1.00 65.31 289 THR A O 1
ATOM 2406 N N . ALA A 1 290 ? -43.935 -32.960 63.620 1.00 67.94 290 ALA A N 1
ATOM 2407 C CA . ALA A 1 290 ? -45.067 -32.367 62.899 1.00 67.94 290 ALA A CA 1
ATOM 2408 C C . ALA A 1 290 ? -44.726 -31.012 62.241 1.00 67.94 290 ALA A C 1
ATOM 2410 O O . ALA A 1 290 ? -45.089 -30.764 61.092 1.00 67.94 290 ALA A O 1
ATOM 2411 N N . LYS A 1 291 ? -43.983 -30.136 62.935 1.00 67.00 291 LYS A N 1
ATOM 2412 C CA . LYS A 1 291 ? -43.560 -28.837 62.378 1.00 67.00 291 LYS A CA 1
ATOM 2413 C C . LYS A 1 291 ? -42.494 -28.975 61.292 1.00 67.00 291 LYS A C 1
ATOM 2415 O O . LYS A 1 291 ? -42.494 -28.179 60.362 1.00 67.00 291 LYS A O 1
ATOM 2420 N N . GLU A 1 292 ? -41.610 -29.966 61.385 1.00 65.94 292 GLU A N 1
ATOM 2421 C CA . GLU A 1 292 ? -40.603 -30.271 60.362 1.00 65.94 292 GLU A CA 1
ATOM 2422 C C . GLU A 1 292 ? -41.237 -30.809 59.074 1.00 65.94 292 GLU A C 1
ATOM 2424 O O . GLU A 1 292 ? -40.769 -30.480 57.984 1.00 65.94 292 GLU A O 1
ATOM 2429 N N . GLU A 1 293 ? -42.324 -31.580 59.162 1.00 72.12 293 GLU A N 1
ATOM 2430 C CA . GLU A 1 293 ? -43.071 -32.016 57.977 1.00 72.12 293 GLU A CA 1
ATOM 2431 C C . GLU A 1 293 ? -43.800 -30.858 57.283 1.00 72.12 293 GLU A C 1
ATOM 2433 O O . GLU A 1 293 ? -43.762 -30.766 56.053 1.00 72.12 293 GLU A O 1
ATOM 2438 N N . ASP A 1 294 ? -44.394 -29.934 58.042 1.00 68.81 294 ASP A N 1
ATOM 2439 C CA . ASP A 1 294 ? -45.008 -28.727 57.479 1.00 68.81 294 ASP A CA 1
ATOM 2440 C C . ASP A 1 294 ? -43.954 -27.778 56.883 1.00 68.81 294 ASP A C 1
ATOM 2442 O O . ASP A 1 294 ? -44.158 -27.233 55.796 1.00 68.81 294 ASP A O 1
ATOM 2446 N N . PHE A 1 295 ? -42.787 -27.642 57.522 1.00 68.38 295 PHE A N 1
ATOM 2447 C CA . PHE A 1 295 ? -41.677 -26.850 56.988 1.00 68.38 295 PHE A CA 1
ATOM 2448 C C . PHE A 1 295 ? -41.114 -27.460 55.699 1.00 68.38 295 PHE A C 1
ATOM 2450 O O . PHE A 1 295 ? -40.908 -26.738 54.728 1.00 68.38 295 PHE A O 1
ATOM 2457 N N . ARG A 1 296 ? -40.970 -28.792 55.629 1.00 74.00 296 ARG A N 1
ATOM 2458 C CA . ARG A 1 296 ? -40.560 -29.493 54.399 1.00 74.00 296 ARG A CA 1
ATOM 2459 C C . ARG A 1 296 ? -41.559 -29.327 53.260 1.00 74.00 296 ARG A C 1
ATOM 2461 O O . ARG A 1 296 ? -41.143 -29.243 52.109 1.00 74.00 296 ARG A O 1
ATOM 2468 N N . ARG A 1 297 ? -42.865 -29.275 53.545 1.00 73.81 297 ARG A N 1
ATOM 2469 C CA . ARG A 1 297 ? -43.890 -29.006 52.519 1.00 73.81 297 ARG A CA 1
ATOM 2470 C C . ARG A 1 297 ? -43.784 -27.578 51.990 1.00 73.81 297 ARG A C 1
ATOM 2472 O O . ARG A 1 297 ? -43.820 -27.382 50.779 1.00 73.81 297 ARG A O 1
ATOM 2479 N N . VAL A 1 298 ? -43.582 -26.603 52.876 1.00 74.75 298 VAL A N 1
ATOM 2480 C CA . VAL A 1 298 ? -43.396 -25.197 52.490 1.00 74.75 298 VAL A CA 1
ATOM 2481 C C . VAL A 1 298 ? -42.084 -24.995 51.727 1.00 74.75 298 VAL A C 1
ATOM 2483 O O . VAL A 1 298 ? -42.089 -24.312 50.708 1.00 74.75 298 VAL A O 1
ATOM 2486 N N . GLU A 1 299 ? -40.984 -25.623 52.151 1.00 74.00 299 GLU A N 1
ATOM 2487 C CA . GLU A 1 299 ? -39.702 -25.603 51.433 1.00 74.00 299 GLU A CA 1
ATOM 2488 C C . GLU A 1 299 ? -39.797 -26.270 50.060 1.00 74.00 299 GLU A C 1
ATOM 2490 O O . GLU A 1 299 ? -39.275 -25.730 49.087 1.00 74.00 299 GLU A O 1
ATOM 2495 N N . ALA A 1 300 ? -40.494 -27.405 49.947 1.00 75.38 300 ALA A N 1
ATOM 2496 C CA . ALA A 1 300 ? -40.710 -28.073 48.666 1.00 75.38 300 ALA A CA 1
ATOM 2497 C C . ALA A 1 300 ? -41.539 -27.210 47.699 1.00 75.38 300 ALA A C 1
ATOM 2499 O O . ALA A 1 300 ? -41.213 -27.135 46.512 1.00 75.38 300 ALA A O 1
ATOM 2500 N N . ASP A 1 301 ? -42.565 -26.512 48.192 1.00 75.25 301 ASP A N 1
ATOM 2501 C CA . ASP A 1 301 ? -43.369 -25.593 47.380 1.00 75.25 301 ASP A CA 1
ATOM 2502 C C . ASP A 1 301 ? -42.599 -24.314 47.001 1.00 75.25 301 ASP A C 1
ATOM 2504 O O . ASP A 1 301 ? -42.731 -23.828 45.875 1.00 75.25 301 ASP A O 1
ATOM 2508 N N . LEU A 1 302 ? -41.749 -23.786 47.888 1.00 75.31 302 LEU A N 1
ATOM 2509 C CA . LEU A 1 302 ? -40.851 -22.662 47.588 1.00 75.31 302 LEU A CA 1
ATOM 2510 C C . LEU A 1 302 ? -39.780 -23.049 46.566 1.00 75.31 302 LEU A C 1
ATOM 2512 O O . LEU A 1 302 ? -39.532 -22.293 45.628 1.00 75.31 302 LEU A O 1
ATOM 2516 N N . ALA A 1 303 ? -39.194 -24.239 46.697 1.00 77.81 303 ALA A N 1
ATOM 2517 C CA . ALA A 1 303 ? -38.236 -24.778 45.739 1.00 77.81 303 ALA A CA 1
ATOM 2518 C C . ALA A 1 303 ? -38.880 -25.002 44.363 1.00 77.81 303 ALA A C 1
ATOM 2520 O O . ALA A 1 303 ? -38.263 -24.696 43.344 1.00 77.81 303 ALA A O 1
ATOM 2521 N N . ARG A 1 304 ? -40.137 -25.466 44.322 1.00 81.31 304 ARG A N 1
ATOM 2522 C CA . ARG A 1 304 ? -40.891 -25.622 43.071 1.00 81.31 304 ARG A CA 1
ATOM 2523 C C . ARG A 1 304 ? -41.174 -24.266 42.410 1.00 81.31 304 ARG A C 1
ATOM 2525 O O . ARG A 1 304 ? -40.914 -24.122 41.221 1.00 81.31 304 ARG A O 1
ATOM 2532 N N . ARG A 1 305 ? -41.589 -23.245 43.174 1.00 81.44 305 ARG A N 1
ATOM 2533 C CA . ARG A 1 305 ? -41.798 -21.874 42.657 1.00 81.44 305 ARG A CA 1
ATOM 2534 C C . ARG A 1 305 ? -40.508 -21.215 42.163 1.00 81.44 305 ARG A C 1
ATOM 2536 O O . ARG A 1 305 ? -40.515 -20.607 41.099 1.00 81.44 305 ARG A O 1
ATOM 2543 N N . LEU A 1 306 ? -39.402 -21.379 42.891 1.00 75.94 306 LEU A N 1
ATOM 2544 C CA . LEU A 1 306 ? -38.081 -20.897 42.468 1.00 75.94 306 LEU A CA 1
ATOM 2545 C C . LEU A 1 306 ? -37.576 -21.625 41.213 1.00 75.94 306 LEU A C 1
ATOM 2547 O O . LEU A 1 306 ? -36.908 -21.014 40.382 1.00 75.94 306 LEU A O 1
ATOM 2551 N N . GLY A 1 307 ? -37.894 -22.913 41.058 1.00 81.06 307 GLY A N 1
ATOM 2552 C CA . GLY A 1 307 ? -37.615 -23.674 39.839 1.00 81.06 307 GLY A CA 1
ATOM 2553 C C . GLY A 1 307 ? -38.389 -23.139 38.633 1.00 81.06 307 GLY A C 1
ATOM 2554 O O . GLY A 1 307 ? -37.786 -22.840 37.607 1.00 81.06 307 GLY A O 1
ATOM 2555 N N . GLU A 1 308 ? -39.699 -22.933 38.783 1.00 85.75 308 GLU A N 1
ATOM 2556 C CA . GLU A 1 308 ? -40.561 -22.371 37.732 1.00 85.75 308 GLU A CA 1
ATOM 2557 C C . GLU A 1 308 ? -40.154 -20.940 37.334 1.00 85.75 308 GLU A C 1
ATOM 2559 O O . GLU A 1 308 ? -40.236 -20.566 36.165 1.00 85.75 308 GLU A O 1
ATOM 2564 N N . GLU A 1 309 ? -39.700 -20.122 38.286 1.00 78.88 309 GLU A N 1
ATOM 2565 C CA . GLU A 1 309 ? -39.215 -18.764 38.018 1.00 78.88 309 GLU A CA 1
ATOM 2566 C C . GLU A 1 309 ? -37.868 -18.770 37.280 1.00 78.88 309 GLU A C 1
ATOM 2568 O O . GLU A 1 309 ? -37.689 -18.019 36.320 1.00 78.88 309 GLU A O 1
ATOM 2573 N N . ARG A 1 310 ? -36.953 -19.678 37.646 1.00 79.06 310 ARG A N 1
ATOM 2574 C CA . ARG A 1 310 ? -35.689 -19.881 36.918 1.00 79.06 310 ARG A CA 1
ATOM 2575 C C . ARG A 1 310 ? -35.916 -20.388 35.499 1.00 79.06 310 ARG A C 1
ATOM 2577 O O . ARG A 1 310 ? -35.265 -19.895 34.585 1.00 79.06 310 ARG A O 1
ATOM 2584 N N . GLU A 1 311 ? -36.854 -21.311 35.292 1.00 84.44 311 GLU A N 1
ATOM 2585 C CA . GLU A 1 311 ? -37.211 -21.777 33.947 1.00 84.44 311 GLU A CA 1
ATOM 2586 C C . GLU A 1 311 ? -37.795 -20.650 33.089 1.00 84.44 311 GLU A C 1
ATOM 2588 O O . GLU A 1 311 ? -37.441 -20.529 31.916 1.00 84.44 311 GLU A O 1
ATOM 2593 N N . LYS A 1 312 ? -38.638 -19.780 33.661 1.00 87.19 312 LYS A N 1
ATOM 2594 C CA . LYS A 1 312 ? -39.152 -18.594 32.956 1.00 87.19 312 LYS A CA 1
ATOM 2595 C C . LYS A 1 312 ? -38.035 -17.617 32.594 1.00 87.19 312 LYS A C 1
ATOM 2597 O O . LYS A 1 312 ? -37.972 -17.181 31.449 1.00 87.19 312 LYS A O 1
ATOM 2602 N N . GLN A 1 313 ? -37.121 -17.332 33.522 1.00 78.81 313 GLN A N 1
ATOM 2603 C CA . GLN A 1 313 ? -35.958 -16.480 33.254 1.00 78.81 313 GLN A CA 1
ATOM 2604 C C . GLN A 1 313 ? -35.025 -17.088 32.199 1.00 78.81 313 GLN A C 1
ATOM 2606 O O . GLN A 1 313 ? -34.479 -16.370 31.364 1.00 78.81 313 GLN A O 1
ATOM 2611 N N . GLU A 1 314 ? -34.849 -18.409 32.192 1.00 83.62 314 GLU A N 1
ATOM 2612 C CA . GLU A 1 314 ? -34.044 -19.094 31.181 1.00 83.62 314 GLU A CA 1
ATOM 2613 C C . GLU A 1 314 ? -34.717 -19.053 29.800 1.00 83.62 314 GLU A C 1
ATOM 2615 O O . GLU A 1 314 ? -34.043 -18.852 28.790 1.00 83.62 314 GLU A O 1
ATOM 2620 N N . GLN A 1 315 ? -36.044 -19.183 29.740 1.00 84.06 315 GLN A N 1
ATOM 2621 C CA . GLN A 1 315 ? -36.809 -19.021 28.501 1.00 84.06 315 GLN A CA 1
ATOM 2622 C C . GLN A 1 315 ? -36.766 -17.580 27.976 1.00 84.06 315 GLN A C 1
ATOM 2624 O O . GLN A 1 315 ? -36.611 -17.382 26.771 1.00 84.06 315 GLN A O 1
ATOM 2629 N N . GLU A 1 316 ? -36.852 -16.573 28.848 1.00 82.50 316 GLU A N 1
ATOM 2630 C CA . GLU A 1 316 ? -36.688 -15.166 28.461 1.00 82.50 316 GLU A CA 1
ATOM 2631 C C . GLU A 1 316 ? -35.263 -14.864 27.991 1.00 82.50 316 GLU A C 1
ATOM 2633 O O . GLU A 1 316 ? -35.089 -14.224 26.954 1.00 82.50 316 GLU A O 1
ATOM 2638 N N . ARG A 1 317 ? -34.239 -15.396 28.671 1.00 83.81 317 ARG A N 1
ATOM 2639 C CA . ARG A 1 317 ? -32.847 -15.303 28.207 1.00 83.81 317 ARG A CA 1
ATOM 2640 C C . ARG A 1 317 ? -32.662 -15.942 26.837 1.00 83.81 317 ARG A C 1
ATOM 2642 O O . ARG A 1 317 ? -32.055 -15.318 25.977 1.00 83.81 317 ARG A O 1
ATOM 2649 N N . LYS A 1 318 ? -33.223 -17.131 26.599 1.00 87.81 318 LYS A N 1
ATOM 2650 C CA . LYS A 1 318 ? -33.162 -17.791 25.284 1.00 87.81 318 LYS A CA 1
ATOM 2651 C C . LYS A 1 318 ? -33.850 -16.968 24.198 1.00 87.81 318 LYS A C 1
ATOM 2653 O O . LYS A 1 318 ? -33.277 -16.809 23.127 1.00 87.81 318 LYS A O 1
ATOM 2658 N N . ARG A 1 319 ? -35.017 -16.377 24.479 1.00 91.62 319 ARG A N 1
ATOM 2659 C CA . ARG A 1 319 ? -35.692 -15.465 23.537 1.00 91.62 319 ARG A CA 1
ATOM 2660 C C . ARG A 1 319 ? -34.846 -14.236 23.215 1.00 91.62 319 ARG A C 1
ATOM 2662 O O . ARG A 1 319 ? -34.689 -13.907 22.046 1.00 91.62 319 ARG A O 1
ATOM 2669 N N . LEU A 1 320 ? -34.266 -13.592 24.227 1.00 84.38 320 LEU A N 1
ATOM 2670 C CA . LEU A 1 320 ? -33.400 -12.427 24.030 1.00 84.38 320 LEU A CA 1
ATOM 2671 C C . LEU A 1 320 ? -32.111 -12.787 23.278 1.00 84.38 320 LEU A C 1
ATOM 2673 O O . LEU A 1 320 ? -31.671 -12.031 22.417 1.00 84.38 320 LEU A O 1
ATOM 2677 N N . GLU A 1 321 ? -31.516 -13.948 23.556 1.00 81.88 321 GLU A N 1
ATOM 2678 C CA . GLU A 1 321 ? -30.353 -14.451 22.819 1.00 81.88 321 GLU A CA 1
ATOM 2679 C C . GLU A 1 321 ? -30.689 -14.757 21.353 1.00 81.88 321 GLU A C 1
ATOM 2681 O O . GLU A 1 321 ? -29.892 -14.443 20.467 1.00 81.88 321 GLU A O 1
ATOM 2686 N N . GLU A 1 322 ? -31.860 -15.331 21.073 1.00 87.62 322 GLU A N 1
ATOM 2687 C CA . GLU A 1 322 ? -32.346 -15.575 19.711 1.00 87.62 322 GLU A CA 1
ATOM 2688 C C . GLU A 1 322 ? -32.635 -14.268 18.963 1.00 87.62 322 GLU A C 1
ATOM 2690 O O . GLU A 1 322 ? -32.202 -14.115 17.820 1.00 87.62 322 GLU A O 1
ATOM 2695 N N . GLU A 1 323 ? -33.276 -13.290 19.606 1.00 86.25 323 GLU A N 1
ATOM 2696 C CA . GLU A 1 323 ? -33.493 -11.953 19.038 1.00 86.25 323 GLU A CA 1
ATOM 2697 C C . GLU A 1 323 ? -32.168 -11.237 18.749 1.00 86.25 323 GLU A C 1
ATOM 2699 O O . GLU A 1 323 ? -31.999 -10.624 17.691 1.00 86.25 323 GLU A O 1
ATOM 2704 N N . PHE A 1 324 ? -31.189 -11.353 19.650 1.00 85.38 324 PHE A N 1
ATOM 2705 C CA . PHE A 1 324 ? -29.866 -10.766 19.459 1.00 85.38 324 PHE A CA 1
ATOM 2706 C C . PHE A 1 324 ? -29.102 -11.445 18.316 1.00 85.38 324 PHE A C 1
ATOM 2708 O O . PHE A 1 324 ? -28.503 -10.765 17.478 1.00 85.38 324 PHE A O 1
ATOM 2715 N N . ARG A 1 325 ? -29.173 -12.779 18.214 1.00 87.75 325 ARG A N 1
ATOM 2716 C CA . ARG A 1 325 ? -28.607 -13.531 17.082 1.00 87.75 325 ARG A CA 1
ATOM 2717 C C . ARG A 1 325 ? -29.263 -13.136 15.761 1.00 87.75 325 ARG A C 1
ATOM 2719 O O . ARG A 1 325 ? -28.542 -12.860 14.806 1.00 87.75 325 ARG A O 1
ATOM 2726 N N . ALA A 1 326 ? -30.590 -13.025 15.723 1.00 86.44 326 ALA A N 1
ATOM 2727 C CA . ALA A 1 326 ? -31.325 -12.593 14.537 1.00 86.44 326 ALA A CA 1
ATOM 2728 C C . ALA A 1 326 ? -30.957 -11.157 14.121 1.00 86.44 326 ALA A C 1
ATOM 2730 O O . ALA A 1 326 ? -30.829 -10.864 12.931 1.00 86.44 326 ALA A O 1
ATOM 2731 N N . ARG A 1 327 ? -30.726 -10.257 15.086 1.00 87.88 327 ARG A N 1
ATOM 2732 C CA . ARG A 1 327 ? -30.273 -8.886 14.814 1.00 87.88 327 ARG A CA 1
ATOM 2733 C C . ARG A 1 327 ? -28.866 -8.848 14.215 1.00 87.88 327 ARG A C 1
ATOM 2735 O O . ARG A 1 327 ? -28.665 -8.170 13.211 1.00 87.88 327 ARG A O 1
ATOM 2742 N N . ILE A 1 328 ? -27.927 -9.620 14.765 1.00 84.94 328 ILE A N 1
ATOM 2743 C CA . ILE A 1 328 ? -26.565 -9.746 14.218 1.00 84.94 328 ILE A CA 1
ATOM 2744 C C . ILE A 1 328 ? -26.592 -10.354 12.812 1.00 84.94 328 ILE A C 1
ATOM 2746 O O . ILE A 1 328 ? -25.849 -9.919 11.933 1.00 84.94 328 ILE A O 1
ATOM 2750 N N . GLU A 1 329 ? -27.426 -11.365 12.578 1.00 85.12 329 GLU A N 1
ATOM 2751 C CA . GLU A 1 329 ? -27.540 -12.012 11.270 1.00 85.12 329 GLU A CA 1
ATOM 2752 C C . GLU A 1 329 ? -28.138 -11.064 10.221 1.00 85.12 329 GLU A C 1
ATOM 2754 O O . GLU A 1 329 ? -27.618 -10.971 9.106 1.00 85.12 329 GLU A O 1
ATOM 2759 N N . ASN A 1 330 ? -29.133 -10.259 10.606 1.00 87.56 330 ASN A N 1
ATOM 2760 C CA . ASN A 1 330 ? -29.661 -9.187 9.765 1.00 87.56 330 ASN A CA 1
ATOM 2761 C C . ASN A 1 330 ? -28.601 -8.120 9.451 1.00 87.56 330 ASN A C 1
ATOM 2763 O O . ASN A 1 330 ? -28.433 -7.778 8.280 1.00 87.56 330 ASN A O 1
ATOM 2767 N N . GLU A 1 331 ? -27.838 -7.638 10.434 1.00 83.44 331 GLU A N 1
ATOM 2768 C CA . GLU A 1 331 ? -26.751 -6.670 10.203 1.00 83.44 331 GLU A CA 1
ATOM 2769 C C . GLU A 1 331 ? -25.644 -7.249 9.308 1.00 83.44 331 GLU A C 1
ATOM 2771 O O . GLU A 1 331 ? -25.180 -6.589 8.375 1.00 83.44 331 GLU A O 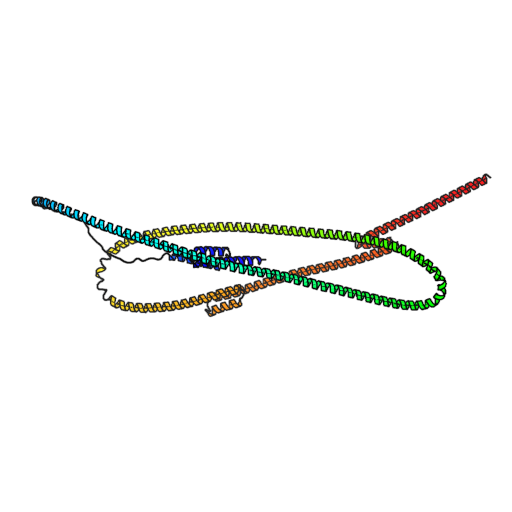1
ATOM 2776 N N . ARG A 1 332 ? -25.269 -8.520 9.504 1.00 84.19 332 ARG A N 1
ATOM 2777 C CA . ARG A 1 332 ? -24.335 -9.231 8.615 1.00 84.19 332 ARG A CA 1
ATOM 2778 C C . ARG A 1 332 ? -24.879 -9.345 7.196 1.00 84.19 332 ARG A C 1
ATOM 2780 O O . ARG A 1 332 ? -24.120 -9.157 6.246 1.00 84.19 332 ARG A O 1
ATOM 2787 N N . SER A 1 333 ? -26.173 -9.622 7.032 1.00 87.31 333 SER A N 1
ATOM 2788 C CA . SER A 1 333 ? -26.804 -9.690 5.712 1.00 87.31 333 SER A CA 1
ATOM 2789 C C . SER A 1 333 ? -26.800 -8.329 5.004 1.00 87.31 333 SER A C 1
ATOM 2791 O O . SER A 1 333 ? -26.474 -8.265 3.819 1.00 87.31 333 SER A O 1
ATOM 2793 N N . GLN A 1 334 ? -27.053 -7.235 5.731 1.00 86.69 334 GLN A N 1
ATOM 2794 C CA . GLN A 1 334 ? -27.013 -5.869 5.201 1.00 86.69 334 GLN A CA 1
ATOM 2795 C C . GLN A 1 334 ? -25.596 -5.457 4.796 1.00 86.69 334 GLN A C 1
ATOM 2797 O O . GLN A 1 334 ? -25.397 -4.924 3.705 1.00 86.69 334 GLN A O 1
ATOM 2802 N N . LEU A 1 335 ? -24.594 -5.761 5.626 1.00 82.69 335 LEU A N 1
ATOM 2803 C CA . LEU A 1 335 ? -23.189 -5.516 5.293 1.00 82.69 335 LEU A CA 1
ATOM 2804 C C . LEU A 1 335 ? -22.745 -6.323 4.071 1.00 82.69 335 LEU A C 1
ATOM 2806 O O . LEU A 1 335 ? -22.039 -5.802 3.210 1.00 82.69 335 LEU A O 1
ATOM 2810 N N . ASN A 1 336 ? -23.188 -7.576 3.957 1.00 86.69 336 ASN A N 1
ATOM 2811 C CA . ASN A 1 336 ? -22.874 -8.403 2.798 1.00 86.69 336 ASN A CA 1
ATOM 2812 C C . ASN A 1 336 ? -23.552 -7.872 1.521 1.00 86.69 336 ASN A C 1
ATOM 2814 O O . ASN A 1 336 ? -22.928 -7.822 0.466 1.00 86.69 336 ASN A O 1
ATOM 2818 N N . GLN A 1 337 ? -24.797 -7.394 1.611 1.00 86.06 337 GLN A N 1
ATOM 2819 C CA . GLN A 1 337 ? -25.482 -6.739 0.490 1.00 86.06 337 GLN A CA 1
ATOM 2820 C C . GLN A 1 337 ? -24.785 -5.444 0.057 1.00 86.06 337 GLN A C 1
ATOM 2822 O O . GLN A 1 337 ? -24.617 -5.227 -1.141 1.00 86.06 337 GLN A O 1
ATOM 2827 N N . LEU A 1 338 ? -24.334 -4.615 1.004 1.00 86.56 338 LEU A N 1
ATOM 2828 C CA . LEU A 1 338 ? -23.555 -3.409 0.709 1.00 86.56 338 LEU A CA 1
ATOM 2829 C C . LEU A 1 338 ? -22.226 -3.745 0.033 1.00 86.56 338 LEU A C 1
ATOM 2831 O O . LEU A 1 338 ? -21.854 -3.091 -0.937 1.00 86.56 338 LEU A O 1
ATOM 2835 N N . ARG A 1 339 ? -21.543 -4.796 0.492 1.00 84.06 339 ARG A N 1
ATOM 2836 C CA . ARG A 1 339 ? -20.303 -5.269 -0.126 1.00 84.06 339 ARG A CA 1
ATOM 2837 C C . ARG A 1 339 ? -20.530 -5.749 -1.561 1.00 84.06 339 ARG A C 1
ATOM 2839 O O . ARG A 1 339 ? -19.803 -5.341 -2.457 1.00 84.06 339 ARG A O 1
ATOM 2846 N N . ILE A 1 340 ? -21.577 -6.541 -1.799 1.00 86.19 340 ILE A N 1
ATOM 2847 C CA . ILE A 1 340 ? -21.955 -6.987 -3.150 1.00 86.19 340 ILE A CA 1
ATOM 2848 C C . ILE A 1 340 ? -22.332 -5.789 -4.038 1.00 86.19 340 ILE A C 1
ATOM 2850 O O . ILE A 1 340 ? -22.000 -5.770 -5.222 1.00 86.19 340 ILE A O 1
ATOM 2854 N N . ALA A 1 341 ? -23.014 -4.779 -3.490 1.00 87.19 341 ALA A N 1
ATOM 2855 C CA . ALA A 1 341 ? -23.348 -3.559 -4.221 1.00 87.19 341 ALA A CA 1
ATOM 2856 C C . ALA A 1 341 ? -22.093 -2.753 -4.600 1.00 87.19 341 ALA A C 1
ATOM 2858 O O . ALA A 1 341 ? -21.976 -2.338 -5.750 1.00 87.19 341 ALA A O 1
ATOM 2859 N N . GLN A 1 342 ? -21.133 -2.607 -3.682 1.00 83.81 342 GLN A N 1
ATOM 2860 C CA . GLN A 1 342 ? -19.845 -1.955 -3.944 1.00 83.81 342 GLN A CA 1
ATOM 2861 C C . GLN A 1 342 ? -19.021 -2.707 -4.993 1.00 83.81 342 GLN A C 1
ATOM 2863 O O . GLN A 1 342 ? -18.472 -2.089 -5.898 1.00 83.81 342 GLN A O 1
ATOM 2868 N N . GLU A 1 343 ? -18.975 -4.039 -4.928 1.00 84.44 343 GLU A N 1
ATOM 2869 C CA . GLU A 1 343 ? -18.272 -4.856 -5.924 1.00 84.44 343 GLU A CA 1
ATOM 2870 C C . GLU A 1 343 ? -18.894 -4.706 -7.323 1.00 84.44 343 GLU A C 1
ATOM 2872 O O . GLU A 1 343 ? -18.168 -4.598 -8.312 1.00 84.44 343 GLU A O 1
ATOM 2877 N N . ARG A 1 344 ? -20.229 -4.619 -7.418 1.00 88.44 344 ARG A N 1
ATOM 2878 C CA . ARG A 1 344 ? -20.931 -4.341 -8.685 1.00 88.44 344 ARG A CA 1
ATOM 2879 C C . ARG A 1 344 ? -20.673 -2.929 -9.202 1.00 88.44 344 ARG A C 1
ATOM 2881 O O . ARG A 1 344 ? -20.499 -2.751 -10.403 1.00 88.44 344 ARG A O 1
ATOM 2888 N N . GLU A 1 345 ? -20.637 -1.935 -8.320 1.00 85.94 345 GLU A N 1
ATOM 2889 C CA . GLU A 1 345 ? -20.322 -0.552 -8.689 1.00 85.94 345 GLU A CA 1
ATOM 2890 C C . GLU A 1 345 ? -18.872 -0.421 -9.175 1.00 85.94 345 GLU A C 1
ATOM 2892 O O . GLU A 1 345 ? -18.612 0.210 -10.200 1.00 85.94 345 GLU A O 1
ATOM 2897 N N . GLU A 1 346 ? -17.922 -1.079 -8.507 1.00 84.75 346 GLU A N 1
ATOM 2898 C CA . GLU A 1 346 ? -16.533 -1.138 -8.958 1.00 84.75 346 GLU A CA 1
ATOM 2899 C C . GLU A 1 346 ? -16.387 -1.853 -10.300 1.00 84.75 346 GLU A C 1
ATOM 2901 O O . GLU A 1 346 ? -15.626 -1.392 -11.150 1.00 84.75 346 GLU A O 1
ATOM 2906 N N . GLN A 1 347 ? -17.099 -2.962 -10.511 1.00 86.44 347 GLN A N 1
ATOM 2907 C CA . GLN A 1 347 ? -17.108 -3.656 -11.799 1.00 86.44 347 GLN A CA 1
ATOM 2908 C C . GLN A 1 347 ? -17.662 -2.758 -12.906 1.00 86.44 347 GLN A C 1
ATOM 2910 O O . GLN A 1 347 ? -16.989 -2.580 -13.918 1.00 86.44 347 GLN A O 1
ATOM 2915 N N . ALA A 1 348 ? -18.800 -2.099 -12.679 1.00 87.81 348 ALA A N 1
ATOM 2916 C CA . ALA A 1 348 ? -19.369 -1.150 -13.633 1.00 87.81 348 ALA A CA 1
ATOM 2917 C C . ALA A 1 348 ? -18.414 0.022 -13.921 1.00 87.81 348 ALA A C 1
ATOM 2919 O O . ALA A 1 348 ? -18.280 0.461 -15.063 1.00 87.81 348 ALA A O 1
ATOM 2920 N N . ARG A 1 349 ? -17.690 0.508 -12.904 1.00 88.12 349 ARG A N 1
ATOM 2921 C CA . ARG A 1 349 ? -16.676 1.556 -13.071 1.00 88.12 349 ARG A CA 1
ATOM 2922 C C . ARG A 1 349 ? -15.484 1.078 -13.898 1.00 88.12 349 ARG A C 1
ATOM 2924 O O . ARG A 1 349 ? -15.007 1.833 -14.741 1.00 88.12 349 ARG A O 1
ATOM 2931 N N . ARG A 1 350 ? -15.014 -0.156 -13.685 1.00 85.94 350 ARG A N 1
ATOM 2932 C CA . ARG A 1 350 ? -13.930 -0.760 -14.478 1.00 85.94 350 ARG A CA 1
ATOM 2933 C C . ARG A 1 350 ? -14.358 -0.961 -15.927 1.00 85.94 350 ARG A C 1
ATOM 2935 O O . ARG A 1 350 ? -13.596 -0.602 -16.813 1.00 85.94 350 ARG A O 1
ATOM 2942 N N . GLU A 1 351 ? -15.571 -1.456 -16.160 1.00 86.81 351 GLU A N 1
ATOM 2943 C CA . GLU A 1 351 ? -16.137 -1.626 -17.504 1.00 86.81 351 GLU A CA 1
ATOM 2944 C C . GLU A 1 351 ? -16.283 -0.282 -18.234 1.00 86.81 351 GLU A C 1
ATOM 2946 O O . GLU A 1 351 ? -15.890 -0.155 -19.396 1.00 86.81 351 GLU A O 1
ATOM 2951 N N . ALA A 1 352 ? -16.762 0.755 -17.540 1.00 86.25 352 ALA A N 1
ATOM 2952 C CA . ALA A 1 352 ? -16.840 2.107 -18.086 1.00 86.25 352 ALA A CA 1
ATOM 2953 C C . ALA A 1 352 ? -15.450 2.697 -18.386 1.00 86.25 352 ALA A C 1
ATOM 2955 O O . ALA A 1 352 ? -15.261 3.336 -19.420 1.00 86.25 352 ALA A O 1
ATOM 2956 N N . GLU A 1 353 ? -14.459 2.462 -17.520 1.00 87.38 353 GLU A N 1
ATOM 2957 C CA . GLU A 1 353 ? -13.076 2.894 -17.749 1.00 87.38 353 GLU A CA 1
ATOM 2958 C C . GLU A 1 353 ? -12.447 2.168 -18.945 1.00 87.38 353 GLU A C 1
ATOM 2960 O O . GLU A 1 353 ? -11.779 2.805 -19.761 1.00 87.38 353 GLU A O 1
ATOM 2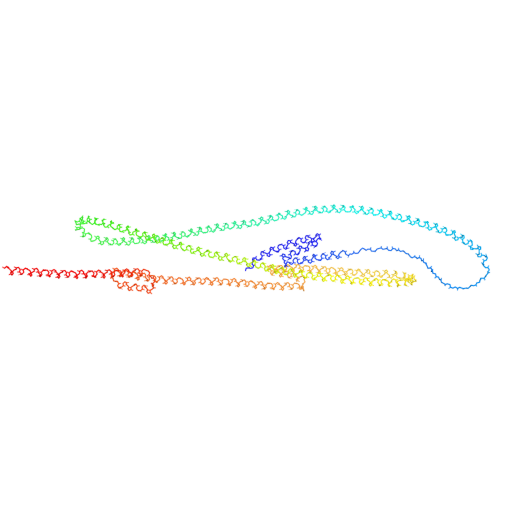965 N N . THR A 1 354 ? -12.680 0.860 -19.096 1.00 85.50 354 THR A N 1
ATOM 2966 C CA . THR A 1 354 ? -12.211 0.105 -20.266 1.00 85.50 354 THR A CA 1
ATOM 2967 C C . THR A 1 354 ? -12.887 0.577 -21.545 1.00 85.50 354 THR A C 1
ATOM 2969 O O . THR A 1 354 ? -12.191 0.814 -22.526 1.00 85.50 354 THR A O 1
ATOM 2972 N N . ALA A 1 355 ? -14.198 0.827 -21.521 1.00 85.75 355 ALA A N 1
ATOM 2973 C CA . ALA A 1 355 ? -14.921 1.342 -22.680 1.00 85.75 355 ALA A CA 1
ATOM 2974 C C . ALA A 1 355 ? -14.424 2.743 -23.084 1.00 85.75 355 ALA A C 1
ATOM 2976 O O . ALA A 1 355 ? -14.229 3.021 -24.266 1.00 85.75 355 ALA A O 1
ATOM 2977 N N . ALA A 1 356 ? -14.146 3.616 -22.109 1.00 86.44 356 ALA A N 1
ATOM 2978 C CA . ALA A 1 356 ? -13.570 4.934 -22.365 1.00 86.44 356 ALA A CA 1
ATOM 2979 C C . ALA A 1 356 ? -12.143 4.842 -22.933 1.00 86.44 356 ALA A C 1
ATOM 2981 O O . ALA A 1 356 ? -11.791 5.584 -23.851 1.00 86.44 356 ALA A O 1
ATOM 2982 N N . ARG A 1 357 ? -11.318 3.914 -22.428 1.00 86.50 357 ARG A N 1
ATOM 2983 C CA . ARG A 1 357 ? -9.977 3.660 -22.979 1.00 86.50 357 ARG A CA 1
ATOM 2984 C C . ARG A 1 357 ? -10.039 3.139 -24.407 1.00 86.50 357 ARG A C 1
ATOM 2986 O O . ARG A 1 357 ? -9.302 3.644 -25.244 1.00 86.50 357 ARG A O 1
ATOM 2993 N N . GLU A 1 358 ? -10.927 2.196 -24.701 1.00 87.88 358 GLU A N 1
ATOM 2994 C CA . GLU A 1 358 ? -11.120 1.669 -26.055 1.00 87.88 358 GLU A CA 1
ATOM 2995 C C . GLU A 1 358 ? -11.580 2.758 -27.031 1.00 87.88 358 GLU A C 1
ATOM 2997 O O . GLU A 1 358 ? -11.075 2.826 -28.152 1.00 87.88 358 GLU A O 1
ATOM 3002 N N . GLN A 1 359 ? -12.466 3.664 -26.601 1.00 85.81 359 GLN A N 1
ATOM 3003 C CA . GLN A 1 359 ? -12.856 4.825 -27.404 1.00 85.81 359 GLN A CA 1
ATOM 3004 C C . GLN A 1 359 ? -11.656 5.730 -27.708 1.00 85.81 359 GLN A C 1
ATOM 3006 O O . GLN A 1 359 ? -11.400 6.021 -28.877 1.00 85.81 359 GLN A O 1
ATOM 3011 N N . ILE A 1 360 ? -10.866 6.096 -26.695 1.00 84.56 360 ILE A N 1
ATOM 3012 C CA . ILE A 1 360 ? -9.670 6.935 -26.873 1.00 84.56 360 ILE A CA 1
ATOM 3013 C C . ILE A 1 360 ? -8.630 6.239 -27.764 1.00 84.56 360 ILE A C 1
ATOM 3015 O O . ILE A 1 360 ? -8.054 6.867 -28.653 1.00 84.56 360 ILE A O 1
ATOM 3019 N N . GLU A 1 361 ? -8.396 4.939 -27.573 1.00 80.56 361 GLU A N 1
ATOM 3020 C CA . GLU A 1 361 ? -7.485 4.161 -28.417 1.00 80.56 361 GLU A CA 1
ATOM 3021 C C . GLU A 1 361 ? -7.972 4.086 -29.866 1.00 80.56 361 GLU A C 1
ATOM 3023 O O . GLU A 1 361 ? -7.162 4.212 -30.786 1.00 80.56 361 GLU A O 1
ATOM 3028 N N . SER A 1 362 ? -9.279 3.924 -30.094 1.00 87.50 362 SER A N 1
ATOM 3029 C CA . SER A 1 362 ? -9.853 3.906 -31.442 1.00 87.50 362 SER A CA 1
ATOM 3030 C C . SER A 1 362 ? -9.710 5.258 -32.150 1.00 87.50 362 SER A C 1
ATOM 3032 O O . SER A 1 362 ? -9.328 5.296 -33.321 1.00 87.50 362 SER A O 1
ATOM 3034 N N . GLU A 1 363 ? -9.903 6.372 -31.435 1.00 87.94 363 GLU A N 1
ATOM 3035 C CA . GLU A 1 363 ? -9.698 7.721 -31.971 1.00 87.94 363 GLU A CA 1
ATOM 3036 C C . GLU A 1 363 ? -8.222 8.003 -32.275 1.00 87.94 363 GLU A C 1
ATOM 3038 O O . GLU A 1 363 ? -7.897 8.576 -33.318 1.00 87.94 363 GLU A O 1
ATOM 3043 N N . LEU A 1 364 ? -7.307 7.575 -31.399 1.00 83.88 364 LEU A N 1
ATOM 3044 C CA . LEU A 1 364 ? -5.867 7.710 -31.626 1.00 83.88 364 LEU A CA 1
ATOM 3045 C C . LEU A 1 364 ? -5.403 6.869 -32.817 1.00 83.88 364 LEU A C 1
ATOM 3047 O O . LEU A 1 364 ? -4.632 7.361 -33.640 1.00 83.88 364 LEU A O 1
ATOM 3051 N N . ARG A 1 365 ? -5.899 5.634 -32.955 1.00 85.25 365 ARG A N 1
ATOM 3052 C CA . ARG A 1 365 ? -5.617 4.790 -34.126 1.00 85.25 365 ARG A CA 1
ATOM 3053 C C . ARG A 1 365 ? -6.136 5.427 -35.412 1.00 85.25 365 ARG A C 1
ATOM 3055 O O . ARG A 1 365 ? -5.389 5.485 -36.383 1.00 85.25 365 ARG A O 1
ATOM 3062 N N . ALA A 1 366 ? -7.354 5.968 -35.405 1.00 86.19 366 ALA A N 1
ATOM 3063 C CA . ALA A 1 366 ? -7.910 6.662 -36.564 1.00 86.19 366 ALA A CA 1
ATOM 3064 C C . ALA A 1 366 ? -7.072 7.891 -36.964 1.00 86.19 366 ALA A C 1
ATOM 3066 O O . ALA A 1 366 ? -6.789 8.080 -38.147 1.00 86.19 366 ALA A O 1
ATOM 3067 N N . ARG A 1 367 ? -6.604 8.689 -35.991 1.00 85.44 367 ARG A N 1
ATOM 3068 C CA . ARG A 1 367 ? -5.707 9.829 -36.256 1.00 85.44 367 ARG A CA 1
ATOM 3069 C C . ARG A 1 367 ? -4.355 9.397 -36.815 1.00 85.44 367 ARG A C 1
ATOM 3071 O O . ARG A 1 367 ? -3.886 9.986 -37.781 1.00 85.44 367 ARG A O 1
ATOM 3078 N N . LEU A 1 368 ? -3.753 8.347 -36.257 1.00 82.06 368 LEU A N 1
ATOM 3079 C CA . LEU A 1 368 ? -2.480 7.816 -36.751 1.00 82.06 368 LEU A CA 1
ATOM 3080 C C . LEU A 1 368 ? -2.605 7.247 -38.170 1.00 82.06 368 LEU A C 1
ATOM 3082 O O . LEU A 1 368 ? -1.700 7.430 -38.984 1.00 82.06 368 LEU A O 1
ATOM 3086 N N . GLU A 1 369 ? -3.718 6.587 -38.497 1.00 84.25 369 GLU A N 1
ATOM 3087 C CA . GLU A 1 369 ? -3.996 6.149 -39.867 1.00 84.25 369 GLU A CA 1
ATOM 3088 C C . GLU A 1 369 ? -4.194 7.327 -40.825 1.00 84.25 369 GLU A C 1
ATOM 3090 O O . GLU A 1 369 ? -3.722 7.278 -41.964 1.00 84.25 369 GLU A O 1
ATOM 3095 N N . GLU A 1 370 ? -4.858 8.397 -40.387 1.00 87.06 370 GLU A N 1
ATOM 3096 C CA . GLU A 1 370 ? -5.011 9.610 -41.187 1.00 87.06 370 GLU A CA 1
ATOM 3097 C C . GLU A 1 370 ? -3.657 10.286 -41.453 1.00 87.06 370 GLU A C 1
ATOM 3099 O O . GLU A 1 370 ? -3.352 10.617 -42.601 1.00 87.06 370 GLU A O 1
ATOM 3104 N N . ASP A 1 371 ? -2.811 10.420 -40.432 1.00 82.19 371 ASP A N 1
ATOM 3105 C CA . ASP A 1 371 ? -1.467 10.989 -40.560 1.00 82.19 371 ASP A CA 1
ATOM 3106 C C . ASP A 1 371 ? -0.565 10.122 -41.442 1.00 82.19 371 ASP A C 1
ATOM 3108 O O . ASP A 1 371 ? 0.168 10.640 -42.288 1.00 82.19 371 ASP A O 1
ATOM 3112 N N . LYS A 1 372 ? -0.677 8.794 -41.334 1.00 83.25 372 LYS A N 1
ATOM 3113 C CA . LYS A 1 372 ? 0.022 7.865 -42.224 1.00 83.25 372 LYS A CA 1
ATOM 3114 C C . LYS A 1 372 ? -0.410 8.056 -43.678 1.00 83.25 372 LYS A C 1
ATOM 3116 O O . LYS A 1 372 ? 0.446 8.143 -44.553 1.00 83.25 372 LYS A O 1
ATOM 3121 N N . ARG A 1 373 ? -1.713 8.207 -43.944 1.00 85.00 373 ARG A N 1
ATOM 3122 C CA . ARG A 1 373 ? -2.223 8.505 -45.295 1.00 85.00 373 ARG A CA 1
ATOM 3123 C C . ARG A 1 373 ? -1.736 9.859 -45.811 1.00 85.00 373 ARG A C 1
ATOM 3125 O O . ARG A 1 373 ? -1.475 9.986 -47.003 1.00 85.00 373 ARG A O 1
ATOM 3132 N N . ARG A 1 374 ? -1.611 10.874 -44.949 1.00 85.81 374 ARG A N 1
ATOM 3133 C CA . ARG A 1 374 ? -1.042 12.180 -45.329 1.00 85.81 374 ARG A CA 1
ATOM 3134 C C . ARG A 1 374 ? 0.436 12.059 -45.692 1.00 85.81 374 ARG A C 1
ATOM 3136 O O . ARG A 1 374 ? 0.854 12.625 -46.697 1.00 85.81 374 ARG A O 1
ATOM 3143 N N . LEU A 1 375 ? 1.200 11.287 -44.923 1.00 84.25 375 LEU A N 1
ATOM 3144 C CA . LEU A 1 375 ? 2.615 11.044 -45.191 1.00 84.25 375 LEU A CA 1
ATOM 3145 C C . LEU A 1 375 ? 2.825 10.238 -46.479 1.00 84.25 375 LEU A C 1
ATOM 3147 O O . LEU A 1 375 ? 3.690 10.587 -47.274 1.00 84.25 375 LEU A O 1
ATOM 3151 N N . GLU A 1 376 ? 2.013 9.206 -46.717 1.00 80.56 376 GLU A N 1
ATOM 3152 C CA . GLU A 1 376 ? 2.053 8.410 -47.951 1.00 80.56 376 GLU A CA 1
ATOM 3153 C C . GLU A 1 376 ? 1.747 9.269 -49.187 1.00 80.56 376 GLU A C 1
ATOM 3155 O O . GLU A 1 376 ? 2.457 9.162 -50.185 1.00 80.56 376 GLU A O 1
ATOM 3160 N N . ARG A 1 377 ? 0.761 10.177 -49.112 1.00 84.25 377 ARG A N 1
ATOM 3161 C CA . ARG A 1 377 ? 0.490 11.142 -50.194 1.00 84.25 377 ARG A CA 1
ATOM 3162 C C . ARG A 1 377 ? 1.663 12.092 -50.420 1.00 84.25 377 ARG A C 1
ATOM 3164 O O . ARG A 1 377 ? 2.077 12.267 -51.557 1.00 84.25 377 ARG A O 1
ATOM 3171 N N . ALA A 1 378 ? 2.245 12.638 -49.353 1.00 80.56 378 ALA A N 1
ATOM 3172 C CA . ALA A 1 378 ? 3.407 13.519 -49.465 1.00 80.56 378 ALA A CA 1
ATOM 3173 C C . ALA A 1 378 ? 4.635 12.797 -50.054 1.00 80.56 378 ALA A C 1
ATOM 3175 O O . ALA A 1 378 ? 5.377 13.377 -50.843 1.00 80.56 378 ALA A O 1
ATOM 3176 N N . GLN A 1 379 ? 4.844 11.521 -49.711 1.00 74.25 379 GLN A N 1
ATOM 3177 C CA . GLN A 1 379 ? 5.903 10.700 -50.304 1.00 74.25 379 GLN A CA 1
ATOM 3178 C C . GLN A 1 379 ? 5.638 10.412 -51.783 1.00 74.25 379 GLN A C 1
ATOM 3180 O O . GLN A 1 379 ? 6.560 10.506 -52.588 1.00 74.25 379 GLN A O 1
ATOM 3185 N N . GLN A 1 380 ? 4.396 10.101 -52.161 1.00 77.44 380 GLN A N 1
ATOM 3186 C CA . GLN A 1 380 ? 4.021 9.913 -53.566 1.00 77.44 380 GLN A CA 1
ATOM 3187 C C . GLN A 1 380 ? 4.233 11.191 -54.384 1.00 77.44 380 GLN A C 1
ATOM 3189 O O . GLN A 1 380 ? 4.886 11.133 -55.422 1.00 77.44 380 GLN A O 1
ATOM 3194 N N . GLU A 1 381 ? 3.788 12.343 -53.882 1.00 80.75 381 GLU A N 1
ATOM 3195 C CA . GLU A 1 381 ? 4.017 13.647 -54.517 1.00 80.75 381 GLU A CA 1
ATOM 3196 C C . GLU A 1 381 ? 5.518 13.958 -54.655 1.00 80.75 381 GLU A C 1
ATOM 3198 O O . GLU A 1 381 ? 5.962 14.444 -55.696 1.00 80.75 381 GLU A O 1
ATOM 3203 N N . HIS A 1 382 ? 6.332 13.615 -53.649 1.00 74.12 382 HIS A N 1
ATOM 3204 C CA . HIS A 1 382 ? 7.788 13.761 -53.714 1.00 74.12 382 HIS A CA 1
ATOM 3205 C C . HIS A 1 382 ? 8.416 12.871 -54.798 1.00 74.12 382 HIS A C 1
ATOM 3207 O O . HIS A 1 382 ? 9.246 13.342 -55.575 1.00 74.12 382 HIS A O 1
ATOM 3213 N N . PHE A 1 383 ? 8.009 11.601 -54.891 1.00 72.50 383 PHE A N 1
ATOM 3214 C CA . PHE A 1 383 ? 8.499 10.686 -55.928 1.00 72.50 383 PHE A CA 1
ATOM 3215 C C . PHE A 1 383 ? 8.059 11.103 -57.333 1.00 72.50 383 PHE A C 1
ATOM 3217 O O . PHE A 1 383 ? 8.834 10.974 -58.282 1.00 72.50 383 PHE A O 1
ATOM 3224 N N . GLU A 1 384 ? 6.842 11.621 -57.491 1.00 78.00 384 GLU A N 1
ATOM 3225 C CA . GLU A 1 384 ? 6.374 12.171 -58.764 1.00 78.00 384 GLU A CA 1
ATOM 3226 C C . GLU A 1 384 ? 7.181 13.413 -59.163 1.00 78.00 384 GLU A C 1
ATOM 3228 O O . GLU A 1 384 ? 7.599 13.531 -60.318 1.00 78.00 384 GLU A O 1
ATOM 3233 N N . HIS A 1 385 ? 7.494 14.287 -58.203 1.00 74.50 385 HIS A N 1
ATOM 3234 C CA . HIS A 1 385 ? 8.319 15.469 -58.438 1.00 74.50 385 HIS A CA 1
ATOM 3235 C C . HIS A 1 385 ? 9.779 15.118 -58.784 1.00 74.50 385 HIS A C 1
ATOM 3237 O O . HIS A 1 385 ? 10.357 15.702 -59.705 1.00 74.50 385 HIS A O 1
ATOM 3243 N N . GLU A 1 386 ? 10.371 14.121 -58.116 1.00 74.25 386 GLU A N 1
ATOM 3244 C CA . GLU A 1 386 ? 11.706 13.612 -58.459 1.00 74.25 386 GLU A CA 1
ATOM 3245 C C . GLU A 1 386 ? 11.739 12.928 -59.826 1.00 74.25 386 GLU A C 1
ATOM 3247 O O . GLU A 1 386 ? 12.665 13.177 -60.601 1.00 74.25 386 GLU A O 1
ATOM 3252 N N . ARG A 1 387 ? 10.723 12.126 -60.179 1.00 74.88 387 ARG A N 1
ATOM 3253 C CA . ARG A 1 387 ? 10.627 11.544 -61.530 1.00 74.88 387 ARG A CA 1
ATOM 3254 C C . ARG A 1 387 ? 10.585 12.632 -62.598 1.00 74.88 387 ARG A C 1
ATOM 3256 O O . ARG A 1 387 ? 11.262 12.487 -63.613 1.00 74.88 387 ARG A O 1
ATOM 3263 N N . HIS A 1 388 ? 9.867 13.728 -62.353 1.00 64.81 388 HIS A N 1
ATOM 3264 C CA . HIS A 1 388 ? 9.817 14.859 -63.280 1.00 64.81 388 HIS A CA 1
ATOM 3265 C C . HIS A 1 388 ? 11.181 15.561 -63.418 1.00 64.81 388 HIS A C 1
ATOM 3267 O O . HIS A 1 388 ? 11.620 15.819 -64.539 1.00 64.81 388 HIS A O 1
ATOM 3273 N N . ARG A 1 389 ? 11.913 15.786 -62.312 1.00 74.81 389 ARG A N 1
ATOM 3274 C CA . ARG A 1 389 ? 13.280 16.351 -62.355 1.00 74.81 389 ARG A CA 1
ATOM 3275 C C . ARG A 1 389 ? 14.268 15.454 -63.094 1.00 74.81 389 ARG A C 1
ATOM 3277 O O . ARG A 1 389 ? 15.051 15.948 -63.900 1.00 74.81 389 ARG A O 1
ATOM 3284 N N . VAL A 1 390 ? 14.233 14.146 -62.845 1.00 74.25 390 VAL A N 1
ATOM 3285 C CA . VAL A 1 390 ? 15.127 13.183 -63.509 1.00 74.25 390 VAL A CA 1
ATOM 3286 C C . VAL A 1 390 ? 14.834 13.116 -65.010 1.00 74.25 390 VAL A C 1
ATOM 3288 O O . VAL A 1 390 ? 15.760 13.029 -65.816 1.00 74.25 390 VAL A O 1
ATOM 3291 N N . GLN A 1 391 ? 13.563 13.213 -65.404 1.00 68.12 391 GLN A N 1
ATOM 3292 C CA . GLN A 1 391 ? 13.162 13.241 -66.809 1.00 68.12 391 GLN A CA 1
ATOM 3293 C C . GLN A 1 391 ? 13.617 14.531 -67.518 1.00 68.12 391 GLN A C 1
ATOM 3295 O O . GLN A 1 391 ? 14.116 14.460 -68.642 1.00 68.12 391 GLN A O 1
ATOM 3300 N N . GLU A 1 392 ? 13.539 15.689 -66.856 1.00 68.56 392 GLU A N 1
ATOM 3301 C CA . GLU A 1 392 ? 14.061 16.963 -67.379 1.00 68.56 392 GLU A CA 1
ATOM 3302 C C . GLU A 1 392 ? 15.598 16.988 -67.467 1.00 68.56 392 GLU A C 1
ATOM 3304 O O . GLU A 1 392 ? 16.164 17.484 -68.445 1.00 68.56 392 GLU A O 1
ATOM 3309 N N . GLU A 1 393 ? 16.304 16.412 -66.489 1.00 70.88 393 GLU A N 1
ATOM 3310 C CA . GLU A 1 393 ? 17.767 16.297 -66.526 1.00 70.88 393 GLU A CA 1
ATOM 3311 C C . GLU A 1 393 ? 18.255 15.319 -67.605 1.00 70.88 393 GLU A C 1
ATOM 3313 O O . GLU A 1 393 ? 19.295 15.559 -68.224 1.00 70.88 393 GLU A O 1
ATOM 3318 N N . ALA A 1 394 ? 17.505 14.248 -67.879 1.00 67.38 394 ALA A N 1
ATOM 3319 C CA . ALA A 1 394 ? 17.802 13.325 -68.972 1.00 67.38 394 ALA A CA 1
ATOM 3320 C C . ALA A 1 394 ? 17.646 13.997 -70.348 1.00 67.38 394 ALA A C 1
ATOM 3322 O O . ALA A 1 394 ? 18.488 13.796 -71.225 1.00 67.38 394 ALA A O 1
ATOM 3323 N N . GLN A 1 395 ? 16.631 14.850 -70.524 1.00 63.53 395 GLN A N 1
ATOM 3324 C CA . GLN A 1 395 ? 16.442 15.618 -71.760 1.00 63.53 395 GLN A CA 1
ATOM 3325 C C . GLN A 1 395 ? 17.566 16.643 -71.979 1.00 63.53 395 GLN A C 1
ATOM 3327 O O . GLN A 1 395 ? 18.114 16.722 -73.077 1.00 63.53 395 GLN A O 1
ATOM 3332 N N . ARG A 1 396 ? 18.010 17.341 -70.925 1.00 62.72 396 ARG A N 1
ATOM 3333 C CA . ARG A 1 396 ? 19.153 18.270 -71.014 1.00 62.72 396 ARG A CA 1
ATOM 3334 C C . ARG A 1 396 ? 20.478 17.567 -71.318 1.00 62.72 396 ARG A C 1
ATOM 3336 O O . ARG A 1 396 ? 21.301 18.104 -72.053 1.00 62.72 396 ARG A O 1
ATOM 3343 N N . LYS A 1 397 ? 20.699 16.363 -70.780 1.00 67.12 397 LYS A N 1
ATOM 3344 C CA . LYS A 1 397 ? 21.909 15.571 -71.071 1.00 67.12 397 LYS A CA 1
ATOM 3345 C C . LYS A 1 397 ? 21.936 15.072 -72.519 1.00 67.12 397 LYS A C 1
ATOM 3347 O O . LYS A 1 397 ? 22.995 15.121 -73.139 1.00 67.12 397 LYS A O 1
ATOM 3352 N N . ALA A 1 398 ? 20.787 14.686 -73.075 1.00 56.94 398 ALA A N 1
ATOM 3353 C CA . ALA A 1 398 ? 20.682 14.292 -74.479 1.00 56.94 398 ALA A CA 1
ATOM 3354 C C . ALA A 1 398 ? 20.977 15.459 -75.448 1.00 56.94 398 ALA A C 1
ATOM 3356 O O . ALA A 1 398 ? 21.624 15.254 -76.473 1.00 56.94 398 ALA A O 1
ATOM 3357 N N . GLU A 1 399 ? 20.580 16.692 -75.113 1.00 58.84 399 GLU A N 1
ATOM 3358 C CA . GLU A 1 399 ? 20.874 17.882 -75.933 1.00 58.84 399 GLU A CA 1
ATOM 3359 C C . GLU A 1 399 ? 22.360 18.287 -75.900 1.00 58.84 399 GLU A C 1
ATOM 3361 O O . GLU A 1 399 ? 22.928 18.656 -76.931 1.00 58.84 399 GLU A O 1
ATOM 3366 N N . VAL A 1 400 ? 23.022 18.158 -74.746 1.00 61.03 400 VAL A N 1
ATOM 3367 C CA . VAL A 1 400 ? 24.457 18.467 -74.589 1.00 61.03 400 VAL A CA 1
ATOM 3368 C C . VAL A 1 400 ? 25.346 17.425 -75.284 1.00 61.03 400 VAL A C 1
ATOM 3370 O O . VAL A 1 400 ? 26.391 17.768 -75.841 1.00 61.03 400 VAL A O 1
ATOM 3373 N N . GLU A 1 401 ? 24.927 16.158 -75.327 1.00 53.50 401 GLU A N 1
ATOM 3374 C CA . GLU A 1 401 ? 25.683 15.099 -76.008 1.00 53.50 401 GLU A CA 1
ATOM 3375 C C . GLU A 1 401 ? 25.653 15.240 -77.543 1.00 53.50 401 GLU A C 1
ATOM 3377 O O . GLU A 1 401 ? 26.635 14.923 -78.219 1.00 53.50 401 GLU A O 1
ATOM 3382 N N . ILE A 1 402 ? 24.579 15.808 -78.102 1.00 52.56 402 ILE A N 1
ATOM 3383 C CA . ILE A 1 402 ? 24.482 16.116 -79.537 1.00 52.56 402 ILE A CA 1
ATOM 3384 C C . ILE A 1 402 ? 25.418 17.275 -79.921 1.00 52.56 402 ILE A C 1
ATOM 3386 O O . ILE A 1 402 ? 26.018 17.242 -80.995 1.00 52.56 402 ILE A O 1
ATOM 3390 N N . GLN A 1 403 ? 25.622 18.262 -79.041 1.00 49.12 403 GLN A N 1
ATOM 3391 C CA . GLN A 1 403 ? 26.551 19.375 -79.293 1.00 49.12 403 GLN A CA 1
ATOM 3392 C C . GLN A 1 403 ? 28.025 18.953 -79.187 1.00 49.12 403 GLN A C 1
ATOM 3394 O O . GLN A 1 403 ? 28.850 19.376 -79.998 1.00 49.12 403 GLN A O 1
ATOM 3399 N N . ARG A 1 404 ? 28.356 18.039 -78.266 1.00 54.81 404 ARG A N 1
ATOM 3400 C CA . ARG A 1 404 ? 29.730 17.547 -78.074 1.00 54.81 404 ARG A CA 1
ATOM 3401 C C . ARG A 1 404 ? 30.249 16.699 -79.245 1.00 54.81 404 ARG A C 1
ATOM 3403 O O . ARG A 1 404 ? 31.436 16.759 -79.564 1.00 54.81 404 ARG A O 1
ATOM 3410 N N . ARG A 1 405 ? 29.372 15.962 -79.939 1.00 52.56 405 ARG A N 1
ATOM 3411 C CA . ARG A 1 405 ? 29.755 15.162 -81.121 1.00 52.56 405 ARG A CA 1
ATOM 3412 C C . ARG A 1 405 ? 30.118 16.007 -82.351 1.00 52.56 405 ARG A C 1
ATOM 3414 O O . ARG A 1 405 ? 30.796 15.496 -83.233 1.00 52.56 405 ARG A O 1
ATOM 3421 N N . VAL A 1 406 ? 29.734 17.287 -82.396 1.00 52.12 406 VAL A N 1
ATOM 3422 C CA . VAL A 1 406 ? 30.059 18.208 -83.505 1.00 52.12 406 VAL A CA 1
ATOM 3423 C C . VAL A 1 406 ? 31.403 18.929 -83.291 1.00 52.12 406 VAL A C 1
ATOM 3425 O O . VAL A 1 406 ? 32.078 19.275 -84.260 1.00 52.12 406 VAL A O 1
ATOM 3428 N N . GLU A 1 407 ? 31.845 19.114 -82.043 1.00 50.12 407 GLU A N 1
ATOM 3429 C CA . GLU A 1 407 ? 33.135 19.752 -81.717 1.00 50.12 407 GLU A CA 1
ATOM 3430 C C . GLU A 1 407 ? 34.321 18.770 -81.675 1.00 50.12 407 GLU A C 1
ATOM 3432 O O . GLU A 1 407 ? 35.422 19.123 -82.107 1.00 50.12 407 GLU A O 1
ATOM 3437 N N . GLU A 1 408 ? 34.115 17.517 -81.247 1.00 49.91 408 GLU A N 1
ATOM 3438 C CA . GLU A 1 408 ? 35.184 16.500 -81.174 1.00 49.91 408 GLU A CA 1
ATOM 3439 C C . GLU A 1 408 ? 35.706 16.037 -82.555 1.00 49.91 408 GLU A C 1
ATOM 3441 O O . GLU A 1 408 ? 36.823 15.521 -82.649 1.00 49.91 408 GLU A O 1
ATOM 3446 N N . GLU A 1 409 ? 34.964 16.269 -83.645 1.00 46.09 409 GLU A N 1
ATOM 3447 C CA . GLU A 1 409 ? 35.423 15.976 -85.015 1.00 46.09 409 GLU A CA 1
ATOM 3448 C C . GLU A 1 409 ? 36.365 17.049 -85.591 1.00 46.09 409 GLU A C 1
ATOM 3450 O O . GLU A 1 409 ? 37.157 16.756 -86.488 1.00 46.09 409 GLU A O 1
ATOM 3455 N N . ARG A 1 410 ? 36.352 18.279 -85.054 1.00 46.78 410 ARG A N 1
ATOM 3456 C CA . ARG A 1 410 ? 37.210 19.377 -85.538 1.00 46.78 410 ARG A CA 1
ATOM 3457 C C . ARG A 1 410 ? 38.629 19.359 -84.967 1.00 46.78 410 ARG A C 1
ATOM 3459 O O . ARG A 1 410 ? 39.537 19.868 -85.616 1.00 46.78 410 ARG A O 1
ATOM 3466 N N . LEU A 1 411 ? 38.842 18.744 -83.803 1.00 52.53 411 LEU A N 1
ATOM 3467 C CA . LEU A 1 411 ? 40.131 18.769 -83.091 1.00 52.53 411 LEU A CA 1
ATOM 3468 C C . LEU A 1 411 ? 41.049 17.568 -83.388 1.00 52.53 411 LEU A C 1
ATOM 3470 O O . LEU A 1 411 ? 42.256 17.643 -83.170 1.00 52.53 411 LEU A O 1
ATOM 3474 N N . ARG A 1 412 ? 40.532 16.477 -83.971 1.00 48.88 412 ARG A N 1
ATOM 3475 C CA . ARG A 1 412 ? 41.321 15.256 -84.253 1.00 48.88 412 ARG A CA 1
ATOM 3476 C C . ARG A 1 412 ? 42.285 15.359 -85.444 1.00 48.88 412 ARG A C 1
ATOM 3478 O O . ARG A 1 412 ? 43.095 14.457 -85.646 1.00 48.88 412 ARG A O 1
ATOM 3485 N N . VAL A 1 413 ? 42.236 16.443 -86.222 1.00 49.97 413 VAL A N 1
ATOM 3486 C CA . VAL A 1 413 ? 43.100 16.639 -87.404 1.00 49.97 413 VAL A CA 1
ATOM 3487 C C . VAL A 1 413 ? 44.390 17.413 -87.075 1.00 49.97 413 VAL A C 1
ATOM 3489 O O . VAL A 1 413 ? 45.390 17.246 -87.773 1.00 49.97 413 VAL A O 1
ATOM 3492 N N . GLU A 1 414 ? 44.427 18.188 -85.985 1.00 49.28 414 GLU A N 1
ATOM 3493 C CA . GLU A 1 414 ? 45.591 19.019 -85.619 1.00 49.28 414 GLU A CA 1
ATOM 3494 C C . GLU A 1 414 ? 46.574 18.347 -84.639 1.00 49.28 414 GLU A C 1
ATOM 3496 O O . GLU A 1 414 ? 47.774 18.620 -84.693 1.00 49.28 414 GLU A O 1
ATOM 3501 N N . GLU A 1 415 ? 46.132 17.399 -83.806 1.00 47.56 415 GLU A N 1
ATOM 3502 C CA . GLU A 1 415 ? 46.990 16.779 -82.775 1.00 47.56 415 GLU A CA 1
ATOM 3503 C C . GLU A 1 415 ? 47.935 15.672 -83.280 1.00 47.56 415 GLU A C 1
ATOM 3505 O O . GLU A 1 415 ? 48.927 15.348 -82.626 1.00 47.56 415 GLU A O 1
ATOM 3510 N N . MET A 1 416 ? 47.709 15.115 -84.474 1.00 42.19 416 MET A N 1
ATOM 3511 C CA . MET A 1 416 ? 48.524 14.007 -85.007 1.00 42.19 416 MET A CA 1
ATOM 3512 C C . MET A 1 416 ? 49.909 14.429 -85.535 1.00 42.19 416 MET A C 1
ATOM 3514 O O . MET A 1 416 ? 50.695 13.566 -85.929 1.00 42.19 416 MET A O 1
ATOM 3518 N N . LYS A 1 417 ? 50.242 15.730 -85.538 1.00 46.12 417 LYS A N 1
ATOM 3519 C CA . LYS A 1 417 ? 51.528 16.245 -86.054 1.00 46.12 417 LYS A CA 1
ATOM 3520 C C . LYS A 1 417 ? 52.500 16.779 -84.999 1.00 46.12 417 LYS A C 1
ATOM 3522 O O . LYS A 1 417 ? 53.658 16.981 -85.335 1.00 46.12 417 LYS A O 1
ATOM 3527 N N . ARG A 1 418 ? 52.081 16.954 -83.741 1.00 48.81 418 ARG A N 1
ATOM 3528 C CA . ARG A 1 418 ? 52.975 17.377 -82.639 1.00 48.81 418 ARG A CA 1
ATOM 3529 C C . ARG A 1 418 ? 53.435 16.240 -81.725 1.00 48.81 418 ARG A C 1
ATOM 3531 O O . ARG A 1 418 ? 54.426 16.377 -81.023 1.00 48.81 418 ARG A O 1
ATOM 3538 N N . ARG A 1 419 ? 52.766 15.089 -81.787 1.00 45.34 419 ARG A N 1
ATOM 3539 C CA . ARG A 1 419 ? 52.944 13.982 -80.836 1.00 45.34 419 ARG A CA 1
ATOM 3540 C C . ARG A 1 419 ? 54.198 13.119 -81.013 1.00 45.34 419 ARG A C 1
ATOM 3542 O O . ARG A 1 419 ? 54.450 12.289 -80.158 1.00 45.34 419 ARG A O 1
ATOM 3549 N N . LYS A 1 420 ? 54.970 13.278 -82.093 1.00 50.62 420 LYS A N 1
ATOM 3550 C CA . LYS A 1 420 ? 56.110 12.387 -82.396 1.00 50.62 420 LYS A CA 1
ATOM 3551 C C . LYS A 1 420 ? 57.485 12.913 -81.971 1.00 50.62 420 LYS A C 1
ATOM 3553 O O . LYS A 1 420 ? 58.452 12.180 -82.105 1.00 50.62 420 LYS A O 1
ATOM 3558 N N . GLU A 1 421 ? 57.582 14.139 -81.459 1.00 49.22 421 GLU A N 1
ATOM 3559 C CA . GLU A 1 421 ? 58.876 14.749 -81.091 1.00 49.22 421 GLU A CA 1
ATOM 3560 C C . GLU A 1 421 ? 58.988 15.078 -79.586 1.00 49.22 421 GLU A C 1
ATOM 3562 O O . GLU A 1 421 ? 60.092 15.239 -79.076 1.00 49.22 421 GLU A O 1
ATOM 3567 N N . GLU A 1 422 ? 57.876 15.093 -78.838 1.00 46.28 422 GLU A N 1
ATOM 3568 C CA . GLU A 1 422 ? 57.866 15.301 -77.374 1.00 46.28 422 GLU A CA 1
ATOM 3569 C C . GLU A 1 422 ? 57.972 13.987 -76.564 1.00 46.28 422 GLU A C 1
ATOM 3571 O O . GLU A 1 422 ? 58.310 14.011 -75.381 1.00 46.28 422 GLU A O 1
ATOM 3576 N N . GLU A 1 423 ? 57.749 12.828 -77.194 1.00 51.16 423 GLU A N 1
ATOM 3577 C CA . GLU A 1 423 ? 57.646 11.513 -76.529 1.00 51.16 423 GLU A CA 1
ATOM 3578 C C . GLU A 1 423 ? 58.997 10.955 -76.020 1.00 51.16 423 GLU A C 1
ATOM 3580 O O . GLU A 1 423 ? 59.029 10.111 -75.125 1.00 51.16 423 GLU A O 1
ATOM 3585 N N . GLU A 1 424 ? 60.136 11.447 -76.524 1.00 54.06 424 GLU A N 1
ATOM 3586 C CA . GLU A 1 424 ? 61.463 10.913 -76.162 1.00 54.06 424 GLU A CA 1
ATOM 3587 C C . GLU A 1 424 ? 62.161 11.667 -75.011 1.00 54.06 424 GLU A C 1
ATOM 3589 O O . GLU A 1 424 ? 62.987 11.081 -74.312 1.00 54.06 424 GLU A O 1
ATOM 3594 N N . LEU A 1 425 ? 61.794 12.926 -74.733 1.00 53.75 425 LEU A N 1
ATOM 3595 C CA . LEU A 1 425 ? 62.335 13.701 -73.599 1.00 53.75 425 LEU A CA 1
ATOM 3596 C C . LEU A 1 425 ? 61.484 13.581 -72.321 1.00 53.75 425 LEU A C 1
ATOM 3598 O O . LEU A 1 425 ? 62.004 13.730 -71.214 1.00 53.75 425 LEU A O 1
ATOM 3602 N N . VAL A 1 426 ? 60.193 13.261 -72.454 1.00 54.12 426 VAL A N 1
ATOM 3603 C CA . VAL A 1 426 ? 59.263 13.076 -71.326 1.00 54.12 426 VAL A CA 1
ATOM 3604 C C . VAL A 1 426 ? 59.533 11.765 -70.577 1.00 54.12 426 VAL A C 1
ATOM 3606 O O . VAL A 1 426 ? 59.547 11.758 -69.347 1.00 54.12 426 VAL A O 1
ATOM 3609 N N . ASN A 1 427 ? 59.894 10.695 -71.289 1.00 53.22 427 ASN A N 1
ATOM 3610 C CA . ASN A 1 427 ? 60.119 9.371 -70.698 1.00 53.22 427 ASN A CA 1
ATOM 3611 C C . ASN A 1 427 ? 61.265 9.316 -69.662 1.00 53.22 427 ASN A C 1
ATOM 3613 O O . ASN A 1 427 ? 61.247 8.465 -68.777 1.00 53.22 427 ASN A O 1
ATOM 3617 N N . GLN A 1 428 ? 62.255 10.218 -69.711 1.00 45.28 428 GLN A N 1
ATOM 3618 C CA . GLN A 1 428 ? 63.339 10.250 -68.709 1.00 45.28 428 GLN A CA 1
ATOM 3619 C C . GLN A 1 428 ? 62.978 11.080 -67.464 1.00 45.28 428 GLN A C 1
ATOM 3621 O O . GLN A 1 428 ? 63.360 10.719 -66.352 1.00 45.28 428 GLN A O 1
ATOM 3626 N N . HIS A 1 429 ? 62.184 12.144 -67.622 1.00 51.56 429 HIS A N 1
ATOM 3627 C CA . HIS A 1 429 ? 61.664 12.944 -66.506 1.00 51.56 429 HIS A CA 1
ATOM 3628 C C . HIS A 1 429 ? 60.472 12.248 -65.811 1.00 51.56 429 HIS A C 1
ATOM 3630 O O . HIS A 1 429 ? 60.220 12.459 -64.618 1.00 51.56 429 HIS A O 1
ATOM 3636 N N . GLU A 1 430 ? 59.743 11.381 -66.520 1.00 55.75 430 GLU A N 1
ATOM 3637 C CA . GLU A 1 430 ? 58.656 10.568 -65.965 1.00 55.75 430 GLU A CA 1
ATOM 3638 C C . GLU A 1 430 ? 59.153 9.514 -64.978 1.00 55.75 430 GLU A C 1
ATOM 3640 O O . GLU A 1 430 ? 58.556 9.370 -63.916 1.00 55.75 430 GLU A O 1
ATOM 3645 N N . VAL A 1 431 ? 60.289 8.861 -65.236 1.00 56.12 431 VAL A N 1
ATOM 3646 C CA . VAL A 1 431 ? 60.835 7.843 -64.317 1.00 56.12 431 VAL A CA 1
ATOM 3647 C C . VAL A 1 431 ? 61.336 8.468 -63.002 1.00 56.12 431 VAL A C 1
ATOM 3649 O O . VAL A 1 431 ? 61.132 7.906 -61.925 1.00 56.12 431 VAL A O 1
ATOM 3652 N N . GLU A 1 432 ? 61.933 9.666 -63.037 1.00 57.69 432 GLU A N 1
ATOM 3653 C CA . GLU A 1 432 ? 62.393 10.355 -61.817 1.00 57.69 432 GLU A CA 1
ATOM 3654 C C . GLU A 1 432 ? 61.236 11.006 -61.030 1.00 57.69 432 GLU A C 1
ATOM 3656 O O . GLU A 1 432 ? 61.237 11.014 -59.795 1.00 57.69 432 GLU A O 1
ATOM 3661 N N . THR A 1 433 ? 60.200 11.495 -61.721 1.00 59.34 433 THR A N 1
ATOM 3662 C CA . THR A 1 433 ? 58.976 11.985 -61.060 1.00 59.34 433 THR A CA 1
ATOM 3663 C C . THR A 1 433 ? 58.110 10.857 -60.512 1.00 59.34 433 THR A C 1
ATOM 3665 O O . THR A 1 433 ? 57.506 11.045 -59.458 1.00 59.34 433 THR A O 1
ATOM 3668 N N . GLN A 1 434 ? 58.092 9.681 -61.144 1.00 56.00 434 GLN A N 1
ATOM 3669 C CA . GLN A 1 434 ? 57.458 8.477 -60.600 1.00 56.00 434 GLN A CA 1
ATOM 3670 C C . GLN A 1 434 ? 58.137 8.040 -59.301 1.00 56.00 434 GLN A C 1
ATOM 3672 O O . GLN A 1 434 ? 57.449 7.858 -58.304 1.00 56.00 434 GLN A O 1
ATOM 3677 N N . ARG A 1 435 ? 59.475 8.031 -59.239 1.00 60.00 435 ARG A N 1
ATOM 3678 C CA . ARG A 1 435 ? 60.197 7.677 -58.006 1.00 60.00 435 ARG A CA 1
ATOM 3679 C C . ARG A 1 435 ? 59.937 8.648 -56.843 1.00 60.00 435 ARG A C 1
ATOM 3681 O O . ARG A 1 435 ? 59.779 8.214 -55.706 1.00 60.00 435 ARG A O 1
ATOM 3688 N N . ARG A 1 436 ? 59.833 9.961 -57.101 1.00 65.69 436 ARG A N 1
ATOM 3689 C CA . ARG A 1 436 ? 59.435 10.941 -56.064 1.00 65.69 436 ARG A CA 1
ATOM 3690 C C . ARG A 1 436 ? 57.970 10.798 -55.646 1.00 65.69 436 ARG A C 1
ATOM 3692 O O . ARG A 1 436 ? 57.667 10.967 -54.470 1.00 65.69 436 ARG A O 1
ATOM 3699 N N . ARG A 1 437 ? 57.070 10.464 -56.578 1.00 66.69 437 ARG A N 1
ATOM 3700 C CA . ARG A 1 437 ? 55.656 10.190 -56.274 1.00 66.69 437 ARG A CA 1
ATOM 3701 C C . ARG A 1 437 ? 55.502 8.927 -55.430 1.00 66.69 437 ARG A C 1
ATOM 3703 O O . ARG A 1 437 ? 54.767 8.971 -54.457 1.00 66.69 437 ARG A O 1
ATOM 3710 N N . GLU A 1 438 ? 56.260 7.870 -55.709 1.00 69.94 438 GLU A N 1
ATOM 3711 C CA . GLU A 1 438 ? 56.281 6.637 -54.908 1.00 69.94 438 GLU A CA 1
ATOM 3712 C C . GLU A 1 438 ? 56.815 6.882 -53.480 1.00 69.94 438 GLU A C 1
ATOM 3714 O O . GLU A 1 438 ? 56.240 6.410 -52.495 1.00 69.94 438 GLU A O 1
ATOM 3719 N N . GLU A 1 439 ? 57.873 7.685 -53.320 1.00 70.69 439 GLU A N 1
ATOM 3720 C CA . GLU A 1 439 ? 58.390 8.078 -51.996 1.00 70.69 439 GLU A CA 1
ATOM 3721 C C . GLU A 1 439 ? 57.420 9.000 -51.222 1.00 70.69 439 GLU A C 1
ATOM 3723 O O . GLU A 1 439 ? 57.308 8.922 -49.997 1.00 70.69 439 GLU A O 1
ATOM 3728 N N . GLU A 1 440 ? 56.670 9.864 -51.906 1.00 73.06 440 GLU A N 1
ATOM 3729 C CA . GLU A 1 440 ? 55.605 10.661 -51.285 1.00 73.06 440 GLU A CA 1
ATOM 3730 C C . GLU A 1 440 ? 54.353 9.833 -50.962 1.00 73.06 440 GLU A C 1
ATOM 3732 O O . GLU A 1 440 ? 53.713 10.065 -49.937 1.00 73.06 440 GLU A O 1
ATOM 3737 N N . GLU A 1 441 ? 54.007 8.850 -51.790 1.00 74.62 441 GLU A N 1
ATOM 3738 C CA . GLU A 1 441 ? 52.892 7.928 -51.570 1.00 74.62 441 GLU A CA 1
ATOM 3739 C C . GLU A 1 441 ? 53.165 6.986 -50.402 1.00 74.62 441 GLU A C 1
ATOM 3741 O O . GLU A 1 441 ? 52.288 6.792 -49.564 1.00 74.62 441 GLU A O 1
ATOM 3746 N N . THR A 1 442 ? 54.394 6.486 -50.264 1.00 74.31 442 THR A N 1
ATOM 3747 C CA . THR A 1 442 ? 54.810 5.716 -49.081 1.00 74.31 442 THR A CA 1
ATOM 3748 C C . THR A 1 442 ? 54.763 6.557 -47.807 1.00 74.31 442 THR A C 1
ATOM 3750 O O . THR A 1 442 ? 54.245 6.086 -46.797 1.00 74.31 442 THR A O 1
ATOM 3753 N N . ARG A 1 443 ? 55.178 7.833 -47.841 1.00 78.69 443 ARG A N 1
ATOM 3754 C CA . ARG A 1 443 ? 55.018 8.749 -46.692 1.00 78.69 443 ARG A CA 1
ATOM 3755 C C . ARG A 1 443 ? 53.555 9.036 -46.361 1.00 78.69 443 ARG A C 1
ATOM 3757 O O . ARG A 1 443 ? 53.200 9.054 -45.184 1.00 78.69 443 ARG A O 1
ATOM 3764 N N . LYS A 1 444 ? 52.700 9.237 -47.369 1.00 80.12 444 LYS A N 1
ATOM 3765 C CA . LYS A 1 444 ? 51.248 9.404 -47.180 1.00 80.12 444 LYS A CA 1
ATOM 3766 C C . LYS A 1 444 ? 50.615 8.136 -46.616 1.00 80.12 444 LYS A C 1
ATOM 3768 O O . LYS A 1 444 ? 49.771 8.229 -45.734 1.00 80.12 444 LYS A O 1
ATOM 3773 N N . TYR A 1 445 ? 51.056 6.963 -47.063 1.00 77.44 445 TYR A N 1
ATOM 3774 C CA . TYR A 1 445 ? 50.592 5.682 -46.545 1.00 77.44 445 TYR A CA 1
ATOM 3775 C C . TYR A 1 445 ? 51.038 5.471 -45.095 1.00 77.44 445 TYR A C 1
ATOM 3777 O O . TYR A 1 445 ? 50.230 5.101 -44.253 1.00 77.44 445 TYR A O 1
ATOM 3785 N N . GLU A 1 446 ? 52.290 5.782 -44.753 1.00 77.38 446 GLU A N 1
ATOM 3786 C CA . GLU A 1 446 ? 52.772 5.722 -43.369 1.00 77.38 446 GLU A CA 1
ATOM 3787 C C . GLU A 1 446 ? 52.042 6.707 -42.445 1.00 77.38 446 GLU A C 1
ATOM 3789 O O . GLU A 1 446 ? 51.730 6.357 -41.304 1.00 77.38 446 GLU A O 1
ATOM 3794 N N . GLN A 1 447 ? 51.740 7.919 -42.921 1.00 83.50 447 GLN A N 1
ATOM 3795 C CA . GLN A 1 447 ? 50.924 8.890 -42.186 1.00 83.50 447 GLN A CA 1
ATOM 3796 C C . GLN A 1 447 ? 49.490 8.388 -42.006 1.00 83.50 447 GLN A C 1
ATOM 3798 O O . GLN A 1 447 ? 49.016 8.349 -40.874 1.00 83.50 447 GLN A O 1
ATOM 3803 N N . ALA A 1 448 ? 48.852 7.889 -43.066 1.00 85.94 448 ALA A N 1
ATOM 3804 C CA . ALA A 1 448 ? 47.513 7.309 -43.003 1.00 85.94 448 ALA A CA 1
ATOM 3805 C C . ALA A 1 448 ? 47.451 6.089 -42.067 1.00 85.94 448 ALA A C 1
ATOM 3807 O O . ALA A 1 448 ? 46.485 5.918 -41.330 1.00 85.94 448 ALA A O 1
ATOM 3808 N N . VAL A 1 449 ? 48.496 5.255 -42.029 1.00 86.38 449 VAL A N 1
ATOM 3809 C CA . VAL A 1 449 ? 48.588 4.121 -41.096 1.00 86.38 449 VAL A CA 1
ATOM 3810 C C . VAL A 1 449 ? 48.739 4.605 -39.652 1.00 86.38 449 VAL A C 1
ATOM 3812 O O . VAL A 1 449 ? 48.112 4.041 -38.755 1.00 86.38 449 VAL A O 1
ATOM 3815 N N . ARG A 1 450 ? 49.532 5.654 -39.393 1.00 86.38 450 ARG A N 1
ATOM 3816 C CA . ARG A 1 450 ? 49.640 6.251 -38.049 1.00 86.38 450 ARG A CA 1
ATOM 3817 C C . ARG A 1 450 ? 48.316 6.865 -37.603 1.00 86.38 450 ARG A C 1
ATOM 3819 O O . ARG A 1 450 ? 47.882 6.575 -36.491 1.00 86.38 450 ARG A O 1
ATOM 3826 N N . GLU A 1 451 ? 47.656 7.623 -38.474 1.00 90.81 451 GLU A N 1
ATOM 3827 C CA . GLU A 1 451 ? 46.330 8.199 -38.227 1.00 90.81 451 GLU A CA 1
ATOM 3828 C C . GLU A 1 451 ? 45.295 7.100 -37.961 1.00 90.81 451 GLU A C 1
ATOM 3830 O O . GLU A 1 451 ? 44.625 7.140 -36.934 1.00 90.81 451 GLU A O 1
ATOM 3835 N N . ALA A 1 452 ? 45.253 6.042 -38.774 1.00 89.75 452 ALA A N 1
ATOM 3836 C CA . ALA A 1 452 ? 44.355 4.906 -38.567 1.00 89.75 452 ALA A CA 1
ATOM 3837 C C . ALA A 1 452 ? 44.614 4.163 -37.240 1.00 89.75 452 ALA A C 1
ATOM 3839 O O . ALA A 1 452 ? 43.674 3.718 -36.577 1.00 89.75 452 ALA A O 1
ATOM 3840 N N . ILE A 1 453 ? 45.875 4.030 -36.808 1.00 88.94 453 ILE A N 1
ATOM 3841 C CA . ILE A 1 453 ? 46.214 3.430 -35.506 1.00 88.94 453 ILE A CA 1
ATOM 3842 C C . ILE A 1 453 ? 45.780 4.347 -34.355 1.00 88.94 453 ILE A C 1
ATOM 3844 O O . ILE A 1 453 ? 45.266 3.865 -33.340 1.00 88.94 453 ILE A O 1
ATOM 3848 N N . GLU A 1 454 ? 45.978 5.658 -34.483 1.00 89.06 454 GLU A N 1
ATOM 3849 C CA . GLU A 1 454 ? 45.550 6.641 -33.487 1.00 89.06 454 GLU A CA 1
ATOM 3850 C C . GLU A 1 454 ? 44.023 6.726 -33.385 1.00 89.06 454 GLU A C 1
ATOM 3852 O O . GLU A 1 454 ? 43.480 6.697 -32.277 1.00 89.06 454 GLU A O 1
ATOM 3857 N N . GLU A 1 455 ? 43.320 6.746 -34.514 1.00 89.19 455 GLU A N 1
ATOM 3858 C CA . GLU A 1 455 ? 41.862 6.666 -34.592 1.00 89.19 455 GLU A CA 1
ATOM 3859 C C . GLU A 1 455 ? 41.348 5.346 -34.016 1.00 89.19 455 GLU A C 1
ATOM 3861 O O . GLU A 1 455 ? 40.438 5.348 -33.187 1.00 89.19 455 GLU A O 1
ATOM 3866 N N . GLY A 1 456 ? 41.989 4.222 -34.342 1.00 91.38 456 GLY A N 1
ATOM 3867 C CA . GLY A 1 456 ? 41.671 2.918 -33.763 1.00 91.38 456 GLY A CA 1
ATOM 3868 C C . GLY A 1 456 ? 41.814 2.900 -32.236 1.00 91.38 456 GLY A C 1
ATOM 3869 O O . GLY A 1 456 ? 40.949 2.367 -31.534 1.00 91.38 456 GLY A O 1
ATOM 3870 N N . ARG A 1 457 ? 42.859 3.538 -31.686 1.00 92.06 457 ARG A N 1
ATOM 3871 C CA . ARG A 1 457 ? 43.038 3.699 -30.230 1.00 92.06 457 ARG A CA 1
ATOM 3872 C C . ARG A 1 457 ? 41.959 4.590 -29.616 1.00 92.06 457 ARG A C 1
ATOM 3874 O O . ARG A 1 457 ? 41.426 4.224 -28.567 1.00 92.06 457 ARG A O 1
ATOM 3881 N N . LYS A 1 458 ? 41.611 5.711 -30.258 1.00 91.75 458 LYS A N 1
ATOM 3882 C CA . LYS A 1 458 ? 40.534 6.609 -29.806 1.00 91.75 458 LYS A CA 1
ATOM 3883 C C . LYS A 1 458 ? 39.185 5.888 -29.792 1.00 91.75 458 LYS A C 1
ATOM 3885 O O . LYS A 1 458 ? 38.525 5.875 -28.758 1.00 91.75 458 LYS A O 1
ATOM 3890 N N . LEU A 1 459 ? 38.828 5.184 -30.866 1.00 92.44 459 LEU A N 1
ATOM 3891 C CA . LEU A 1 459 ? 37.585 4.407 -30.959 1.00 92.44 459 LEU A CA 1
ATOM 3892 C C . LEU A 1 459 ? 37.530 3.278 -29.918 1.00 92.44 459 LEU A C 1
ATOM 3894 O O . LEU A 1 459 ? 36.489 3.043 -29.301 1.00 92.44 459 LEU A O 1
ATOM 3898 N N . ALA A 1 460 ? 38.651 2.593 -29.665 1.00 94.00 460 ALA A N 1
ATOM 3899 C CA . ALA A 1 460 ? 38.729 1.576 -28.618 1.00 94.00 460 ALA A CA 1
ATOM 3900 C C . ALA A 1 460 ? 38.538 2.175 -27.210 1.00 94.00 460 ALA A C 1
ATOM 3902 O O . ALA A 1 460 ? 37.815 1.600 -26.388 1.00 94.00 460 ALA A O 1
ATOM 3903 N N . GLN A 1 461 ? 39.141 3.338 -26.933 1.00 94.38 461 GLN A N 1
ATOM 3904 C CA . GLN A 1 461 ? 38.941 4.073 -25.682 1.00 94.38 461 GLN A CA 1
ATOM 3905 C C . GLN A 1 461 ? 37.492 4.548 -25.537 1.00 94.38 461 GLN A C 1
ATOM 3907 O O . GLN A 1 461 ? 36.890 4.313 -24.492 1.00 94.38 461 GLN A O 1
ATOM 3912 N N . GLU A 1 462 ? 36.891 5.122 -26.579 1.00 94.12 462 GLU A N 1
ATOM 3913 C CA . GLU A 1 462 ? 35.489 5.550 -26.577 1.00 94.12 462 GLU A CA 1
ATOM 3914 C C . GLU A 1 462 ? 34.526 4.388 -26.338 1.00 94.12 462 GLU A C 1
ATOM 3916 O O . GLU A 1 462 ? 33.600 4.507 -25.533 1.00 94.12 462 GLU A O 1
ATOM 3921 N N . LYS A 1 463 ? 34.763 3.233 -26.974 1.00 97.31 463 LYS A N 1
ATOM 3922 C CA . LYS A 1 463 ? 33.971 2.018 -26.745 1.00 97.31 463 LYS A CA 1
ATOM 3923 C C . LYS A 1 463 ? 34.066 1.561 -25.289 1.00 97.31 463 LYS A C 1
ATOM 3925 O O . LYS A 1 463 ? 33.056 1.185 -24.693 1.00 97.31 463 LYS A O 1
ATOM 3930 N N . LYS A 1 464 ? 35.262 1.626 -24.695 1.00 97.62 464 LYS A N 1
ATOM 3931 C CA . LYS A 1 464 ? 35.485 1.279 -23.286 1.00 97.62 464 LYS A CA 1
ATOM 3932 C C . LYS A 1 464 ? 34.810 2.277 -22.340 1.00 97.62 464 LYS A C 1
ATOM 3934 O O . LYS A 1 464 ? 34.160 1.854 -21.389 1.00 97.62 464 LYS A O 1
ATOM 3939 N N . ILE A 1 465 ? 34.899 3.576 -22.632 1.00 97.44 465 ILE A N 1
ATOM 3940 C CA . ILE A 1 465 ? 34.211 4.638 -21.887 1.00 97.44 465 ILE A CA 1
ATOM 3941 C C . ILE A 1 465 ? 32.697 4.438 -21.958 1.00 97.44 465 ILE A C 1
ATOM 3943 O O . ILE A 1 465 ? 32.041 4.468 -20.922 1.00 97.44 465 ILE A O 1
ATOM 3947 N N . ARG A 1 466 ? 32.140 4.154 -23.140 1.00 97.50 466 ARG A N 1
ATOM 3948 C CA . ARG A 1 466 ? 30.710 3.857 -23.312 1.00 97.50 466 ARG A CA 1
ATOM 3949 C C . ARG A 1 466 ? 30.270 2.679 -22.438 1.00 97.50 466 ARG A C 1
ATOM 3951 O O . ARG A 1 466 ? 29.314 2.816 -21.689 1.00 97.50 466 ARG A O 1
ATOM 3958 N N . ALA A 1 467 ? 31.027 1.581 -22.439 1.00 97.56 467 ALA A N 1
ATOM 3959 C CA . ALA A 1 467 ? 30.732 0.420 -21.599 1.00 97.56 467 ALA A CA 1
ATOM 3960 C C . ALA A 1 467 ? 30.823 0.702 -20.082 1.00 97.56 467 ALA A C 1
ATOM 3962 O O . ALA A 1 467 ? 30.172 0.015 -19.294 1.00 97.56 467 ALA A O 1
ATOM 3963 N N . TYR A 1 468 ? 31.643 1.665 -19.644 1.00 98.06 468 TYR A N 1
ATOM 3964 C CA . TYR A 1 468 ? 31.651 2.127 -18.248 1.00 98.06 468 TYR A CA 1
ATOM 3965 C C . TYR A 1 468 ? 30.475 3.053 -17.939 1.00 98.06 468 TYR A C 1
ATOM 3967 O O . TYR A 1 468 ? 29.879 2.930 -16.874 1.00 98.06 468 TYR A O 1
ATOM 3975 N N . VAL A 1 469 ? 30.092 3.926 -18.876 1.00 98.06 469 VAL A N 1
ATOM 3976 C CA . VAL A 1 469 ? 28.907 4.783 -18.729 1.00 98.06 469 VAL A CA 1
ATOM 3977 C C . VAL A 1 469 ? 27.641 3.944 -18.592 1.00 98.06 469 VAL A C 1
ATOM 3979 O O . VAL A 1 469 ? 26.841 4.202 -17.696 1.00 98.06 469 VAL A O 1
ATOM 3982 N N . ASP A 1 470 ? 27.472 2.932 -19.441 1.00 97.81 470 ASP A N 1
ATOM 3983 C CA . ASP A 1 470 ? 26.283 2.078 -19.430 1.00 97.81 470 ASP A CA 1
ATOM 3984 C C . ASP A 1 470 ? 26.184 1.276 -18.119 1.00 97.81 470 ASP A C 1
ATOM 3986 O O . ASP A 1 470 ? 25.129 1.264 -17.488 1.00 97.81 470 ASP A O 1
ATOM 3990 N N . ARG A 1 471 ? 27.304 0.719 -17.628 1.00 97.88 471 ARG A N 1
ATOM 3991 C CA . ARG A 1 471 ? 27.363 0.063 -16.307 1.00 97.88 471 ARG A CA 1
ATOM 3992 C C . ARG A 1 471 ? 27.103 1.023 -15.148 1.00 97.88 471 ARG A C 1
ATOM 3994 O O . ARG A 1 471 ? 26.383 0.675 -14.220 1.00 97.88 471 ARG A O 1
ATOM 4001 N N . GLY A 1 472 ? 27.653 2.236 -15.203 1.00 98.12 472 GLY A N 1
ATOM 4002 C CA . GLY A 1 472 ? 27.396 3.265 -14.196 1.00 98.12 472 GLY A CA 1
ATOM 4003 C C . GLY A 1 472 ? 25.913 3.634 -14.123 1.00 98.12 472 GLY A C 1
ATOM 4004 O O . GLY A 1 472 ? 25.357 3.722 -13.033 1.00 98.12 472 GLY A O 1
ATOM 4005 N N . LYS A 1 473 ? 25.242 3.770 -15.275 1.00 97.94 473 LYS A N 1
ATOM 4006 C CA . LYS A 1 473 ? 23.787 3.991 -15.338 1.00 97.94 473 LYS A CA 1
ATOM 4007 C C . LYS A 1 473 ? 22.994 2.821 -14.759 1.00 97.94 473 LYS A C 1
ATOM 4009 O O . LYS A 1 473 ? 22.036 3.048 -14.028 1.00 97.94 473 LYS A O 1
ATOM 4014 N N . GLU A 1 474 ? 23.398 1.586 -15.043 1.00 98.00 474 GLU A N 1
ATOM 4015 C CA . GLU A 1 474 ? 22.768 0.396 -14.462 1.00 98.00 474 GLU A CA 1
ATOM 4016 C C . GLU A 1 474 ? 22.898 0.371 -12.929 1.00 98.00 474 GLU A C 1
ATOM 4018 O O . GLU A 1 474 ? 21.925 0.103 -12.227 1.00 98.00 474 GLU A O 1
ATOM 4023 N N . MET A 1 475 ? 24.062 0.740 -12.388 1.00 98.06 475 MET A N 1
ATOM 4024 C CA . MET A 1 475 ? 24.278 0.841 -10.939 1.00 98.06 475 MET A CA 1
ATOM 4025 C C . MET A 1 475 ? 23.448 1.955 -10.286 1.00 98.06 475 MET A C 1
ATOM 4027 O O . MET A 1 475 ? 22.974 1.771 -9.165 1.00 98.06 475 MET A O 1
ATOM 4031 N N . ILE A 1 476 ? 23.213 3.077 -10.981 1.00 97.88 476 ILE A N 1
ATOM 4032 C CA . ILE A 1 476 ? 22.286 4.129 -10.523 1.00 97.88 476 ILE A CA 1
ATOM 4033 C C . ILE A 1 476 ? 20.866 3.570 -10.389 1.00 97.88 476 ILE A C 1
ATOM 4035 O O . ILE A 1 476 ? 20.221 3.805 -9.372 1.00 97.88 476 ILE A O 1
ATOM 4039 N N . LEU A 1 477 ? 20.392 2.793 -11.371 1.00 97.00 477 LEU A N 1
ATOM 4040 C CA . LEU A 1 477 ? 19.062 2.167 -11.320 1.00 97.00 477 LEU A CA 1
ATOM 4041 C C . LEU A 1 477 ? 18.926 1.164 -10.165 1.00 97.00 477 LEU A C 1
ATOM 4043 O O . LEU A 1 477 ? 17.836 0.987 -9.631 1.00 97.00 477 LEU A O 1
ATOM 4047 N N . GLN A 1 478 ? 20.028 0.529 -9.762 1.00 97.38 478 GLN A N 1
ATOM 4048 C CA . GLN A 1 478 ? 20.087 -0.364 -8.600 1.00 97.38 478 GLN A CA 1
ATOM 4049 C C . GLN A 1 478 ? 20.292 0.380 -7.265 1.00 97.38 478 GLN A C 1
ATOM 4051 O O . GLN A 1 478 ? 20.476 -0.272 -6.240 1.00 97.38 478 GLN A O 1
ATOM 4056 N N . ASN A 1 479 ? 20.312 1.720 -7.260 1.00 97.56 479 ASN A N 1
ATOM 4057 C CA . ASN A 1 479 ? 20.646 2.568 -6.106 1.00 97.56 479 ASN A CA 1
ATOM 4058 C C . ASN A 1 479 ? 22.048 2.306 -5.505 1.00 97.56 479 ASN A C 1
ATOM 4060 O O . ASN A 1 479 ? 22.323 2.648 -4.356 1.00 97.56 479 ASN A O 1
ATOM 4064 N N . LYS A 1 480 ? 22.979 1.732 -6.279 1.00 97.94 480 LYS A N 1
ATOM 4065 C CA . LYS A 1 480 ? 24.369 1.472 -5.861 1.00 97.94 480 LYS A CA 1
ATOM 4066 C C . LYS A 1 480 ? 25.283 2.635 -6.244 1.00 97.94 480 LYS A C 1
ATOM 4068 O O . LYS A 1 480 ? 26.197 2.499 -7.060 1.00 97.94 480 LYS A O 1
ATOM 4073 N N . PHE A 1 481 ? 25.035 3.802 -5.654 1.00 97.94 481 PHE A N 1
ATOM 4074 C CA . PHE A 1 481 ? 25.695 5.055 -6.048 1.00 97.94 481 PHE A CA 1
ATOM 4075 C C . PHE A 1 481 ? 27.225 5.026 -5.886 1.00 97.94 481 PHE A C 1
ATOM 4077 O O . PHE A 1 481 ? 27.940 5.551 -6.734 1.00 97.94 481 PHE A O 1
ATOM 4084 N N . GLU A 1 482 ? 27.743 4.358 -4.851 1.00 98.12 482 GLU A N 1
ATOM 4085 C CA . GLU A 1 482 ? 29.191 4.238 -4.616 1.00 98.12 482 GLU A CA 1
ATOM 4086 C C . GLU A 1 482 ? 29.889 3.365 -5.676 1.00 98.12 482 GLU A C 1
ATOM 4088 O O . GLU A 1 482 ? 31.020 3.638 -6.077 1.00 98.12 482 GLU A O 1
ATOM 4093 N N . GLU A 1 483 ? 29.221 2.321 -6.177 1.00 97.88 483 GLU A N 1
ATOM 4094 C CA . GLU A 1 483 ? 29.745 1.506 -7.280 1.00 97.88 483 GLU A CA 1
ATOM 4095 C C . GLU A 1 483 ? 29.690 2.277 -8.604 1.00 97.88 483 GLU A C 1
ATOM 4097 O O . GLU A 1 483 ? 30.662 2.266 -9.363 1.00 97.88 483 GLU A O 1
ATOM 4102 N N . ALA A 1 484 ? 28.610 3.031 -8.835 1.00 98.06 484 ALA A N 1
ATOM 4103 C CA . ALA A 1 484 ? 28.480 3.899 -10.000 1.00 98.06 484 ALA A CA 1
ATOM 4104 C C . ALA A 1 484 ? 29.588 4.970 -10.045 1.00 98.06 484 ALA A C 1
ATOM 4106 O O . ALA A 1 484 ? 30.159 5.221 -11.110 1.00 98.06 484 ALA A O 1
ATOM 4107 N N . LEU A 1 485 ? 29.952 5.557 -8.894 1.00 98.19 485 LEU A N 1
ATOM 4108 C CA . LEU A 1 485 ? 31.069 6.505 -8.797 1.00 98.19 485 LEU A CA 1
ATOM 4109 C C . LEU A 1 485 ? 32.405 5.847 -9.156 1.00 98.19 485 LEU A C 1
ATOM 4111 O O . LEU A 1 485 ? 33.193 6.448 -9.883 1.00 98.19 485 LEU A O 1
ATOM 4115 N N . LYS A 1 486 ? 32.643 4.593 -8.743 1.00 98.44 486 LYS A N 1
ATOM 4116 C CA . LYS A 1 486 ? 33.853 3.846 -9.138 1.00 98.44 486 LYS A CA 1
ATOM 4117 C C . LYS A 1 486 ? 33.933 3.648 -10.654 1.00 98.44 486 LYS A C 1
ATOM 4119 O O . LYS A 1 486 ? 35.025 3.740 -11.216 1.00 98.44 486 LYS A O 1
ATOM 4124 N N . GLU A 1 487 ? 32.812 3.392 -11.333 1.00 98.06 487 GLU A N 1
ATOM 4125 C CA . GLU A 1 487 ? 32.782 3.317 -12.803 1.00 98.06 487 GLU A CA 1
ATOM 4126 C C . GLU A 1 487 ? 33.047 4.687 -13.454 1.00 98.06 487 GLU A C 1
ATOM 4128 O O . GLU A 1 487 ? 33.797 4.761 -14.430 1.00 98.06 487 GLU A O 1
ATOM 4133 N N . ALA A 1 488 ? 32.541 5.784 -12.877 1.00 98.00 488 ALA A N 1
ATOM 4134 C CA . ALA A 1 488 ? 32.879 7.140 -13.319 1.00 98.00 488 ALA A CA 1
ATOM 4135 C C . ALA A 1 488 ? 34.382 7.449 -13.146 1.00 98.00 488 ALA A C 1
ATOM 4137 O O . ALA A 1 488 ? 35.015 7.975 -14.063 1.00 98.00 488 ALA A O 1
ATOM 4138 N N . THR A 1 489 ? 35.003 7.032 -12.035 1.00 98.06 489 THR A N 1
ATOM 4139 C CA . THR A 1 489 ? 36.455 7.170 -11.819 1.00 98.06 489 THR A CA 1
ATOM 4140 C C . THR A 1 489 ? 37.272 6.430 -12.882 1.00 98.06 489 THR A C 1
ATOM 4142 O O . THR A 1 489 ? 38.269 6.964 -13.369 1.00 98.06 489 THR A O 1
ATOM 4145 N N . LYS A 1 490 ? 36.844 5.235 -13.319 1.00 98.06 490 LYS A N 1
ATOM 4146 C CA . LYS A 1 490 ? 37.520 4.497 -14.406 1.00 98.06 490 LYS A CA 1
ATOM 4147 C C . LYS A 1 490 ? 37.500 5.257 -15.735 1.00 98.06 490 LYS A C 1
ATOM 4149 O O . LYS A 1 490 ? 38.446 5.130 -16.510 1.00 98.06 490 LYS A O 1
ATOM 4154 N N . ILE A 1 491 ? 36.464 6.056 -15.998 1.00 97.69 491 ILE A N 1
ATOM 4155 C CA . ILE A 1 491 ? 36.401 6.928 -17.182 1.00 97.69 491 ILE A CA 1
ATOM 4156 C C . ILE A 1 491 ? 37.444 8.044 -17.069 1.00 97.69 491 ILE A C 1
ATOM 4158 O O . ILE A 1 491 ? 38.186 8.269 -18.024 1.00 97.69 491 ILE A O 1
ATOM 4162 N N . PHE A 1 492 ? 37.563 8.684 -15.902 1.00 97.62 492 PHE A N 1
ATOM 4163 C CA . PHE A 1 492 ? 38.566 9.730 -15.674 1.00 97.62 492 PHE A CA 1
ATOM 4164 C C . PHE A 1 492 ? 40.008 9.212 -15.741 1.00 97.62 492 PHE A C 1
ATOM 4166 O O . PHE A 1 492 ? 40.888 9.941 -16.187 1.00 97.62 492 PHE A O 1
ATOM 4173 N N . LEU A 1 493 ? 40.251 7.945 -15.383 1.00 97.12 493 LEU A N 1
ATOM 4174 C CA . LEU A 1 493 ? 41.557 7.301 -15.579 1.00 97.12 493 LEU A CA 1
ATOM 4175 C C . LEU A 1 493 ? 41.906 7.086 -17.061 1.00 97.12 493 LEU A C 1
ATOM 4177 O O . LEU A 1 493 ? 43.083 7.092 -17.409 1.00 97.12 493 LEU A O 1
ATOM 4181 N N . LEU A 1 494 ? 40.910 6.885 -17.934 1.00 96.25 494 LEU A N 1
ATOM 4182 C CA . LEU A 1 494 ? 41.131 6.767 -19.381 1.00 96.25 494 LEU A CA 1
ATOM 4183 C C . LEU A 1 494 ? 41.298 8.135 -20.047 1.00 96.25 494 LEU A C 1
ATOM 4185 O O . LEU A 1 494 ? 42.157 8.296 -20.909 1.00 96.25 494 LEU A O 1
ATOM 4189 N N . ASN A 1 495 ? 40.464 9.103 -19.669 1.00 96.19 495 ASN A N 1
ATOM 4190 C CA . ASN A 1 495 ? 40.538 10.474 -20.152 1.00 96.19 495 ASN A CA 1
ATOM 4191 C C . ASN A 1 495 ? 39.984 11.438 -19.077 1.00 96.19 495 ASN A C 1
ATOM 4193 O O . ASN A 1 495 ? 38.762 11.532 -18.908 1.00 96.19 495 ASN A O 1
ATOM 4197 N N . PRO A 1 496 ? 40.857 12.187 -18.375 1.00 97.50 496 PRO A N 1
ATOM 4198 C CA . PRO A 1 496 ? 40.458 13.102 -17.298 1.00 97.50 496 PRO A CA 1
ATOM 4199 C C . PRO A 1 496 ? 39.506 14.227 -17.735 1.00 97.50 496 PRO A C 1
ATOM 4201 O O . PRO A 1 496 ? 38.739 14.758 -16.930 1.00 97.50 496 PRO A O 1
ATOM 4204 N N . SER A 1 497 ? 39.531 14.592 -19.017 1.00 96.69 497 SER A N 1
ATOM 4205 C CA . SER A 1 497 ? 38.725 15.681 -19.580 1.00 96.69 497 SER A CA 1
ATOM 4206 C C . SER A 1 497 ? 37.454 15.187 -20.274 1.00 96.69 497 SER A C 1
ATOM 4208 O O . SER A 1 497 ? 36.775 15.969 -20.935 1.00 96.69 497 SER A O 1
ATOM 4210 N N . HIS A 1 498 ? 37.100 13.907 -20.135 1.00 97.38 498 HIS A N 1
ATOM 4211 C CA . HIS A 1 498 ? 35.968 13.339 -20.858 1.00 97.38 498 HIS A CA 1
ATOM 4212 C C . HIS A 1 498 ? 34.611 13.810 -20.306 1.00 97.38 498 HIS A C 1
ATOM 4214 O O . HIS A 1 498 ? 34.243 13.528 -19.163 1.00 97.38 498 HIS A O 1
ATOM 4220 N N . GLU A 1 499 ? 33.810 14.456 -21.155 1.00 97.69 499 GLU A N 1
ATOM 4221 C CA . GLU A 1 499 ? 32.521 15.056 -20.784 1.00 97.69 499 GLU A CA 1
ATOM 4222 C C . GLU A 1 499 ? 31.516 14.032 -20.233 1.00 97.69 499 GLU A C 1
ATOM 4224 O O . GLU A 1 499 ? 30.915 14.255 -19.182 1.00 97.69 499 GLU A O 1
ATOM 4229 N N . LYS A 1 500 ? 31.395 12.853 -20.869 1.00 97.25 500 LYS A N 1
ATOM 4230 C CA . LYS A 1 500 ? 30.464 11.800 -20.406 1.00 97.25 500 LYS A CA 1
ATOM 4231 C C . LYS A 1 500 ? 30.763 11.308 -18.982 1.00 97.25 500 LYS A C 1
ATOM 4233 O O . LYS A 1 500 ? 29.833 10.901 -18.296 1.00 97.25 500 LYS A O 1
ATOM 4238 N N . GLY A 1 501 ? 32.023 11.359 -18.534 1.00 97.62 501 GLY A N 1
ATOM 4239 C CA . GLY A 1 501 ? 32.391 10.998 -17.160 1.00 97.62 501 GLY A CA 1
ATOM 4240 C C . GLY A 1 501 ? 31.834 12.001 -16.149 1.00 97.62 501 GLY A C 1
ATOM 4241 O O . GLY A 1 501 ? 31.195 11.604 -15.179 1.00 97.62 501 GLY A O 1
ATOM 4242 N N . ARG A 1 502 ? 31.965 13.304 -16.440 1.00 98.12 502 ARG A N 1
ATOM 4243 C CA . ARG A 1 502 ? 31.400 14.389 -15.614 1.00 98.12 502 ARG A CA 1
ATOM 4244 C C . ARG A 1 502 ? 29.874 14.380 -15.606 1.00 98.12 502 ARG A C 1
ATOM 4246 O O . ARG A 1 502 ? 29.264 14.625 -14.570 1.00 98.12 502 ARG A O 1
ATOM 4253 N N . LEU A 1 503 ? 29.250 14.104 -16.754 1.00 97.81 503 LEU A N 1
ATOM 4254 C CA . LEU A 1 503 ? 27.794 13.970 -16.845 1.00 97.81 503 LEU A CA 1
ATOM 4255 C C . LEU A 1 503 ? 27.288 12.789 -16.012 1.00 97.81 503 LEU A C 1
ATOM 4257 O O . LEU A 1 503 ? 26.312 12.947 -15.284 1.00 97.81 503 LEU A O 1
ATOM 4261 N N . LEU A 1 504 ? 27.964 11.635 -16.077 1.00 98.00 504 LEU A N 1
ATOM 4262 C CA . LEU A 1 504 ? 27.622 10.480 -15.249 1.00 98.00 504 LEU A CA 1
ATOM 4263 C C . LEU A 1 504 ? 27.774 10.800 -13.757 1.00 98.00 504 LEU A C 1
ATOM 4265 O O . LEU A 1 504 ? 26.867 10.511 -12.989 1.00 98.00 504 LEU A O 1
ATOM 4269 N N . GLU A 1 505 ? 28.871 11.435 -13.347 1.00 98.19 505 GLU A N 1
ATOM 4270 C CA . GLU A 1 505 ? 29.090 11.845 -11.956 1.00 98.19 505 GLU A CA 1
ATOM 4271 C C . GLU A 1 505 ? 27.977 12.775 -11.440 1.00 98.19 505 GLU A C 1
ATOM 4273 O O . GLU A 1 505 ? 27.390 12.514 -10.389 1.00 98.19 505 GLU A O 1
ATOM 4278 N N . ARG A 1 506 ? 27.614 13.816 -12.204 1.00 98.31 506 ARG A N 1
ATOM 4279 C CA . ARG A 1 506 ? 26.487 14.704 -11.861 1.00 98.31 506 ARG A CA 1
ATOM 4280 C C . ARG A 1 506 ? 25.169 13.941 -11.747 1.00 98.31 506 ARG A C 1
ATOM 4282 O O . ARG A 1 506 ? 24.404 14.192 -10.819 1.00 98.31 506 ARG A O 1
ATOM 4289 N N . LEU A 1 507 ? 24.918 13.009 -12.668 1.00 98.19 507 LEU A N 1
ATOM 4290 C CA . LEU A 1 507 ? 23.720 12.171 -12.652 1.00 98.19 507 LEU A CA 1
ATOM 4291 C C . LEU A 1 507 ? 23.668 11.291 -11.396 1.00 98.19 507 LEU A C 1
ATOM 4293 O O . LEU A 1 507 ? 22.605 11.162 -10.797 1.00 98.19 507 LEU A O 1
ATOM 4297 N N . ILE A 1 508 ? 24.805 10.733 -10.966 1.00 98.25 508 ILE A N 1
ATOM 4298 C CA . ILE A 1 508 ? 24.894 9.929 -9.740 1.00 98.25 508 ILE A CA 1
ATOM 4299 C C . ILE A 1 508 ? 24.548 10.775 -8.511 1.00 98.25 508 ILE A C 1
ATOM 4301 O O . ILE A 1 508 ? 23.739 10.345 -7.691 1.00 98.25 508 ILE A O 1
ATOM 4305 N N . TYR A 1 509 ? 25.113 11.979 -8.384 1.00 98.19 509 TYR A N 1
ATOM 4306 C CA . TYR A 1 509 ? 24.801 12.859 -7.254 1.00 98.19 509 TYR A CA 1
ATOM 4307 C C . TYR A 1 509 ? 23.333 13.298 -7.237 1.00 98.19 509 TYR A C 1
ATOM 4309 O O . TYR A 1 509 ? 22.718 13.292 -6.171 1.00 98.19 509 TYR A O 1
ATOM 4317 N N . ALA A 1 510 ? 22.755 13.622 -8.399 1.00 98.00 510 ALA A N 1
ATOM 4318 C CA . ALA A 1 510 ? 21.338 13.964 -8.510 1.00 98.00 510 ALA A CA 1
ATOM 4319 C C . ALA A 1 510 ? 20.438 12.786 -8.097 1.00 98.00 510 ALA A C 1
ATOM 4321 O O . ALA A 1 510 ? 19.575 12.943 -7.236 1.00 98.00 510 ALA A O 1
ATOM 4322 N N . ALA A 1 511 ? 20.699 11.586 -8.627 1.00 97.38 511 ALA A N 1
ATOM 4323 C CA . ALA A 1 511 ? 19.940 10.385 -8.286 1.00 97.38 511 ALA A CA 1
ATOM 4324 C C . ALA A 1 511 ? 20.067 10.012 -6.797 1.00 97.38 511 ALA A C 1
ATOM 4326 O O . ALA A 1 511 ? 19.080 9.630 -6.172 1.00 97.38 511 ALA A O 1
ATOM 4327 N N . ARG A 1 512 ? 21.254 10.186 -6.199 1.00 97.81 512 ARG A N 1
ATOM 4328 C CA . ARG A 1 512 ? 21.474 9.977 -4.759 1.00 97.81 512 ARG A CA 1
ATOM 4329 C C . ARG A 1 512 ? 20.654 10.950 -3.908 1.00 97.81 512 ARG A C 1
ATOM 4331 O O . ARG A 1 512 ? 20.081 10.537 -2.905 1.00 97.81 512 ARG A O 1
ATOM 4338 N N . GLN A 1 513 ? 20.589 12.227 -4.289 1.00 97.00 513 GLN A N 1
ATOM 4339 C CA . GLN A 1 513 ? 19.776 13.219 -3.576 1.00 97.00 513 GLN A CA 1
ATOM 4340 C C . GLN A 1 513 ? 18.277 12.927 -3.692 1.00 97.00 513 GLN A C 1
ATOM 4342 O O . GLN A 1 513 ? 17.558 13.052 -2.705 1.00 97.00 513 GLN A O 1
ATOM 4347 N N . GLU A 1 514 ? 17.800 12.521 -4.870 1.00 96.44 514 GLU A N 1
ATOM 4348 C CA . GLU A 1 514 ? 16.403 12.108 -5.048 1.00 96.44 514 GLU A CA 1
ATOM 4349 C C . GLU A 1 514 ? 16.059 10.860 -4.233 1.00 96.44 514 GLU A C 1
ATOM 4351 O O . GLU A 1 514 ? 14.989 10.803 -3.633 1.00 96.44 514 GLU A O 1
ATOM 4356 N N . TYR A 1 515 ? 16.965 9.880 -4.177 1.00 96.44 515 TYR A N 1
ATOM 4357 C CA . TYR A 1 515 ? 16.789 8.684 -3.356 1.00 96.44 515 TYR A CA 1
ATOM 4358 C C . TYR A 1 515 ? 16.640 9.038 -1.872 1.00 96.44 515 TYR A C 1
ATOM 4360 O O . TYR A 1 515 ? 15.685 8.594 -1.242 1.00 96.44 515 TYR A O 1
ATOM 4368 N N . LEU A 1 516 ? 17.518 9.898 -1.340 1.00 95.12 516 LEU A N 1
ATOM 4369 C CA . LEU A 1 516 ? 17.437 10.353 0.053 1.00 95.12 516 LEU A CA 1
ATOM 4370 C C . LEU A 1 516 ? 16.120 11.084 0.349 1.00 95.12 516 LEU A C 1
ATOM 4372 O O . LEU A 1 516 ? 15.501 10.823 1.374 1.00 95.12 516 LEU A O 1
ATOM 4376 N N . LYS A 1 517 ? 15.644 11.939 -0.566 1.00 95.94 517 LYS A N 1
ATOM 4377 C CA . LYS A 1 517 ? 14.337 12.601 -0.416 1.00 95.94 517 LYS A CA 1
ATOM 4378 C C . LYS A 1 517 ? 13.182 11.602 -0.380 1.00 95.94 517 LYS A C 1
ATOM 4380 O O . LYS A 1 517 ? 12.307 11.724 0.467 1.00 95.94 517 LYS A O 1
ATOM 4385 N N . ARG A 1 518 ? 13.185 10.598 -1.265 1.00 94.06 518 ARG A N 1
ATOM 4386 C CA . ARG A 1 518 ? 12.155 9.544 -1.260 1.00 94.06 518 ARG A CA 1
ATOM 4387 C C . ARG A 1 518 ? 12.192 8.732 0.032 1.00 94.06 518 ARG A C 1
ATOM 4389 O O . ARG A 1 518 ? 11.141 8.422 0.579 1.00 94.06 518 ARG A O 1
ATOM 4396 N N . GLU A 1 519 ? 13.379 8.406 0.531 1.00 93.19 519 GLU A N 1
ATOM 4397 C CA . GLU A 1 519 ? 13.545 7.698 1.802 1.00 93.19 519 GLU A CA 1
ATOM 4398 C C . GLU A 1 519 ? 12.986 8.525 2.976 1.00 93.19 519 GLU A C 1
ATOM 4400 O O . GLU A 1 519 ? 12.184 8.017 3.762 1.00 93.19 519 GLU A O 1
ATOM 4405 N N . GLU A 1 520 ? 13.295 9.823 3.041 1.00 91.75 520 GLU A N 1
ATOM 4406 C CA . GLU A 1 520 ? 12.714 10.750 4.022 1.00 91.75 520 GLU A CA 1
ATOM 4407 C C . GLU A 1 520 ? 11.185 10.854 3.906 1.00 91.75 520 GLU A C 1
ATOM 4409 O O . GLU A 1 520 ? 10.496 10.776 4.922 1.00 91.75 520 GLU A O 1
ATOM 4414 N N . GLU A 1 521 ? 10.630 10.968 2.697 1.00 91.81 521 GLU A N 1
ATOM 4415 C CA . GLU A 1 521 ? 9.178 10.992 2.462 1.00 91.81 521 GLU A CA 1
ATOM 4416 C C . GLU A 1 521 ? 8.503 9.690 2.917 1.00 91.81 521 GLU A C 1
ATOM 4418 O O . GLU A 1 521 ? 7.452 9.725 3.561 1.00 91.81 521 GLU A O 1
ATOM 4423 N N . THR A 1 522 ? 9.111 8.531 2.638 1.00 89.62 522 THR A N 1
ATOM 4424 C CA . THR A 1 522 ? 8.587 7.239 3.113 1.00 89.62 522 THR A CA 1
ATOM 4425 C C . THR A 1 522 ? 8.630 7.139 4.632 1.00 89.62 522 THR A C 1
ATOM 4427 O O . THR A 1 522 ? 7.666 6.671 5.240 1.00 89.62 522 THR A O 1
ATOM 4430 N N . LYS A 1 523 ? 9.691 7.652 5.261 1.00 92.88 523 LYS A N 1
ATOM 4431 C CA . LYS A 1 523 ? 9.810 7.704 6.716 1.00 92.88 523 LYS A CA 1
ATOM 4432 C C . LYS A 1 523 ? 8.769 8.640 7.330 1.00 92.88 523 LYS A C 1
ATOM 4434 O O . LYS A 1 523 ? 8.092 8.250 8.272 1.00 92.88 523 LYS A O 1
ATOM 4439 N N . GLN A 1 524 ? 8.559 9.825 6.758 1.00 89.69 524 GLN A N 1
ATOM 4440 C CA . GLN A 1 524 ? 7.504 10.747 7.190 1.00 89.69 524 GLN A CA 1
ATOM 4441 C C . GLN A 1 524 ? 6.106 10.145 7.021 1.00 89.69 524 GLN A C 1
ATOM 4443 O O . GLN A 1 524 ? 5.242 10.340 7.875 1.00 89.69 524 GLN A O 1
ATOM 4448 N N . MET A 1 525 ? 5.869 9.386 5.947 1.00 90.19 525 MET A N 1
ATOM 4449 C CA . MET A 1 525 ? 4.609 8.671 5.757 1.00 90.19 525 MET A CA 1
ATOM 4450 C C . MET A 1 525 ? 4.403 7.609 6.844 1.00 90.19 525 MET A C 1
ATOM 4452 O O . MET A 1 525 ? 3.312 7.531 7.407 1.00 90.19 525 MET A O 1
ATOM 4456 N N . GLN A 1 526 ? 5.436 6.824 7.162 1.00 86.94 526 GLN A N 1
ATOM 4457 C CA . GLN A 1 526 ? 5.389 5.816 8.225 1.00 86.94 526 GLN A CA 1
ATOM 4458 C C . GLN A 1 526 ? 5.180 6.451 9.603 1.00 86.94 526 GLN A C 1
ATOM 4460 O O . GLN A 1 526 ? 4.289 6.024 10.332 1.00 86.94 526 GLN A O 1
ATOM 4465 N N . GLU A 1 527 ? 5.916 7.514 9.937 1.00 89.31 527 GLU A N 1
ATOM 4466 C CA . GLU A 1 527 ? 5.722 8.281 11.175 1.00 89.31 527 GLU A CA 1
ATOM 4467 C C . GLU A 1 527 ? 4.311 8.888 11.240 1.00 89.31 527 GLU A C 1
ATOM 4469 O O . GLU A 1 527 ? 3.662 8.867 12.284 1.00 89.31 527 GLU A O 1
ATOM 4474 N N . GLY A 1 528 ? 3.780 9.382 10.118 1.00 91.25 528 GLY A N 1
ATOM 4475 C CA . GLY A 1 528 ? 2.408 9.879 10.029 1.00 91.25 528 GLY A CA 1
ATOM 4476 C C . GLY A 1 528 ? 1.352 8.785 10.225 1.00 91.25 528 GLY A C 1
ATOM 4477 O O . GLY A 1 528 ? 0.320 9.037 10.845 1.00 91.25 528 GLY A O 1
ATOM 4478 N N . GLN A 1 529 ? 1.593 7.569 9.726 1.00 86.81 529 GLN A N 1
ATOM 4479 C CA . GLN A 1 529 ? 0.733 6.409 9.982 1.00 86.81 529 GLN A CA 1
ATOM 4480 C C . GLN A 1 529 ? 0.810 5.965 11.448 1.00 86.81 529 GLN A C 1
ATOM 4482 O O . GLN A 1 529 ? -0.233 5.717 12.047 1.00 86.81 529 GLN A O 1
ATOM 4487 N N . GLN A 1 530 ? 2.006 5.932 12.040 1.00 87.12 530 GLN A N 1
ATOM 4488 C CA . GLN A 1 530 ? 2.199 5.615 13.458 1.00 87.12 530 GLN A CA 1
ATOM 4489 C C . GLN A 1 530 ? 1.474 6.613 14.359 1.00 87.12 530 GLN A C 1
ATOM 4491 O O . GLN A 1 530 ? 0.677 6.194 15.188 1.00 87.12 530 GLN A O 1
ATOM 4496 N N . ARG A 1 531 ? 1.618 7.921 14.116 1.00 92.25 531 ARG A N 1
ATOM 4497 C CA . ARG A 1 531 ? 0.888 8.954 14.870 1.00 92.25 531 ARG A CA 1
ATOM 4498 C C . ARG A 1 531 ? -0.628 8.803 14.773 1.00 92.25 531 ARG A C 1
ATOM 4500 O O . ARG A 1 531 ? -1.325 9.023 15.754 1.00 92.25 531 ARG A O 1
ATOM 4507 N N . LYS A 1 532 ? -1.160 8.414 13.608 1.00 92.31 532 LYS A N 1
ATOM 4508 C CA . LYS A 1 532 ? -2.601 8.142 13.455 1.00 92.31 532 LYS A CA 1
ATOM 4509 C C . LYS A 1 532 ? -3.040 6.918 14.255 1.00 92.31 532 LYS A C 1
ATOM 4511 O O . LYS A 1 532 ? -4.125 6.937 14.823 1.00 92.31 532 LYS A O 1
ATOM 4516 N N . LEU A 1 533 ? -2.225 5.863 14.292 1.00 88.88 533 LEU A N 1
ATOM 4517 C CA . LEU A 1 533 ? -2.503 4.682 15.111 1.00 88.88 533 LEU A CA 1
ATOM 4518 C C . LEU A 1 533 ? -2.446 5.018 16.605 1.00 88.88 533 LEU A C 1
ATOM 4520 O O . LEU A 1 533 ? -3.354 4.628 17.329 1.00 88.88 533 LEU A O 1
ATOM 4524 N N . GLU A 1 534 ? -1.452 5.794 17.037 1.00 90.25 534 GLU A N 1
ATOM 4525 C CA . GLU A 1 534 ? -1.340 6.302 18.410 1.00 90.25 534 GLU A CA 1
ATOM 4526 C C . GLU A 1 534 ? -2.538 7.190 18.783 1.00 90.25 534 GLU A C 1
ATOM 4528 O O . GLU A 1 534 ? -3.105 7.038 19.859 1.00 90.25 534 GLU A O 1
ATOM 4533 N N . GLU A 1 535 ? -2.995 8.068 17.884 1.00 93.19 535 GLU A N 1
ATOM 4534 C CA . GLU A 1 535 ? -4.179 8.906 18.116 1.00 93.19 535 GLU A CA 1
ATOM 4535 C C . GLU A 1 535 ? -5.463 8.066 18.234 1.00 93.19 535 GLU A C 1
ATOM 4537 O O . GLU A 1 535 ? -6.324 8.355 19.067 1.00 93.19 535 GLU A O 1
ATOM 4542 N N . ILE A 1 536 ? -5.605 7.012 17.423 1.00 91.19 536 ILE A N 1
ATOM 4543 C CA . ILE A 1 536 ? -6.735 6.076 17.517 1.00 91.19 536 ILE A CA 1
ATOM 4544 C C . ILE A 1 536 ? -6.673 5.290 18.830 1.00 91.19 536 ILE A C 1
ATOM 4546 O O . ILE A 1 536 ? -7.696 5.160 19.498 1.00 91.19 536 ILE A O 1
ATOM 4550 N N . GLN A 1 537 ? -5.494 4.800 19.221 1.00 87.88 537 GLN A N 1
ATOM 4551 C CA . GLN A 1 537 ? -5.295 4.108 20.496 1.00 87.88 537 GLN A CA 1
ATOM 4552 C C . GLN A 1 537 ? -5.632 5.018 21.675 1.00 87.88 537 GLN A C 1
ATOM 4554 O O . GLN A 1 537 ? -6.434 4.631 22.518 1.00 87.88 537 GLN A O 1
ATOM 4559 N N . HIS A 1 538 ? -5.136 6.256 21.677 1.00 92.50 538 HIS A N 1
ATOM 4560 C CA . HIS A 1 538 ? -5.448 7.230 22.718 1.00 92.50 538 HIS A CA 1
ATOM 4561 C C . HIS A 1 538 ? -6.953 7.524 22.801 1.00 92.50 538 HIS A C 1
ATOM 4563 O O . HIS A 1 538 ? -7.505 7.608 23.893 1.00 92.50 538 HIS A O 1
ATOM 4569 N N . LYS A 1 539 ? -7.656 7.655 21.667 1.00 92.94 539 LYS A N 1
ATOM 4570 C CA . LYS A 1 539 ? -9.119 7.854 21.666 1.00 92.94 539 LYS A CA 1
ATOM 4571 C C . LYS A 1 539 ? -9.875 6.642 22.208 1.00 92.94 539 LYS A C 1
ATOM 4573 O O . LYS A 1 539 ? -10.861 6.822 22.917 1.00 92.94 539 LYS A O 1
ATOM 4578 N N . LEU A 1 540 ? -9.426 5.428 21.888 1.00 87.56 540 LEU A N 1
ATOM 4579 C CA . LEU A 1 540 ? -10.010 4.197 22.424 1.00 87.56 540 LEU A CA 1
ATOM 4580 C C . LEU A 1 540 ? -9.771 4.071 23.933 1.00 87.56 540 LEU A C 1
ATOM 4582 O O . LEU A 1 540 ? -10.686 3.701 24.661 1.00 87.56 540 LEU A O 1
ATOM 4586 N N . GLU A 1 541 ? -8.576 4.418 24.410 1.00 91.06 541 GLU A N 1
ATOM 4587 C CA . GLU A 1 541 ? -8.252 4.443 25.840 1.00 91.06 541 GLU A CA 1
ATOM 4588 C C . GLU A 1 541 ? -9.057 5.509 26.589 1.00 91.06 541 GLU A C 1
ATOM 4590 O O . GLU A 1 541 ? -9.614 5.226 27.648 1.00 91.06 541 GLU A O 1
ATOM 4595 N N . GLU A 1 542 ? -9.183 6.711 26.023 1.00 93.94 542 GLU A N 1
ATOM 4596 C CA . GLU A 1 542 ? -10.001 7.784 26.591 1.00 93.94 542 GLU A CA 1
ATOM 4597 C C . GLU A 1 542 ? -11.479 7.379 26.661 1.00 93.94 542 GLU A C 1
ATOM 4599 O O . GLU A 1 542 ? -12.141 7.620 27.671 1.00 93.94 542 GLU A O 1
ATOM 4604 N N . GLN A 1 543 ? -12.001 6.727 25.619 1.00 89.69 543 GLN A N 1
ATOM 4605 C CA . GLN A 1 543 ? -13.370 6.220 25.616 1.00 89.69 543 GLN A CA 1
ATOM 4606 C C . GLN A 1 543 ? -13.561 5.112 26.658 1.00 89.69 543 GLN A C 1
ATOM 4608 O O . GLN A 1 543 ? -14.508 5.175 27.435 1.00 89.69 543 GLN A O 1
ATOM 4613 N N . ALA A 1 544 ? -12.628 4.163 26.755 1.00 91.12 544 ALA A N 1
ATOM 4614 C CA . ALA A 1 544 ? -12.674 3.110 27.766 1.00 91.12 544 ALA A CA 1
ATOM 4615 C C . ALA A 1 544 ? -12.600 3.667 29.197 1.00 91.12 544 ALA A C 1
ATOM 4617 O O . ALA A 1 544 ? -13.215 3.115 30.108 1.00 91.12 544 ALA A O 1
ATOM 4618 N N . LEU A 1 545 ? -11.862 4.760 29.414 1.00 94.94 545 LEU A N 1
ATOM 4619 C CA . LEU A 1 545 ? -11.822 5.435 30.709 1.00 94.94 545 LEU A CA 1
ATOM 4620 C C . LEU A 1 545 ? -13.162 6.109 31.029 1.00 94.94 545 LEU A C 1
ATOM 4622 O O . LEU A 1 545 ? -13.665 5.950 32.138 1.00 94.94 545 LEU A O 1
ATOM 4626 N N . ARG A 1 546 ? -13.768 6.801 30.057 1.00 92.06 546 ARG A N 1
ATOM 4627 C CA . ARG A 1 546 ? -15.103 7.401 30.220 1.00 92.06 546 ARG A CA 1
ATOM 4628 C C . ARG A 1 546 ? -16.168 6.347 30.511 1.00 92.06 546 ARG A C 1
ATOM 4630 O O . ARG A 1 546 ? -16.975 6.548 31.412 1.00 92.06 546 ARG A O 1
ATOM 4637 N N . ASP A 1 547 ? -16.135 5.221 29.804 1.00 90.50 547 ASP A N 1
ATOM 4638 C CA . ASP A 1 547 ? -17.072 4.117 30.018 1.00 90.50 547 ASP A CA 1
ATOM 4639 C C . ASP A 1 547 ? -16.906 3.521 31.426 1.00 90.50 547 ASP A C 1
ATOM 4641 O O . ASP A 1 547 ? -17.900 3.322 32.121 1.00 90.50 547 ASP A O 1
ATOM 4645 N N . LYS A 1 548 ? -15.666 3.346 31.910 1.00 91.06 548 LYS A N 1
ATOM 4646 C CA . LYS A 1 548 ? -15.396 2.921 33.296 1.00 91.06 548 LYS A CA 1
ATOM 4647 C C . LYS A 1 548 ? -15.917 3.915 34.332 1.00 91.06 548 LYS A C 1
ATOM 4649 O O . LYS A 1 548 ? -16.569 3.508 35.288 1.00 91.06 548 LYS A O 1
ATOM 4654 N N . GLU A 1 549 ? -15.674 5.213 34.150 1.00 93.44 549 GLU A N 1
ATOM 4655 C CA . GLU A 1 549 ? -16.204 6.242 35.056 1.00 93.44 549 GLU A CA 1
ATOM 4656 C C . GLU A 1 549 ? -17.742 6.259 35.062 1.00 93.44 549 GLU A C 1
ATOM 4658 O O . GLU A 1 549 ? -18.375 6.459 36.104 1.00 93.44 549 GLU A O 1
ATOM 4663 N N . GLU A 1 550 ? -18.376 6.045 33.907 1.00 92.50 550 GLU A N 1
ATOM 4664 C CA . GLU A 1 550 ? -19.827 5.916 33.818 1.00 92.50 550 GLU A CA 1
ATOM 4665 C C . GLU A 1 550 ? -20.345 4.650 34.498 1.00 92.50 550 GLU A C 1
ATOM 4667 O O . GLU A 1 550 ? -21.366 4.716 35.187 1.00 92.50 550 GLU A O 1
ATOM 4672 N N . GLU A 1 551 ? -19.666 3.518 34.328 1.00 92.25 551 GLU A N 1
ATOM 4673 C CA . GLU A 1 551 ? -19.976 2.260 35.005 1.00 92.25 551 GLU A CA 1
ATOM 4674 C C . GLU A 1 551 ? -19.866 2.408 36.522 1.00 92.25 551 GLU A C 1
ATOM 4676 O O . GLU A 1 551 ? -20.796 2.029 37.230 1.00 92.25 551 GLU A O 1
ATOM 4681 N N . GLU A 1 552 ? -18.815 3.052 37.032 1.00 94.06 552 GLU A N 1
ATOM 4682 C CA . GLU A 1 552 ? -18.667 3.351 38.459 1.00 94.06 552 GLU A CA 1
ATOM 4683 C C . GLU A 1 552 ? -19.798 4.254 38.966 1.00 94.06 552 GLU A C 1
ATOM 4685 O O . GLU A 1 552 ? -20.412 3.980 40.000 1.00 94.06 552 GLU A O 1
ATOM 4690 N N . ARG A 1 553 ? -20.166 5.298 38.213 1.00 94.50 553 ARG A N 1
ATOM 4691 C CA . ARG A 1 553 ? -21.315 6.155 38.559 1.00 94.50 553 ARG A CA 1
ATOM 4692 C C . ARG A 1 553 ? -22.634 5.388 38.536 1.00 94.50 553 ARG A C 1
ATOM 4694 O O . ARG A 1 553 ? -23.507 5.646 39.367 1.00 94.50 553 ARG A O 1
ATOM 4701 N N . ARG A 1 554 ? -22.824 4.474 37.581 1.00 93.31 554 ARG A N 1
ATOM 4702 C CA . ARG A 1 554 ? -24.001 3.593 37.519 1.00 93.31 554 ARG A CA 1
ATOM 4703 C C . ARG A 1 554 ? -24.012 2.630 38.705 1.00 93.31 554 ARG A C 1
ATOM 4705 O O . ARG A 1 554 ? -25.054 2.520 39.338 1.00 93.31 554 ARG A O 1
ATOM 4712 N N . ALA A 1 555 ? -22.876 2.040 39.065 1.00 94.06 555 ALA A N 1
ATOM 4713 C CA . ALA A 1 555 ? -22.739 1.141 40.207 1.00 94.06 555 ALA A CA 1
ATOM 4714 C C . ALA A 1 555 ? -23.029 1.852 41.537 1.00 94.06 555 ALA A C 1
ATOM 4716 O O . ALA A 1 555 ? -23.797 1.341 42.346 1.00 94.06 555 ALA A O 1
ATOM 4717 N N . ILE A 1 556 ? -22.507 3.067 41.738 1.00 95.75 556 ILE A N 1
ATOM 4718 C CA . ILE A 1 556 ? -22.797 3.877 42.932 1.00 95.75 556 ILE A CA 1
ATOM 4719 C C . ILE A 1 556 ? -24.290 4.222 43.006 1.00 95.75 556 ILE A C 1
ATOM 4721 O O . ILE A 1 556 ? -24.893 4.115 44.074 1.00 95.75 556 ILE A O 1
ATOM 4725 N N . ARG A 1 557 ? -24.910 4.619 41.883 1.00 94.50 557 ARG A N 1
ATOM 4726 C CA . ARG A 1 557 ? -26.360 4.879 41.836 1.00 94.50 557 ARG A CA 1
ATOM 4727 C C . ARG A 1 557 ? -27.168 3.621 42.150 1.00 94.50 557 ARG A C 1
ATOM 4729 O O . ARG A 1 557 ? -28.073 3.702 42.971 1.00 94.50 557 ARG A O 1
ATOM 4736 N N . ALA A 1 558 ? -26.813 2.483 41.558 1.00 94.69 558 ALA A N 1
ATOM 4737 C CA . ALA A 1 558 ? -27.479 1.204 41.787 1.00 94.69 558 ALA A CA 1
ATOM 4738 C C . ALA A 1 558 ? -27.375 0.756 43.253 1.00 94.69 558 ALA A C 1
ATOM 4740 O O . ALA A 1 558 ? -28.396 0.463 43.865 1.00 94.69 558 ALA A O 1
ATOM 4741 N N . ALA A 1 559 ? -26.179 0.807 43.849 1.00 96.62 559 ALA A N 1
ATOM 4742 C CA . ALA A 1 559 ? -25.971 0.470 45.259 1.00 96.62 559 ALA A CA 1
ATOM 4743 C C . ALA A 1 559 ? -26.789 1.376 46.194 1.00 96.62 559 ALA A C 1
ATOM 4745 O O . ALA A 1 559 ? -27.361 0.919 47.181 1.00 96.62 559 ALA A O 1
ATOM 4746 N N . LYS A 1 560 ? -26.892 2.669 45.862 1.00 98.06 560 LYS A N 1
ATOM 4747 C CA . LYS A 1 560 ? -27.691 3.618 46.640 1.00 98.06 560 LYS A CA 1
ATOM 4748 C C . LYS A 1 560 ? -29.192 3.332 46.528 1.00 98.06 560 LYS A C 1
ATOM 4750 O O . LYS A 1 560 ? -29.896 3.398 47.530 1.00 98.06 560 LYS A O 1
ATOM 4755 N N . ILE A 1 561 ? -29.676 2.997 45.331 1.00 97.06 561 ILE A N 1
ATOM 4756 C CA . ILE A 1 561 ? -31.064 2.564 45.111 1.00 97.06 561 ILE A CA 1
ATOM 4757 C C . ILE A 1 561 ? -31.360 1.291 45.911 1.00 97.06 561 ILE A C 1
ATOM 4759 O O . ILE A 1 561 ? -32.381 1.230 46.590 1.00 97.06 561 ILE A O 1
ATOM 4763 N N . GLU A 1 562 ? -30.460 0.308 45.887 1.00 97.69 562 GLU A N 1
ATOM 4764 C CA . GLU A 1 562 ? -30.604 -0.941 46.640 1.00 97.69 562 GLU A CA 1
ATOM 4765 C C . GLU A 1 562 ? -30.699 -0.687 48.154 1.00 97.69 562 GLU A C 1
ATOM 4767 O O . GLU A 1 562 ? -31.548 -1.264 48.835 1.00 97.69 562 GLU A O 1
ATOM 4772 N N . GLU A 1 563 ? -29.889 0.233 48.685 1.00 97.94 563 GLU A N 1
ATOM 4773 C CA . GLU A 1 563 ? -29.945 0.635 50.093 1.00 97.94 563 GLU A CA 1
ATOM 4774 C C . GLU A 1 563 ? -31.303 1.255 50.472 1.00 97.94 563 GLU A C 1
ATOM 4776 O O . GLU A 1 563 ? -31.884 0.897 51.502 1.00 97.94 563 GLU A O 1
ATOM 4781 N N . TYR A 1 564 ? -31.835 2.157 49.640 1.00 97.75 564 TYR A N 1
ATOM 4782 C CA . TYR A 1 564 ? -33.159 2.751 49.854 1.00 97.75 564 TYR A CA 1
ATOM 4783 C C . TYR A 1 564 ? -34.285 1.717 49.718 1.00 97.75 564 TYR A C 1
ATOM 4785 O O . TYR A 1 564 ? -35.215 1.721 50.526 1.00 97.75 564 TYR A O 1
ATOM 4793 N N . LEU A 1 565 ? -34.187 0.783 48.763 1.00 97.62 565 LEU A N 1
ATOM 4794 C CA . LEU A 1 565 ? -35.149 -0.314 48.604 1.00 97.62 565 LEU A CA 1
ATOM 4795 C C . LEU A 1 565 ? -35.163 -1.211 49.840 1.00 97.62 565 LEU A C 1
ATOM 4797 O O . LEU A 1 565 ? -36.232 -1.614 50.303 1.00 97.62 565 LEU A O 1
ATOM 4801 N N . ARG A 1 566 ? -33.988 -1.506 50.404 1.00 98.19 566 ARG A N 1
ATOM 4802 C CA . ARG A 1 566 ? -33.866 -2.281 51.640 1.00 98.19 566 ARG A CA 1
ATOM 4803 C C . ARG A 1 566 ? -34.547 -1.569 52.807 1.00 98.19 566 ARG A C 1
ATOM 4805 O O . ARG A 1 566 ? -35.416 -2.160 53.439 1.00 98.19 566 ARG A O 1
ATOM 4812 N N . ARG A 1 567 ? -34.244 -0.283 53.022 1.00 98.31 567 ARG A N 1
ATOM 4813 C CA . ARG A 1 567 ? -34.886 0.532 54.070 1.00 98.31 567 ARG A CA 1
ATOM 4814 C C . ARG A 1 567 ? -36.398 0.642 53.897 1.00 98.31 567 ARG A C 1
ATOM 4816 O O . ARG A 1 567 ? -37.137 0.533 54.872 1.00 98.31 567 ARG A O 1
ATOM 4823 N N . SER A 1 568 ? -36.872 0.832 52.666 1.00 98.06 568 SER A N 1
ATOM 4824 C CA . SER A 1 568 ? -38.305 0.886 52.373 1.00 98.06 568 SER A CA 1
ATOM 4825 C C . SER A 1 568 ? -38.997 -0.444 52.694 1.00 98.06 568 SER A C 1
ATOM 4827 O O . SER A 1 568 ? -40.060 -0.446 53.316 1.00 98.06 568 SER A O 1
ATOM 4829 N N . ASN A 1 569 ? -38.372 -1.581 52.361 1.00 97.44 569 ASN A N 1
ATOM 4830 C CA . ASN A 1 569 ? -38.876 -2.906 52.735 1.00 97.44 569 ASN A CA 1
ATOM 4831 C C . ASN A 1 569 ? -38.897 -3.120 54.257 1.00 97.44 569 ASN A C 1
ATOM 4833 O O . ASN A 1 569 ? -39.881 -3.654 54.770 1.00 97.44 569 ASN A O 1
ATOM 4837 N N . ASP A 1 570 ? -37.864 -2.676 54.977 1.00 97.94 570 ASP A N 1
ATOM 4838 C CA . ASP A 1 570 ? -37.815 -2.760 56.441 1.00 97.94 570 ASP A CA 1
ATOM 4839 C C . ASP A 1 570 ? -38.965 -1.944 57.070 1.00 97.94 570 ASP A C 1
ATOM 4841 O O . ASP A 1 570 ? -39.753 -2.477 57.856 1.00 97.94 570 ASP A O 1
ATOM 4845 N N . TYR A 1 571 ? -39.169 -0.689 56.640 1.00 98.31 571 TYR A N 1
ATOM 4846 C CA . TYR A 1 571 ? -40.298 0.139 57.097 1.00 98.31 571 TYR A CA 1
ATOM 4847 C C . TYR A 1 571 ? -41.665 -0.430 56.709 1.00 98.31 571 TYR A C 1
ATOM 4849 O O . TYR A 1 571 ? -42.627 -0.321 57.477 1.00 98.31 571 TYR A O 1
ATOM 4857 N N . PHE A 1 572 ? -41.771 -1.040 55.530 1.00 97.81 572 PHE A N 1
ATOM 4858 C CA . PHE A 1 572 ? -42.978 -1.743 55.114 1.00 97.81 572 PHE A CA 1
ATOM 4859 C C . PHE A 1 572 ? -43.284 -2.921 56.050 1.00 97.81 572 PHE A C 1
ATOM 4861 O O . PHE A 1 572 ? -44.435 -3.074 56.468 1.00 97.81 572 PHE A O 1
ATOM 4868 N N . GLY A 1 573 ? -42.266 -3.701 56.430 1.00 96.56 573 GLY A N 1
ATOM 4869 C CA . GLY A 1 573 ? -42.376 -4.802 57.391 1.00 96.56 573 GLY A CA 1
ATOM 4870 C C . GLY A 1 573 ? -42.810 -4.348 58.788 1.00 96.56 573 GLY A C 1
ATOM 4871 O O . GLY A 1 573 ? -43.628 -5.011 59.425 1.00 96.56 573 GLY A O 1
ATOM 4872 N N . GLU A 1 574 ? -42.346 -3.180 59.234 1.00 97.94 574 GLU A N 1
ATOM 4873 C CA . GLU A 1 574 ? -42.763 -2.546 60.496 1.00 97.94 574 GLU A CA 1
ATOM 4874 C C . GLU A 1 574 ? -44.176 -1.924 60.439 1.00 97.94 574 GLU A C 1
ATOM 4876 O O . GLU A 1 574 ? -44.719 -1.495 61.460 1.00 97.94 574 GLU A O 1
ATOM 4881 N N . GLY A 1 575 ? -44.796 -1.853 59.255 1.00 95.75 575 GLY A N 1
ATOM 4882 C CA . GLY A 1 575 ? -46.088 -1.194 59.041 1.00 95.75 575 GLY A CA 1
ATOM 4883 C C . GLY A 1 575 ? -46.018 0.340 59.022 1.00 95.75 575 GLY A C 1
ATOM 4884 O O . GLY A 1 575 ? -47.059 1.003 59.085 1.00 95.75 575 GLY A O 1
ATOM 4885 N N . ALA A 1 576 ? -44.816 0.915 58.922 1.00 97.88 576 ALA A N 1
ATOM 4886 C CA . ALA A 1 576 ? -44.558 2.350 58.822 1.00 97.88 576 ALA A CA 1
ATOM 4887 C C . ALA A 1 576 ? -44.643 2.834 57.359 1.00 97.88 576 ALA A C 1
ATOM 4889 O O . ALA A 1 576 ? -43.665 3.300 56.773 1.00 97.88 576 ALA A O 1
ATOM 4890 N N . TYR A 1 577 ? -45.831 2.722 56.759 1.00 97.50 577 TYR A N 1
ATOM 4891 C CA . TYR A 1 577 ? -46.040 2.913 55.316 1.00 97.50 577 TYR A CA 1
ATOM 4892 C C . TYR A 1 577 ? -45.648 4.296 54.776 1.00 97.50 577 TYR A C 1
ATOM 4894 O O . TYR A 1 577 ? -45.099 4.373 53.682 1.00 97.50 577 TYR A O 1
ATOM 4902 N N . ASP A 1 578 ? -45.872 5.368 55.539 1.00 96.94 578 ASP A N 1
ATOM 4903 C CA . ASP A 1 578 ? -45.544 6.732 55.093 1.00 96.94 578 ASP A CA 1
ATOM 4904 C C . ASP A 1 578 ? -44.021 6.925 54.970 1.00 96.94 578 ASP A C 1
ATOM 4906 O O . ASP A 1 578 ? -43.534 7.566 54.040 1.00 96.94 578 ASP A O 1
ATOM 4910 N N . LYS A 1 579 ? -43.245 6.298 55.871 1.00 97.75 579 LYS A N 1
ATOM 4911 C CA . LYS A 1 579 ? -41.776 6.285 55.786 1.00 97.75 579 LYS A CA 1
ATOM 4912 C C . LYS A 1 579 ? -41.307 5.452 54.597 1.00 97.75 579 LYS A C 1
ATOM 4914 O O . LYS A 1 579 ? -40.438 5.894 53.852 1.00 97.75 579 LYS A O 1
ATOM 4919 N N . ALA A 1 580 ? -41.915 4.284 54.387 1.00 97.56 580 ALA A N 1
ATOM 4920 C CA . ALA A 1 580 ? -41.609 3.430 53.242 1.00 97.56 580 ALA A CA 1
ATOM 4921 C C . ALA A 1 580 ? -41.861 4.148 51.899 1.00 97.56 580 ALA A C 1
ATOM 4923 O O . ALA A 1 580 ? -41.030 4.042 50.999 1.00 97.56 580 ALA A O 1
ATOM 4924 N N . GLN A 1 581 ? -42.946 4.927 51.785 1.00 97.56 581 GLN A N 1
ATOM 4925 C CA . GLN A 1 581 ? -43.225 5.773 50.615 1.00 97.56 581 GLN A CA 1
ATOM 4926 C C . GLN A 1 581 ? -42.189 6.885 50.434 1.00 97.56 581 GLN A C 1
ATOM 4928 O O . GLN A 1 581 ? -41.700 7.065 49.324 1.00 97.56 581 GLN A O 1
ATOM 4933 N N . SER A 1 582 ? -41.779 7.567 51.509 1.00 98.06 582 SER A N 1
ATOM 4934 C CA . SER A 1 582 ? -40.740 8.604 51.405 1.00 98.06 582 SER A CA 1
ATOM 4935 C C . SER A 1 582 ? -39.396 8.062 50.893 1.00 98.06 582 SER A C 1
ATOM 4937 O O . SER A 1 582 ? -38.715 8.738 50.128 1.00 98.06 582 SER A O 1
ATOM 4939 N N . GLU A 1 583 ? -39.037 6.819 51.237 1.00 98.12 583 GLU A N 1
ATOM 4940 C CA . GLU A 1 583 ? -37.830 6.162 50.708 1.00 98.12 583 GLU A CA 1
ATOM 4941 C C . GLU A 1 583 ? -38.002 5.679 49.253 1.00 98.12 583 GLU A C 1
ATOM 4943 O O . GLU A 1 583 ? -37.025 5.494 48.539 1.00 98.12 583 GLU A O 1
ATOM 4948 N N . ILE A 1 584 ? -39.234 5.492 48.773 1.00 97.81 584 ILE A N 1
ATOM 4949 C CA . ILE A 1 584 ? -39.505 5.212 47.352 1.00 97.81 584 ILE A CA 1
ATOM 4950 C C . ILE A 1 584 ? -39.402 6.489 46.517 1.00 97.81 584 ILE A C 1
ATOM 4952 O O . ILE A 1 584 ? -38.830 6.475 45.429 1.00 97.81 584 ILE A O 1
ATOM 4956 N N . GLU A 1 585 ? -39.881 7.617 47.041 1.00 97.75 585 GLU A N 1
ATOM 4957 C CA . GLU A 1 585 ? -39.729 8.921 46.389 1.00 97.75 585 GLU A CA 1
ATOM 4958 C C . GLU A 1 585 ? -38.250 9.297 46.199 1.00 97.75 585 GLU A C 1
ATOM 4960 O O . GLU A 1 585 ? -37.874 9.824 45.147 1.00 97.75 585 GLU A O 1
ATOM 4965 N N . THR A 1 586 ? -37.381 8.978 47.170 1.00 97.88 586 THR A N 1
ATOM 4966 C CA . THR A 1 586 ? -35.930 9.192 47.025 1.00 97.88 586 THR A CA 1
ATOM 4967 C C . THR A 1 586 ? -35.318 8.298 45.947 1.00 97.88 586 THR A C 1
ATOM 4969 O O . THR A 1 586 ? -34.417 8.755 45.240 1.00 97.88 586 THR A O 1
ATOM 4972 N N . ILE A 1 587 ? -35.823 7.074 45.751 1.00 97.81 587 ILE A N 1
ATOM 4973 C CA . ILE A 1 587 ? -35.414 6.208 44.636 1.00 97.81 587 ILE A CA 1
ATOM 4974 C C . ILE A 1 587 ? -35.826 6.823 43.301 1.00 97.81 587 ILE A C 1
ATOM 4976 O O . ILE A 1 587 ? -34.979 6.929 42.419 1.00 97.81 587 ILE A O 1
ATOM 4980 N N . TYR A 1 588 ? -37.063 7.307 43.157 1.00 97.75 588 TYR A N 1
ATOM 4981 C CA . TYR A 1 588 ? -37.503 7.953 41.914 1.00 97.75 588 TYR A CA 1
ATOM 4982 C C . TYR A 1 588 ? -36.734 9.233 41.584 1.00 97.75 588 TYR A C 1
ATOM 4984 O O . TYR A 1 588 ? -36.566 9.562 40.411 1.00 97.75 588 TYR A O 1
ATOM 4992 N N . ALA A 1 589 ? -36.216 9.940 42.590 1.00 97.38 589 ALA A N 1
ATOM 4993 C CA . ALA A 1 589 ? -35.324 11.073 42.362 1.00 97.38 589 ALA A CA 1
ATOM 4994 C C . ALA A 1 589 ? -33.962 10.657 41.762 1.00 97.38 589 ALA A C 1
ATOM 4996 O O . ALA A 1 589 ? -33.313 11.471 41.104 1.00 97.38 589 ALA A O 1
ATOM 4997 N N . ILE A 1 590 ? -33.518 9.412 41.983 1.00 96.62 590 ILE A N 1
ATOM 4998 C CA . ILE A 1 590 ? -32.258 8.861 41.452 1.00 96.62 590 ILE A CA 1
ATOM 4999 C C . ILE A 1 590 ? -32.492 8.139 40.119 1.00 96.62 590 ILE A C 1
ATOM 5001 O O . ILE A 1 590 ? -31.715 8.321 39.181 1.00 96.62 590 ILE A O 1
ATOM 5005 N N . ASP A 1 591 ? -33.547 7.333 40.048 1.00 96.38 591 ASP A N 1
ATOM 5006 C CA . ASP A 1 591 ? -33.961 6.557 38.885 1.00 96.38 591 ASP A CA 1
ATOM 5007 C C . ASP A 1 591 ? -35.501 6.501 38.796 1.00 96.38 591 ASP A C 1
ATOM 5009 O O . ASP A 1 591 ? -36.141 5.645 39.415 1.00 96.38 591 ASP A O 1
ATOM 5013 N N . PRO A 1 592 ? -36.120 7.395 38.001 1.00 96.88 592 PRO A N 1
ATOM 5014 C CA . PRO A 1 592 ? -37.568 7.412 37.796 1.00 96.88 592 PRO A CA 1
ATOM 5015 C C . PRO A 1 592 ? -38.120 6.125 37.164 1.00 96.88 592 PRO A C 1
ATOM 5017 O O . PRO A 1 592 ? -39.319 5.862 37.249 1.00 96.88 592 PRO A O 1
ATOM 5020 N N . GLY A 1 593 ? -37.268 5.345 36.490 1.00 95.69 593 GLY A N 1
ATOM 5021 C CA . GLY A 1 593 ? -37.644 4.122 35.784 1.00 95.69 593 GLY A CA 1
ATOM 5022 C C . GLY A 1 593 ? -37.528 2.855 36.626 1.00 95.69 593 GLY A C 1
ATOM 5023 O O . GLY A 1 593 ? -37.709 1.766 36.083 1.00 95.69 593 GLY A O 1
ATOM 5024 N N . ASN A 1 594 ? -37.214 2.966 37.920 1.00 97.69 594 ASN A N 1
ATOM 5025 C CA . ASN A 1 594 ? -36.940 1.800 38.745 1.00 97.69 594 ASN A CA 1
ATOM 5026 C C . ASN A 1 594 ? -38.200 0.942 38.969 1.00 97.69 594 ASN A C 1
ATOM 5028 O O . ASN A 1 594 ? -39.146 1.347 39.649 1.00 97.69 594 ASN A O 1
ATOM 5032 N N . THR A 1 595 ? -38.205 -0.270 38.416 1.00 97.56 595 THR A N 1
ATOM 5033 C CA . THR A 1 595 ? -39.357 -1.183 38.465 1.00 97.56 595 THR A CA 1
ATOM 5034 C C . THR A 1 595 ? -39.595 -1.781 39.848 1.00 97.56 595 THR A C 1
ATOM 5036 O O . THR A 1 595 ? -40.740 -2.056 40.210 1.00 97.56 595 THR A O 1
ATOM 5039 N N . ASP A 1 596 ? -38.539 -1.966 40.642 1.00 97.19 596 ASP A N 1
ATOM 5040 C CA . ASP A 1 596 ? -38.640 -2.556 41.980 1.00 97.19 596 ASP A CA 1
ATOM 5041 C C . ASP A 1 596 ? -39.300 -1.582 42.958 1.00 97.19 596 ASP A C 1
ATOM 5043 O O . ASP A 1 596 ? -40.166 -1.973 43.747 1.00 97.19 596 ASP A O 1
ATOM 5047 N N . ALA A 1 597 ? -38.956 -0.296 42.847 1.00 97.88 597 ALA A N 1
ATOM 5048 C CA . ALA A 1 597 ? -39.594 0.785 43.588 1.00 97.88 597 ALA A CA 1
ATOM 5049 C C . ALA A 1 597 ? -41.092 0.882 43.258 1.00 97.88 597 ALA A C 1
ATOM 5051 O O . ALA A 1 597 ? -41.914 0.908 44.176 1.00 97.88 597 ALA A O 1
ATOM 5052 N N . GLN A 1 598 ? -41.459 0.811 41.971 1.00 98.00 598 GLN A N 1
ATOM 5053 C CA . GLN A 1 598 ? -42.862 0.768 41.526 1.00 98.00 598 GLN A CA 1
ATOM 5054 C C . GLN A 1 598 ? -43.612 -0.435 42.102 1.00 98.00 598 GLN A C 1
ATOM 5056 O O . GLN A 1 598 ? -44.726 -0.306 42.617 1.00 98.00 598 GLN A O 1
ATOM 5061 N N . ALA A 1 599 ? -43.003 -1.621 42.060 1.00 97.75 599 ALA A N 1
ATOM 5062 C CA . ALA A 1 599 ? -43.612 -2.826 42.607 1.00 97.75 599 ALA A CA 1
ATOM 5063 C C . ALA A 1 599 ? -43.831 -2.720 44.128 1.00 97.75 599 ALA A C 1
ATOM 5065 O O . ALA A 1 599 ? -44.863 -3.171 44.639 1.00 97.75 599 ALA A O 1
ATOM 5066 N N . LEU A 1 600 ? -42.882 -2.126 44.858 1.00 97.75 600 LEU A N 1
ATOM 5067 C CA . LEU A 1 600 ? -42.993 -1.919 46.300 1.00 97.75 600 LEU A CA 1
ATOM 5068 C C . LEU A 1 600 ? -44.041 -0.854 46.653 1.00 97.75 600 LEU A C 1
ATOM 5070 O O . LEU A 1 600 ? -44.829 -1.060 47.576 1.00 97.75 600 LEU A O 1
ATOM 5074 N N . GLU A 1 601 ? -44.126 0.227 45.880 1.00 97.94 601 GLU A N 1
ATOM 5075 C CA . GLU A 1 601 ? -45.138 1.276 46.037 1.00 97.94 601 GLU A CA 1
ATOM 5076 C C . GLU A 1 601 ? -46.554 0.704 45.925 1.00 97.94 601 GLU A C 1
ATOM 5078 O O . GLU A 1 601 ? -47.394 0.900 46.808 1.00 97.94 601 GLU A O 1
ATOM 5083 N N . VAL A 1 602 ? -46.800 -0.096 44.883 1.00 98.00 602 VAL A N 1
ATOM 5084 C CA . VAL A 1 602 ? -48.084 -0.774 44.672 1.00 98.00 602 VAL A CA 1
ATOM 5085 C C . VAL A 1 602 ? -48.410 -1.711 45.841 1.00 98.00 602 VAL A C 1
ATOM 5087 O O . VAL A 1 602 ? -49.561 -1.778 46.283 1.00 98.00 602 VAL A O 1
ATOM 5090 N N . LYS A 1 603 ? -47.418 -2.422 46.393 1.00 97.88 603 LYS A N 1
ATOM 5091 C CA . LYS A 1 603 ? -47.610 -3.264 47.589 1.00 97.88 603 LYS A CA 1
ATOM 5092 C C . LYS A 1 603 ? -47.985 -2.436 48.821 1.00 97.88 603 LYS A C 1
ATOM 5094 O O . LYS A 1 603 ? -48.902 -2.830 49.551 1.00 97.88 603 LYS A O 1
ATOM 5099 N N . ILE A 1 604 ? -47.323 -1.300 49.045 1.00 97.38 604 ILE A N 1
ATOM 5100 C CA . ILE A 1 604 ? -47.618 -0.394 50.163 1.00 97.38 604 ILE A CA 1
ATOM 5101 C C . ILE A 1 604 ? -49.047 0.144 50.049 1.00 97.38 604 ILE A C 1
ATOM 5103 O O . ILE A 1 604 ? -49.823 0.003 50.998 1.00 97.38 604 ILE A O 1
ATOM 5107 N N . LEU A 1 605 ? -49.425 0.670 48.882 1.00 97.38 605 LEU A N 1
ATOM 5108 C CA . LEU A 1 605 ? -50.758 1.225 48.631 1.00 97.38 605 LEU A CA 1
ATOM 5109 C C . LEU A 1 605 ? -51.863 0.182 48.841 1.00 97.38 605 LEU A C 1
ATOM 5111 O O . LEU A 1 605 ? -52.831 0.440 49.560 1.00 97.38 605 LEU A O 1
ATOM 5115 N N . ASN A 1 606 ? -51.686 -1.031 48.308 1.00 97.69 606 ASN A N 1
ATOM 5116 C CA . ASN A 1 606 ? -52.637 -2.128 48.505 1.00 97.69 606 ASN A CA 1
ATOM 5117 C C . ASN A 1 606 ? -52.791 -2.511 49.987 1.00 97.69 606 ASN A C 1
ATOM 5119 O O . ASN A 1 606 ? -53.893 -2.812 50.450 1.00 97.69 606 ASN A O 1
ATOM 5123 N N . THR A 1 607 ? -51.699 -2.499 50.752 1.00 96.38 607 THR A N 1
ATOM 5124 C CA . THR A 1 607 ? -51.725 -2.852 52.180 1.00 96.38 607 THR A CA 1
ATOM 5125 C C . THR A 1 607 ? -52.383 -1.755 53.019 1.00 96.38 607 THR A C 1
ATOM 5127 O O . THR A 1 607 ? -53.213 -2.054 53.881 1.00 96.38 607 THR A O 1
ATOM 5130 N N . GLN A 1 608 ? -52.089 -0.482 52.731 1.00 95.50 608 GLN A N 1
ATOM 5131 C CA . GLN A 1 608 ? -52.776 0.659 53.342 1.00 95.50 608 GLN A CA 1
ATOM 5132 C C . GLN A 1 608 ? -54.282 0.631 53.053 1.00 95.50 608 GLN A C 1
ATOM 5134 O O . GLN A 1 608 ? -55.083 0.853 53.962 1.00 95.50 608 GLN A O 1
ATOM 5139 N N . GLN A 1 609 ? -54.674 0.330 51.811 1.00 96.50 609 GLN A N 1
ATOM 5140 C CA . GLN A 1 609 ? -56.077 0.218 51.423 1.00 96.50 609 GLN A CA 1
ATOM 5141 C C . GLN A 1 609 ? -56.783 -0.898 52.202 1.00 96.50 609 GLN A C 1
ATOM 5143 O O . GLN A 1 609 ? -57.803 -0.639 52.835 1.00 96.50 609 GLN A O 1
ATOM 5148 N N . ARG A 1 610 ? -56.192 -2.099 52.271 1.00 95.81 610 ARG A N 1
ATOM 5149 C CA . ARG A 1 610 ? -56.731 -3.212 53.076 1.00 95.81 610 ARG A CA 1
ATOM 5150 C C . ARG A 1 610 ? -56.867 -2.858 54.556 1.00 95.81 610 ARG A C 1
ATOM 5152 O O . ARG A 1 610 ? -57.831 -3.268 55.195 1.00 95.81 610 ARG A O 1
ATOM 5159 N N . LYS A 1 611 ? -55.925 -2.092 55.116 1.00 94.88 611 LYS A N 1
ATOM 5160 C CA . LYS A 1 611 ? -55.989 -1.634 56.513 1.00 94.88 611 LYS A CA 1
ATOM 5161 C C . LYS A 1 611 ? -57.140 -0.650 56.733 1.00 94.88 611 LYS A C 1
ATOM 5163 O O . LYS A 1 611 ? -57.862 -0.800 57.715 1.00 94.88 611 LYS A O 1
ATOM 5168 N N . LYS A 1 612 ? -57.345 0.304 55.818 1.00 94.44 612 LYS A N 1
ATOM 5169 C CA . LYS A 1 612 ? -58.488 1.236 55.854 1.00 94.44 612 LYS A CA 1
ATOM 5170 C C . LYS A 1 612 ? -59.818 0.498 55.709 1.00 94.44 612 LYS A C 1
ATOM 5172 O O . LYS A 1 612 ? -60.742 0.771 56.462 1.00 94.44 612 LYS A O 1
ATOM 5177 N N . GLU A 1 613 ? -59.900 -0.470 54.799 1.00 95.12 613 GLU A N 1
ATOM 5178 C CA . GLU A 1 613 ? -61.083 -1.322 54.630 1.00 95.12 613 GLU A CA 1
ATOM 5179 C C . GLU A 1 613 ? -61.359 -2.151 55.892 1.00 95.12 613 GLU A C 1
ATOM 5181 O O . GLU A 1 613 ? -62.490 -2.189 56.366 1.00 95.12 613 GLU A O 1
ATOM 5186 N N . ALA A 1 614 ? -60.334 -2.754 56.503 1.00 92.75 614 ALA A N 1
ATOM 5187 C CA . ALA A 1 614 ? -60.479 -3.494 57.756 1.00 92.75 614 ALA A CA 1
ATOM 5188 C C . ALA A 1 614 ? -60.917 -2.596 58.927 1.00 92.75 614 ALA A C 1
ATOM 5190 O O . ALA A 1 614 ? -61.752 -3.010 59.732 1.00 92.75 614 ALA A O 1
ATOM 5191 N N . GLN A 1 615 ? -60.395 -1.368 59.010 1.00 93.00 615 GLN A N 1
ATOM 5192 C CA . GLN A 1 615 ? -60.836 -0.364 59.983 1.00 93.00 615 GLN A CA 1
ATOM 5193 C C . GLN A 1 615 ? -62.293 0.031 59.744 1.00 93.00 615 GLN A C 1
ATOM 5195 O O . GLN A 1 615 ? -63.080 -0.040 60.680 1.00 93.00 615 GLN A O 1
ATOM 5200 N N . ALA A 1 616 ? -62.680 0.327 58.502 1.00 92.75 616 ALA A N 1
ATOM 5201 C CA . ALA A 1 616 ? -64.059 0.655 58.147 1.00 92.75 616 ALA A CA 1
ATOM 5202 C C . ALA A 1 616 ? -65.024 -0.501 58.459 1.00 92.75 616 ALA A C 1
ATOM 5204 O O . ALA A 1 616 ? -66.104 -0.273 58.995 1.00 92.75 616 ALA A O 1
ATOM 5205 N N . VAL A 1 617 ? -64.631 -1.753 58.198 1.00 92.50 617 VAL A N 1
ATOM 5206 C CA . VAL A 1 617 ? -65.420 -2.941 58.568 1.00 92.50 617 VAL A CA 1
ATOM 5207 C C . VAL A 1 617 ? -65.502 -3.100 60.087 1.00 92.50 617 VAL A C 1
ATOM 5209 O O . VAL A 1 617 ? -66.558 -3.458 60.603 1.00 92.50 617 VAL A O 1
ATOM 5212 N N . SER A 1 618 ? -64.418 -2.839 60.821 1.00 90.38 618 SER A N 1
ATOM 5213 C CA . SER A 1 618 ? -64.417 -2.878 62.287 1.00 90.38 618 SER A CA 1
ATOM 5214 C C . SER A 1 618 ? -65.301 -1.784 62.887 1.00 90.38 618 SER A C 1
ATOM 5216 O O . SER A 1 618 ? -66.054 -2.055 63.817 1.00 90.38 618 SER A O 1
ATOM 5218 N N . GLU A 1 619 ? -65.237 -0.564 62.357 1.00 90.50 619 GLU A N 1
ATOM 5219 C CA . GLU A 1 619 ? -66.096 0.555 62.745 1.00 90.50 619 GLU A CA 1
ATOM 5220 C C . GLU A 1 619 ? -67.555 0.250 62.419 1.00 90.50 619 GLU A C 1
ATOM 5222 O O . GLU A 1 619 ? -68.409 0.396 63.287 1.00 90.50 619 GLU A O 1
ATOM 5227 N N . HIS A 1 620 ? -67.840 -0.271 61.222 1.00 88.88 620 HIS A N 1
ATOM 5228 C CA . HIS A 1 620 ? -69.180 -0.700 60.832 1.00 88.88 620 HIS A CA 1
ATOM 5229 C C . HIS A 1 620 ? -69.716 -1.781 61.770 1.00 88.88 620 HIS A C 1
ATOM 5231 O O . HIS A 1 620 ? -70.811 -1.636 62.298 1.00 88.88 620 HIS A O 1
ATOM 5237 N N . ARG A 1 621 ? -68.925 -2.820 62.066 1.00 87.38 621 ARG A N 1
ATOM 5238 C CA . ARG A 1 621 ? -69.300 -3.863 63.036 1.00 87.38 621 ARG A CA 1
ATOM 5239 C C . ARG A 1 621 ? -69.480 -3.314 64.447 1.00 87.38 621 ARG A C 1
ATOM 5241 O O . ARG A 1 621 ? -70.337 -3.802 65.174 1.00 87.38 621 ARG A O 1
ATOM 5248 N N . SER A 1 622 ? -68.687 -2.323 64.851 1.00 87.56 622 SER A N 1
ATOM 5249 C CA . SER A 1 622 ? -68.850 -1.654 66.144 1.00 87.56 622 SER A CA 1
ATOM 5250 C C . SER A 1 622 ? -70.153 -0.858 66.185 1.00 87.56 622 SER A C 1
ATOM 5252 O O . SER A 1 622 ? -70.899 -0.972 67.152 1.00 87.56 622 SER A O 1
ATOM 5254 N N . LEU A 1 623 ? -70.468 -0.109 65.125 1.00 88.19 623 LEU A N 1
ATOM 5255 C CA . LEU A 1 623 ? -71.716 0.642 64.987 1.00 88.19 623 LEU A CA 1
ATOM 5256 C C . LEU A 1 623 ? -72.933 -0.285 64.917 1.00 88.19 623 LEU A C 1
ATOM 5258 O O . LEU A 1 623 ? -73.935 -0.011 65.570 1.00 88.19 623 LEU A O 1
ATOM 5262 N N . GLU A 1 624 ? -72.846 -1.396 64.185 1.00 86.06 624 GLU A N 1
ATOM 5263 C CA . GLU A 1 624 ? -73.868 -2.448 64.160 1.00 86.06 624 GLU A CA 1
ATOM 5264 C C . GLU A 1 624 ? -74.018 -3.108 65.531 1.00 86.06 624 GLU A C 1
ATOM 5266 O O . GLU A 1 624 ? -75.136 -3.321 65.989 1.00 86.06 624 GLU A O 1
ATOM 5271 N N . GLY A 1 625 ? -72.911 -3.385 66.224 1.00 85.88 625 GLY A N 1
ATOM 5272 C CA . GLY A 1 625 ? -72.920 -3.919 67.583 1.00 85.88 625 GLY A CA 1
ATOM 5273 C C . GLY A 1 625 ? -73.553 -2.952 68.586 1.00 85.88 625 GLY A C 1
ATOM 5274 O O . GLY A 1 625 ? -74.321 -3.371 69.450 1.00 85.88 625 GLY A O 1
ATOM 5275 N N . GLU A 1 626 ? -73.288 -1.651 68.464 1.00 87.25 626 GLU A N 1
ATOM 5276 C CA . GLU A 1 626 ? -73.959 -0.610 69.244 1.00 87.25 626 GLU A CA 1
ATOM 5277 C C . GLU A 1 626 ? -75.440 -0.479 68.884 1.00 87.25 626 GLU A C 1
ATOM 5279 O O . GLU A 1 626 ? -76.272 -0.341 69.779 1.00 87.25 626 GLU A O 1
ATOM 5284 N N . ALA A 1 627 ? -75.788 -0.533 67.598 1.00 85.50 627 ALA A N 1
ATOM 5285 C CA . ALA A 1 627 ? -77.171 -0.495 67.136 1.00 85.50 627 ALA A CA 1
ATOM 5286 C C . ALA A 1 627 ? -77.959 -1.702 67.658 1.00 85.50 627 ALA A C 1
ATOM 5288 O O . ALA A 1 627 ? -79.061 -1.529 68.174 1.00 85.50 627 ALA A O 1
ATOM 5289 N N . TRP A 1 628 ? -77.362 -2.894 67.621 1.00 87.31 628 TRP A N 1
ATOM 5290 C CA . TRP A 1 628 ? -77.936 -4.114 68.175 1.00 87.31 628 TRP A CA 1
ATOM 5291 C C . TRP A 1 628 ? -78.119 -4.017 69.692 1.00 87.31 628 TRP A C 1
ATOM 5293 O O . TRP A 1 628 ? -79.201 -4.320 70.184 1.00 87.31 628 TRP A O 1
ATOM 5303 N N . LYS A 1 629 ? -77.127 -3.502 70.435 1.00 85.81 629 LYS A N 1
ATOM 5304 C CA . LYS A 1 629 ? -77.276 -3.226 71.878 1.00 85.81 629 LYS A CA 1
ATOM 5305 C C . LYS A 1 629 ? -78.411 -2.241 72.161 1.00 85.81 629 LYS A C 1
ATOM 5307 O O . LYS A 1 629 ? -79.191 -2.469 73.078 1.00 85.81 629 LYS A O 1
ATOM 5312 N N . ARG A 1 630 ? -78.551 -1.171 71.365 1.00 86.75 630 ARG A N 1
ATOM 5313 C CA . ARG A 1 630 ? -79.674 -0.221 71.490 1.00 86.75 630 ARG A CA 1
ATOM 5314 C C . ARG A 1 630 ? -81.016 -0.895 71.203 1.00 86.75 630 ARG A C 1
ATOM 5316 O O . ARG A 1 630 ? -81.982 -0.631 71.914 1.00 86.75 630 ARG A O 1
ATOM 5323 N N . GLU A 1 631 ? -81.091 -1.758 70.191 1.00 86.25 631 GLU A N 1
ATOM 5324 C CA . GLU A 1 631 ? -82.302 -2.524 69.871 1.00 86.25 631 GLU A CA 1
ATOM 5325 C C . GLU A 1 631 ? -82.646 -3.523 70.989 1.00 86.25 631 GLU A C 1
ATOM 5327 O O . GLU A 1 631 ? -83.809 -3.653 71.373 1.00 86.25 631 GLU A O 1
ATOM 5332 N N . GLU A 1 632 ? -81.645 -4.196 71.560 1.00 87.06 632 GLU A N 1
ATOM 5333 C CA . GLU A 1 632 ? -81.806 -5.120 72.684 1.00 87.06 632 GLU A CA 1
ATOM 5334 C C . GLU A 1 632 ? -82.268 -4.386 73.951 1.00 87.06 632 GLU A C 1
ATOM 5336 O O . GLU A 1 632 ? -83.223 -4.816 74.598 1.00 87.06 632 GLU A O 1
ATOM 5341 N N . GLU A 1 633 ? -81.684 -3.225 74.264 1.00 86.69 633 GLU A N 1
ATOM 5342 C CA . GLU A 1 633 ? -82.137 -2.351 75.351 1.00 86.69 633 GLU A CA 1
ATOM 5343 C C . GLU A 1 633 ? -83.571 -1.852 75.131 1.00 86.69 633 GLU A C 1
ATOM 5345 O O . GLU A 1 633 ? -84.368 -1.830 76.071 1.00 86.69 633 GLU A O 1
ATOM 5350 N N . GLN A 1 634 ? -83.938 -1.477 73.901 1.00 85.62 634 GLN A N 1
ATOM 5351 C CA . GLN A 1 634 ? -85.311 -1.093 73.563 1.00 85.62 634 GLN A CA 1
ATOM 5352 C C . GLN A 1 634 ? -86.285 -2.261 73.741 1.00 85.62 634 GLN A C 1
ATOM 5354 O O . GLN A 1 634 ? -87.332 -2.087 74.365 1.00 85.62 634 GLN A O 1
ATOM 5359 N N . LYS A 1 635 ? -85.936 -3.466 73.271 1.00 86.44 635 LYS A N 1
ATOM 5360 C CA . LYS A 1 635 ? -86.731 -4.683 73.505 1.00 86.44 635 LYS A CA 1
ATOM 5361 C C . LYS A 1 635 ? -86.856 -4.993 74.992 1.00 86.44 635 LYS A C 1
ATOM 5363 O O . LYS A 1 635 ? -87.946 -5.334 75.448 1.00 86.44 635 LYS A O 1
ATOM 5368 N N . ALA A 1 636 ? -85.782 -4.839 75.763 1.00 84.56 636 ALA A N 1
ATOM 5369 C CA . ALA A 1 636 ? -85.797 -5.025 77.209 1.00 84.56 636 ALA A CA 1
ATOM 5370 C C . ALA A 1 636 ? -86.708 -4.002 77.909 1.00 84.56 636 ALA A C 1
ATOM 5372 O O . ALA A 1 636 ? -87.471 -4.386 78.798 1.00 84.56 636 ALA A O 1
ATOM 5373 N N . ARG A 1 637 ? -86.694 -2.730 77.481 1.00 85.94 637 ARG A N 1
ATOM 5374 C CA . ARG A 1 637 ? -87.621 -1.692 77.965 1.00 85.94 637 ARG A CA 1
ATOM 5375 C C . ARG A 1 637 ? -89.070 -2.031 77.637 1.00 85.94 637 ARG A C 1
ATOM 5377 O O . ARG A 1 637 ? -89.888 -2.056 78.548 1.00 85.94 637 ARG A O 1
ATOM 5384 N N . LEU A 1 638 ? -89.372 -2.389 76.389 1.00 85.12 638 LEU A N 1
ATOM 5385 C CA . LEU A 1 638 ? -90.718 -2.801 75.976 1.00 85.12 638 LEU A CA 1
ATOM 5386 C C . LEU A 1 638 ? -91.202 -4.038 76.748 1.00 85.12 638 LEU A C 1
ATOM 5388 O O . LEU A 1 638 ? -92.352 -4.101 77.171 1.00 85.12 638 LEU A O 1
ATOM 5392 N N . MET A 1 639 ? -90.322 -5.011 76.996 1.00 78.88 639 MET A N 1
ATOM 5393 C CA . MET A 1 639 ? -90.622 -6.178 77.832 1.00 78.88 639 MET A CA 1
ATOM 5394 C C . MET A 1 639 ? -90.877 -5.796 79.295 1.00 78.88 639 MET A C 1
ATOM 5396 O O . MET A 1 639 ? -91.767 -6.364 79.929 1.00 78.88 639 MET A O 1
ATOM 5400 N N . GLN A 1 640 ? -90.124 -4.844 79.854 1.00 80.81 640 GLN A N 1
ATOM 5401 C CA . GLN A 1 640 ? -90.388 -4.313 81.194 1.00 80.81 640 GLN A CA 1
ATOM 5402 C C . GLN A 1 640 ? -91.721 -3.563 81.255 1.00 80.81 640 GLN A C 1
ATOM 5404 O O . GLN A 1 640 ? -92.489 -3.798 82.185 1.00 80.81 640 GLN A O 1
ATOM 5409 N N . GLU A 1 641 ? -92.020 -2.715 80.273 1.00 81.19 641 GLU A N 1
ATOM 5410 C CA . GLU A 1 641 ? -93.298 -2.007 80.153 1.00 81.19 641 GLU A CA 1
ATOM 5411 C C . GLU A 1 641 ? -94.466 -2.991 80.025 1.00 81.19 641 GLU A C 1
ATOM 5413 O O . GLU A 1 641 ? -95.434 -2.890 80.776 1.00 81.19 641 GLU A O 1
ATOM 5418 N N . GLY A 1 642 ? -94.340 -4.019 79.180 1.00 77.88 642 GLY A N 1
ATOM 5419 C CA . GLY A 1 642 ? -95.323 -5.098 79.060 1.00 77.88 642 GLY A CA 1
ATOM 5420 C C . GLY A 1 642 ? -95.538 -5.854 80.376 1.00 77.88 642 GLY A C 1
ATOM 5421 O O . GLY A 1 642 ? -96.674 -6.098 80.777 1.00 77.88 642 GLY A O 1
ATOM 5422 N N . ARG A 1 643 ? -94.463 -6.155 81.120 1.00 76.44 643 ARG A N 1
ATOM 5423 C CA . ARG A 1 643 ? -94.563 -6.742 82.472 1.00 76.44 643 ARG A CA 1
ATOM 5424 C C . ARG A 1 643 ? -95.240 -5.802 83.472 1.00 76.44 643 ARG A C 1
ATOM 5426 O O . ARG A 1 643 ? -95.939 -6.279 84.362 1.00 76.44 643 ARG A O 1
ATOM 5433 N N . GLN A 1 644 ? -95.023 -4.492 83.371 1.00 74.44 644 GLN A N 1
ATOM 5434 C CA . GLN A 1 644 ? -95.687 -3.511 84.232 1.00 74.44 644 GLN A CA 1
ATOM 5435 C C . GLN A 1 644 ? -97.174 -3.364 83.902 1.00 74.44 644 GLN A C 1
ATOM 5437 O O . GLN A 1 644 ? -97.970 -3.218 84.824 1.00 74.44 644 GLN A O 1
ATOM 5442 N N . LEU A 1 645 ? -97.555 -3.433 82.625 1.00 71.31 645 LEU A N 1
ATOM 5443 C CA . LEU A 1 645 ? -98.958 -3.434 82.205 1.00 71.31 645 LEU A CA 1
ATOM 5444 C C . LEU A 1 645 ? -99.686 -4.677 82.725 1.00 71.31 645 LEU A C 1
ATOM 5446 O O . LEU A 1 645 ? -100.713 -4.538 83.379 1.00 71.31 645 LEU A O 1
ATOM 5450 N N . LEU A 1 646 ? -99.088 -5.862 82.580 1.00 66.94 646 LEU A N 1
ATOM 5451 C CA . LEU A 1 646 ? -99.633 -7.102 83.148 1.00 66.94 646 LEU A CA 1
ATOM 5452 C C . LEU A 1 646 ? -99.770 -7.046 84.681 1.00 66.94 646 LEU A C 1
ATOM 5454 O O . LEU A 1 646 ? -100.720 -7.585 85.236 1.00 66.94 646 LEU A O 1
ATOM 5458 N N . LYS A 1 647 ? -98.855 -6.359 85.380 1.00 67.19 647 LYS A N 1
ATOM 5459 C CA . LYS A 1 647 ? -98.970 -6.102 86.828 1.00 67.19 647 LYS A CA 1
ATOM 5460 C C . LYS A 1 647 ? -100.057 -5.093 87.208 1.00 67.19 647 LYS A C 1
ATOM 5462 O O . LYS A 1 647 ? -100.413 -5.050 88.375 1.00 67.19 647 LYS A O 1
ATOM 5467 N N . LYS A 1 648 ? -100.498 -4.234 86.286 1.00 66.00 648 LYS A N 1
ATOM 5468 C CA . LYS A 1 648 ? -101.607 -3.294 86.511 1.00 66.00 648 LYS A CA 1
ATOM 5469 C C . LYS A 1 648 ? -102.968 -3.919 86.195 1.00 66.00 648 LYS A C 1
ATOM 5471 O O . LYS A 1 648 ? -103.970 -3.424 86.696 1.00 66.00 648 LYS A O 1
ATOM 5476 N N . GLU A 1 649 ? -103.003 -4.936 85.334 1.00 61.41 649 GLU A N 1
ATOM 5477 C CA . GLU A 1 649 ? -104.220 -5.684 84.988 1.00 61.41 649 GLU A CA 1
ATOM 5478 C C . GLU A 1 649 ? -104.560 -6.798 85.993 1.00 61.41 649 GLU A C 1
ATOM 5480 O O . GLU A 1 649 ? -105.727 -7.175 86.099 1.00 61.41 649 GLU A O 1
ATOM 5485 N N . SER A 1 650 ? -103.565 -7.305 86.732 1.00 48.38 650 SER A N 1
ATOM 5486 C CA . SER A 1 650 ? -103.755 -8.151 87.921 1.00 48.38 650 SER A CA 1
ATOM 5487 C C . SER A 1 650 ? -103.981 -7.319 89.174 1.00 48.38 650 SER A C 1
ATOM 5489 O O . SER A 1 650 ? -104.618 -7.887 90.090 1.00 48.38 650 SER A O 1
#

Radius of gyration: 68.49 Å; Cα contacts (8 Å, |Δi|>4): 156; chains: 1; bounding box: 168×62×228 Å

Solvent-accessible surface area (backbone atoms only — not comparable to full-atom values): 35100 Å² total; per-residue (Å²): 138,73,68,80,55,50,61,58,50,51,51,26,49,49,56,18,51,51,29,44,53,52,16,52,54,29,44,74,72,65,39,41,67,62,14,48,54,28,27,50,55,12,32,73,48,29,75,81,42,68,65,38,60,57,47,46,55,54,37,51,51,51,49,54,49,55,65,55,67,73,67,76,86,87,84,88,81,81,90,88,88,88,87,88,90,88,87,87,89,86,82,88,86,88,82,92,81,85,87,81,59,68,72,60,44,60,56,50,47,59,52,47,53,52,50,51,57,50,50,53,48,52,51,50,53,50,51,56,49,52,50,51,54,51,51,52,52,51,52,53,50,53,52,51,52,54,50,50,55,55,52,52,53,51,51,49,52,55,50,52,54,51,49,52,53,52,51,54,52,51,49,52,54,50,53,54,51,47,51,53,52,49,55,51,48,51,53,50,51,51,50,53,48,51,53,52,48,52,52,51,48,52,50,52,51,50,50,52,50,48,52,53,50,49,50,52,48,50,53,52,50,51,52,50,51,50,49,52,51,50,50,51,50,50,49,53,47,50,49,49,49,49,50,52,51,51,51,48,48,52,50,48,52,49,46,49,54,47,46,57,57,42,54,68,50,46,73,72,48,53,86,72,44,68,80,58,50,71,64,52,52,62,57,51,50,57,54,46,55,56,50,49,53,54,47,50,52,51,50,52,52,49,52,50,51,53,48,56,51,50,51,51,53,51,52,50,49,51,50,52,51,49,52,51,50,53,50,51,52,50,53,52,51,50,53,50,51,51,50,54,49,49,54,51,52,51,48,53,49,49,52,52,50,50,52,52,47,52,52,53,51,52,54,50,50,53,49,52,51,51,52,48,53,51,49,50,51,53,49,50,53,50,51,55,51,50,51,51,51,53,52,54,52,51,54,53,52,57,56,53,54,59,54,51,65,66,56,62,68,70,57,69,76,66,60,79,77,62,63,84,74,56,62,76,67,47,60,65,56,47,57,58,50,47,53,53,48,51,57,50,49,51,49,50,49,54,49,50,50,51,50,51,52,51,50,51,51,50,54,52,50,50,54,50,43,49,58,31,51,55,50,21,53,54,26,48,77,70,68,37,50,72,61,18,48,53,33,31,50,55,33,38,74,76,40,76,83,42,64,70,33,56,52,49,48,53,48,43,54,52,52,53,53,52,49,52,51,51,51,52,52,52,48,51,50,50,53,53,51,50,53,51,51,50,53,51,50,50,51,52,52,52,48,53,50,52,51,50,55,49,49,52,53,48,49,55,51,49,55,51,41,51,53,35,52,50,51,20,51,52,28,46,73,73,65,40,49,71,62,17,50,55,34,39,54,57,35,41,76,77,42,76,80,47,61,66,52,53,56,50,50,54,52,48,53,54,50,53,49,53,50,52,51,51,48,53,51,50,51,49,51,49,50,51,49,50,50,49,50,52,49,50,51,48,51,51,48,51,51,51,50,52,53,50,50,55,62,70,77,105

Foldseek 3Di:
DCVVVVVLLVVLQVQLVVLQVVLVVCVVVVVLVSSLVSLVVSCVSPVPPPSSVVSNVVSVVSVVCVVVVVDDDDDDDDDDDDDDDDDDDDDDDDDDDDDDCVVVVVVVVVVVVVVVVVVVVVVVVVVVVVVVVVVVVVVVVVVVVVVVVVVVVVVVVVVVVVVVVVVVVVVVVVVVVVVVVVVVVVVVVVVVVVVVVVVVVVVVVVVVVVVVVVVVVVVVVVVVVVVVVVVVVVVVVVVVVVVVVVVVVVVVVVVVVVCVVVVVVCVVCVVPCPVPVVVVVVVVVVVVVVVVVVVVVVVVVVVVVVVVVVVVVVVVVVVVVVVVVVVVVVVVVVVVVVVVVVVVVVVVVVVVVVVVVVVVVVVVVVVVVVVVVVVVVVVVVVVVVVVVVVVVVVVVVVVVVVVVVVVVVVPPVPPVPPPPPVVPVVVVVVVVVVVVVVVVVVVVVVVVVVVVVVVVVVVVLVVLLVVLLVVLVVCLVVVVLVVSLVSLVVNCVSPVPDPSSVVSNVVSVVSNVVVVVVVVVVVVVVVVVVVVVVVVVVVVVVVVVVVVVVVVVVVVLVVLLVVLLVVLVVCVVVVVLVSSVVSLVVNCVSPVPDPSSVVSNVVSVVVVVVVVVVVVVVVVVVVVVVVVVVVVVVVVVVVVVVVVVVVVVD

Sequence (650 aa):
MPELDEAARQERRKKAGEYLKMADKMFRVGDFEGAARLVRLAMEADPHNPYAIAYEERVRYAMEKRDTGKASPETESLQPVQSPPVAPPQVAPRTEAAEKLQELKAQELKEQERKIAEEDRLHKEELDAQRKALEEQARHLAVAEAKQRSEDEQRRKQAEEAFRKAEEEVKKKLDEANRKLEEERQRHEEQTRRMLEEQAERKREEEVRRQQAETQLRESEDQIRTRIVEEAQNQLQQERERLTQELARRVEEEKRAIEEEMARRLTEEREKLEQVNRQAMAEAEAIRTAKEEDFRRVEADLARRLGEEREKQEQERKRLEEEFRARIENERSQLNQLRIAQEREEQARREAETAAREQIESELRARLEEDKRRLERAQQEHFEHERHRVQEEAQRKAEVEIQRRVEEERLRVEEMKRRKEEEELVNQHEVETQRRREEEETRKYEQAVREAIEEGRKLAQEKKIRAYVDRGKEMILQNKFEEALKEATKIFLLNPSHEKGRLLERLIYAARQEYLKREEETKQMQEGQQRKLEEIQHKLEEQALRDKEEEERRAIRAAKIEEYLRRSNDYFGEGAYDKAQSEIETIYAIDPGNTDAQALEVKILNTQQRKKEAQAVSEHRSLEGEAWKREEEQKARLMQEGRQLLKKES

pLDDT: mean 79.73, std 16.79, range [28.62, 98.44]

Secondary structure (DSSP, 8-state):
--THHHHHHHHHHHHHHHHHHHHHHHHHHT-HHHHHHHHHHHHHH-TT-HHHHHHHHHHHHHHHHHHHTT----------------------------SS-HHHHHHHHHHHHHHHHHHHHHHHHHHHHHHHHHHHHHHHHHHHHHHHHHHHHHHHHHHHHHHHHHHHHHHHHHHHHHHHHHHHHHHHHHHHHHHHHHHHHHHHHHHHHHHHHHHHHHHHHHHHHHHHHHHHHHHHHHHHHHHHHHHHHHHHHHHHHHHHHHHHHHHHHHHHHTTTHHHHHHHHHHHHHHHHHHHHHHHHHHHHHHHHHHHHHHHHHHHHHHHHHHHHHHHHHHHHHHHHHHHHHHHHHHHHHHHHHHHHHHHHHHHHHHHHHHHHHHHHHHHHHHHHHHHHHHHHHHHHHHHHHHHHHHHTTTGGGTTTTSHHHHHHHHHHHHHHHHHHHHHHHHHHHHHHHHHHHHHHHHHHHHHHHHHHHHHHHTT-HHHHHHHHHHHHHH-TT-HHHHHHHHHHHHHHHHHHHHHHHHHHHHHHHHHHHHHHHHHHHHHHHHHHHHHHHHHHHHHHHHHHHHHHHHHHHTT-HHHHHHHHHHHHHH-TT-HHHHHHHHHHHHHHHHHHHHHHHHHHHHHHHHHHHHHHHHHHHHHHHHHHHHHHH-